Protein 6XN2 (pdb70)

Sequence (661 aa):
AASLQALARTAISAPLVTHLYTADPSAHVFDGALYIYPSHDLDAGHFDMADYHVLRMAHPGAAVEDLGQVLHVRDVPWAQRQMWAPDAAQRNGKTYLYFPAKRADGMFQIGVAVGDRPEGPFVAEPQPIAGTYSIDPAVLADDDGAHYLYFGGIWGGQLQHYRDNAYAQTHQEPVGDAPALGPRVARLHERMIDLAEPSREVVILDEHGTPLRADDHARRFFEGPWVHQHAGRYYLSYSTGDTHRICYATSDSPYGPFTYQGVLLAPVVGWTTHHSICLFQQQWYLFYHDSVLSGGQTHLRSIKMAPLAHAADGTIATIYPYGEDAVSPWLQAASLQALARTAISAPLVTHLYTADPSAHVFDGALYIYPSHDLDSHFDMADYHVLRMAHPGAAVEDLGQVLHVRDVPWAQRQMWAPDAAQRNGKTYLYFPAKRADGMFQIGVAVGDRPEGPFVAEPQPIAGTYSIDPAVLADDDGAHYLYFGGIWGGQLQHYRDNAYAQTHQEPVGDAPALGPRVARLHERMIDLAEPSREVVILDEHGTPLRADDHARRFFEGPWVHQHAGRYYLSYSTGDTHRRICYATSDSPYGPFTYQGVLLAPVVGWTTHHSICLFQQQWYLFYHDSVLSGGQTHLRSIKMAPLAHAADGTIATIYPYGEDAVSPW

Nearest PDB structures (foldseek):
  6xn2-assembly1_A  TM=1.003E+00  e=6.689E-71  Xanthomonas citri pv. citri str. 306
  6xn1-assembly1_A  TM=1.001E+00  e=7.714E-68  Xanthomonas citri pv. citri str. 306
  6xn1-assembly2_B  TM=9.988E-01  e=2.611E-67  Xanthomonas citri pv. citri str. 306
  6xn2-assembly2_B  TM=9.989E-01  e=3.153E-66  Xanthomonas citri pv. citri str. 306
  6xn0-assembly1_A  TM=1.002E+00  e=9.104E-66  Xanthomonas citri pv. citri str. 306

Radius of gyration: 27.82 Å; Cα contacts (8 Å, |Δi|>4): 1943; chains: 2; bounding box: 69×82×48 Å

Secondary structure (DSSP, 8-state):
--HHHHHHHH-S---S--SSEEEEEEEEEETTEEEEEEEEE---------EEEEEEESSTTPPPEEEEEEEEGGG-TT--B-----EEEEETTEEEEEEEEE-TTS-EEEEEEEESSTT---EE-SSPPTT--SS--EEEE-TTS-EEEEE-BSGGG-GGGEETTEE-TT-----TTSBPP--EEEEBPTTSSSBSS--EEPPEE-TTSPBPBTT-TTTS--EEEEEEEETTEEEEEEE-GGG--EEEEEESSTT-PEEEEEEEEPPPSSS----EEEEETTEEEEEEEESTTTTS-TTS-EEEEEEE-B-TTS-BPPB-TT-TTSPP--/--HHHHHHHHHH-SS--S--SSEEEEEEEEEETTEEEEEEEEE--------EEEEEEESSTTPPPEEEEEEEEGGG-TT--B---S-EEEEETTEEEEEEEEE-TTS-EEEEEEEESSTT---EE-SSPPTT--SS--EEEE-TTS-EEEEE-BSGGG-GGGEETTEE-TT-----TTSBPP--EEEEBPTTSSSBSS--EEPPEE-TTSPBPBTT-TTTS--EEEEEEEETTEEEEEEE-GGG--EEEEEESSTT-PEEEEEEEEPPPSSS---EEEEEETTEEEEEEEESTTTTS-TTS-EEEEEEE-B-TTS-BPPB-TT-TTS----

Structure (mmCIF, N/CA/C/O backbone):
data_6XN2
#
_entry.id   6XN2
#
_cell.length_a   63.593
_cell.length_b   165.874
_cell.length_c   158.756
_cell.angle_alpha   90.000
_cell.angle_beta   90.000
_cell.angle_gamma   90.000
#
_symmetry.space_group_name_H-M   'C 2 2 21'
#
loop_
_entity.id
_entity.type
_entity.pdbx_description
1 polymer Xylosidase
2 branched beta-D-xylopyranose-(1-4)-beta-D-xylopyranose-(1-4)-beta-D-xylopyranose
3 non-polymer 'CALCIUM ION'
4 non-polymer beta-D-xylopyranose
5 non-polymer DI(HYDROXYETHYL)ETHER
6 non-polymer GLYCEROL
7 water water
#
loop_
_atom_site.group_PDB
_atom_site.id
_atom_site.type_symbol
_atom_site.label_atom_id
_atom_site.label_alt_id
_atom_site.label_comp_id
_atom_site.label_asym_id
_atom_site.label_entity_id
_atom_site.label_seq_id
_atom_site.pdbx_PDB_ins_code
_atom_site.Cartn_x
_atom_site.Cartn_y
_atom_site.Cartn_z
_atom_site.occupancy
_atom_site.B_iso_or_equiv
_atom_site.auth_seq_id
_atom_site.auth_comp_id
_atom_site.auth_asym_id
_atom_site.auth_atom_id
_atom_site.pdbx_PDB_model_num
ATOM 1 N N . ALA A 1 27 ? -17.505 -41.487 2.062 1.00 66.94 7 ALA A N 1
ATOM 2 C CA . ALA A 1 27 ? -17.564 -40.380 2.986 1.00 74.46 7 ALA A CA 1
ATOM 3 C C . ALA A 1 27 ? -16.334 -39.576 2.672 1.00 79.14 7 ALA A C 1
ATOM 4 O O . ALA A 1 27 ? -16.278 -38.893 1.669 1.00 77.25 7 ALA A O 1
ATOM 6 N N . ALA A 1 28 ? -15.356 -39.642 3.559 1.00 82.11 8 ALA A N 1
ATOM 7 C CA . ALA A 1 28 ? -14.064 -39.018 3.326 1.00 76.03 8 ALA A CA 1
ATOM 8 C C . ALA A 1 28 ? -13.148 -40.056 2.702 1.00 71.79 8 ALA A C 1
ATOM 9 O O . ALA A 1 28 ? -12.161 -39.726 2.104 1.00 66.00 8 ALA A O 1
ATOM 11 N N . SER A 1 29 ? -13.507 -41.330 2.830 1.00 75.17 9 SER A N 1
ATOM 12 C CA . SER A 1 29 ? -12.727 -42.393 2.235 1.00 73.54 9 SER A CA 1
ATOM 13 C C . SER A 1 29 ? -12.944 -42.358 0.736 1.00 63.40 9 SER A C 1
ATOM 14 O O . SER A 1 29 ? -12.040 -42.634 -0.009 1.00 61.18 9 SER A O 1
ATOM 17 N N . LEU A 1 30 ? -14.111 -41.934 0.275 1.00 59.09 10 LEU A N 1
ATOM 18 C CA . LEU A 1 30 ? -14.392 -41.779 -1.126 1.00 56.02 10 LEU A CA 1
ATOM 19 C C . LEU A 1 30 ? -13.820 -40.488 -1.639 1.00 56.67 10 LEU A C 1
ATOM 20 O O . LEU A 1 30 ? -13.550 -40.355 -2.805 1.00 51.35 10 LEU A O 1
ATOM 25 N N . GLN A 1 31 ? -13.605 -39.523 -0.765 1.00 55.49 11 GLN A N 1
ATOM 26 C CA . GLN A 1 31 ? -13.035 -38.326 -1.308 1.00 56.99 11 GLN A CA 1
ATOM 27 C C . GLN A 1 31 ? -11.577 -38.550 -1.540 1.00 48.60 11 GLN A C 1
ATOM 28 O O . GLN A 1 31 ? -11.047 -38.090 -2.490 1.00 47.76 11 GLN A O 1
ATOM 34 N N . ALA A 1 32 ? -10.920 -39.368 -0.751 1.00 44.76 12 ALA A N 1
ATOM 35 C CA . ALA A 1 32 ? -9.558 -39.683 -1.016 1.00 41.35 12 ALA A CA 1
ATOM 36 C C . ALA A 1 32 ? -9.421 -40.345 -2.360 1.00 40.01 12 ALA A C 1
ATOM 37 O O . ALA A 1 32 ? -8.561 -40.020 -3.092 1.00 35.38 12 ALA A 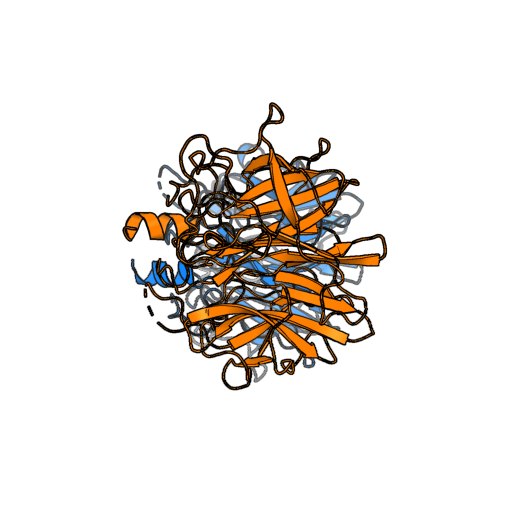O 1
ATOM 39 N N . LEU A 1 33 ? -10.283 -41.289 -2.681 1.00 38.46 13 LEU A N 1
ATOM 40 C CA . LEU A 1 33 ? -10.178 -41.965 -3.947 1.00 34.20 13 LEU A CA 1
ATOM 41 C C . LEU A 1 33 ? -10.409 -41.040 -5.116 1.00 35.41 13 LEU A C 1
ATOM 42 O O . LEU A 1 33 ? -9.739 -41.121 -6.095 1.00 33.43 13 LEU A O 1
ATOM 47 N N . ALA A 1 34 ? -11.330 -40.113 -4.979 1.00 34.19 14 ALA A N 1
ATOM 48 C CA . ALA A 1 34 ? -11.588 -39.161 -6.035 1.00 35.49 14 ALA A CA 1
ATOM 49 C C . ALA A 1 34 ? -10.369 -38.290 -6.314 1.00 36.24 14 ALA A C 1
ATOM 50 O O . ALA A 1 34 ? -10.108 -37.970 -7.427 1.00 35.42 14 ALA A O 1
ATOM 52 N N . ARG A 1 35 ? -9.626 -37.922 -5.290 1.00 32.73 15 ARG A N 1
ATOM 53 C CA . ARG A 1 35 ? -8.450 -37.119 -5.462 1.00 34.77 15 ARG A CA 1
ATOM 54 C C . ARG A 1 35 ? -7.309 -37.860 -6.119 1.00 35.43 15 ARG A C 1
ATOM 55 O O . ARG A 1 35 ? -6.521 -37.282 -6.792 1.00 29.33 15 ARG A O 1
ATOM 63 N N . THR A 1 36 ? -7.221 -39.157 -5.900 1.00 33.28 16 THR A N 1
ATOM 64 C CA . THR A 1 36 ? -6.097 -39.891 -6.474 1.00 32.16 16 THR A CA 1
ATOM 65 C C . THR A 1 36 ? -6.492 -40.779 -7.660 1.00 30.32 16 THR A C 1
ATOM 66 O O . THR A 1 36 ? -5.661 -41.527 -8.173 1.00 31.93 16 THR A O 1
ATOM 70 N N . ALA A 1 37 ? -7.744 -40.693 -8.104 1.00 29.58 17 ALA A N 1
ATOM 71 C CA . ALA A 1 37 ? -8.184 -41.420 -9.295 1.00 31.15 17 ALA A CA 1
ATOM 72 C C . ALA A 1 37 ? -7.248 -41.165 -10.479 1.00 32.30 17 ALA A C 1
ATOM 73 O O . ALA A 1 37 ? -6.854 -40.025 -10.739 1.00 29.69 17 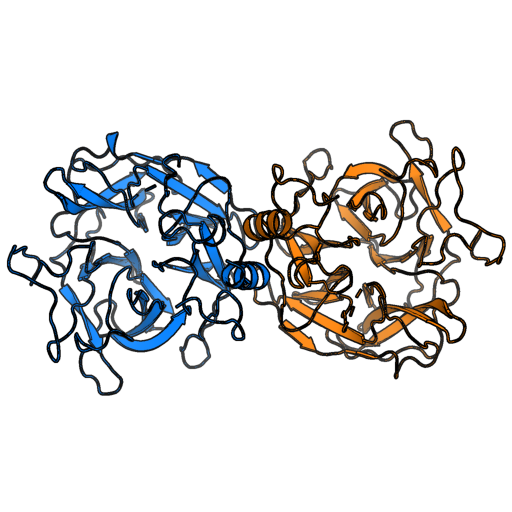ALA A O 1
ATOM 75 N N . ILE A 1 38 ? -6.877 -42.224 -11.169 1.00 30.66 18 ILE A N 1
ATOM 76 C CA . ILE A 1 38 ? -6.003 -42.112 -12.308 1.00 29.55 18 ILE A CA 1
ATOM 77 C C . ILE A 1 38 ? -6.716 -41.743 -13.582 1.00 30.07 18 ILE A C 1
ATOM 78 O O . ILE A 1 38 ? -6.110 -41.469 -14.553 1.00 30.88 18 ILE A O 1
ATOM 83 N N . SER A 1 39 ? -8.023 -41.762 -13.554 1.00 29.95 19 SER A N 1
ATOM 84 C CA . SER A 1 39 ? -8.781 -41.383 -14.696 1.00 30.20 19 SER A CA 1
ATOM 85 C C . SER A 1 39 ? -9.918 -40.524 -14.300 1.00 31.62 19 SER A C 1
ATOM 86 O O . SER A 1 39 ? -10.475 -40.666 -13.275 1.00 34.21 19 SER A O 1
ATOM 89 N N . ALA A 1 40 ? -10.231 -39.587 -15.152 1.00 34.73 20 ALA A N 1
ATOM 90 C CA . ALA A 1 40 ? -11.383 -38.775 -14.977 1.00 31.79 20 ALA A CA 1
ATOM 91 C C . ALA A 1 40 ? -12.469 -39.347 -15.854 1.00 34.67 20 ALA A C 1
ATOM 92 O O . ALA A 1 40 ? -12.207 -39.989 -16.817 1.00 33.76 20 ALA A O 1
ATOM 94 N N . PRO A 1 41 ? -13.706 -39.134 -15.492 1.00 32.53 21 PRO A N 1
ATOM 95 C CA . PRO A 1 41 ? -14.823 -39.578 -16.291 1.00 34.10 21 PRO A CA 1
ATOM 96 C C . PRO A 1 41 ? -14.710 -39.041 -17.712 1.00 37.30 21 PRO A C 1
ATOM 97 O O . PRO A 1 41 ? -14.526 -37.877 -17.901 1.00 35.81 21 PRO A O 1
ATOM 101 N N . LEU A 1 42 ? -14.804 -39.902 -18.697 1.00 33.74 22 LEU A N 1
ATOM 102 C CA . LEU A 1 42 ? -14.678 -39.482 -20.064 1.00 33.80 22 LEU A CA 1
ATOM 103 C C . LEU A 1 42 ? -15.811 -38.606 -20.451 1.00 35.53 22 LEU A C 1
ATOM 104 O O . LEU A 1 42 ? -15.707 -37.801 -21.323 1.00 36.96 22 LEU A O 1
ATOM 109 N N . VAL A 1 43 ? -16.940 -38.762 -19.788 1.00 34.26 23 VAL A N 1
ATOM 110 C CA . VAL A 1 43 ? -18.089 -37.906 -19.992 1.00 33.74 23 VAL A CA 1
ATOM 111 C C . VAL A 1 43 ? -18.797 -37.693 -18.683 1.00 38.03 23 VAL A C 1
ATOM 112 O O . VAL A 1 43 ? -18.765 -38.523 -17.841 1.00 34.31 23 VAL A O 1
ATOM 116 N N . THR A 1 44 ? -19.427 -36.548 -18.523 1.00 37.07 24 THR A N 1
ATOM 117 C CA . THR A 1 44 ? -20.108 -36.263 -17.294 1.00 34.29 24 THR A CA 1
ATOM 118 C C . THR A 1 44 ? -21.490 -35.776 -17.465 1.00 37.04 24 THR A C 1
ATOM 119 O O . THR A 1 44 ? -22.145 -35.591 -16.506 1.00 38.97 24 THR A O 1
ATOM 123 N N . HIS A 1 45 ? -21.954 -35.573 -18.678 1.00 35.90 25 HIS A N 1
ATOM 124 C CA . HIS A 1 45 ? -23.305 -35.081 -18.868 1.00 37.85 25 HIS A CA 1
ATOM 125 C C . HIS A 1 45 ? -24.374 -36.148 -18.813 1.00 41.14 25 HIS A C 1
ATOM 126 O O . HIS A 1 45 ? -25.522 -35.857 -18.811 1.00 36.97 25 HIS A O 1
ATOM 133 N N . LEU A 1 46 ? -23.943 -37.391 -18.813 1.00 35.28 26 LEU A N 1
ATOM 134 C CA . LEU A 1 46 ? -24.803 -38.520 -18.662 1.00 37.17 26 LEU A CA 1
ATOM 135 C C . LEU A 1 46 ? -24.028 -39.614 -17.947 1.00 33.55 26 LEU A C 1
ATOM 136 O O . LEU A 1 46 ? -22.848 -39.642 -17.986 1.00 33.52 26 LEU A O 1
ATOM 141 N N . TYR A 1 47 ? -24.723 -40.464 -17.234 1.00 30.35 27 TYR A N 1
ATOM 142 C CA . TYR A 1 47 ? -24.067 -41.578 -16.575 1.00 31.44 27 TYR A CA 1
ATOM 143 C C . TYR A 1 47 ? -23.847 -42.706 -17.576 1.00 30.58 27 TYR A C 1
ATOM 144 O O . TYR A 1 47 ? -24.736 -43.032 -18.363 1.00 36.62 27 TYR A O 1
ATOM 153 N N . THR A 1 48 ? -22.652 -43.282 -17.558 1.00 28.18 28 THR A N 1
ATOM 154 C CA . THR A 1 48 ? -22.278 -44.318 -18.515 1.00 31.78 28 THR A CA 1
ATOM 155 C C . THR A 1 48 ? -21.581 -45.474 -17.803 1.00 30.66 28 THR A C 1
ATOM 156 O O . THR A 1 48 ? -20.910 -45.273 -16.792 1.00 27.38 28 THR A O 1
ATOM 160 N N . ALA A 1 49 ? -21.735 -46.686 -18.328 1.00 26.47 29 ALA A N 1
ATOM 161 C CA . ALA A 1 49 ? -21.117 -47.862 -17.717 1.00 26.89 29 ALA A CA 1
ATOM 162 C C . ALA A 1 49 ? -20.742 -48.888 -18.775 1.00 27.46 29 ALA A C 1
ATOM 163 O O . ALA A 1 49 ? -21.072 -48.718 -19.942 1.00 28.23 29 ALA A O 1
ATOM 165 N N . ASP A 1 50 ? -20.046 -49.943 -18.356 1.00 24.77 30 ASP A N 1
ATOM 166 C CA . ASP A 1 50 ? -19.759 -51.094 -19.212 1.00 26.92 30 ASP A CA 1
ATOM 167 C C . ASP A 1 50 ? -19.192 -50.721 -20.584 1.00 26.56 30 ASP A C 1
ATOM 168 O O . ASP A 1 50 ? -19.786 -51.055 -21.612 1.00 27.25 30 ASP A O 1
ATOM 173 N N . PRO A 1 51 ? -18.043 -50.034 -20.611 1.00 28.51 31 PRO A N 1
ATOM 174 C CA . PRO A 1 51 ? -17.580 -49.517 -21.905 1.00 26.59 31 PRO A CA 1
ATOM 175 C C . PRO A 1 51 ? -17.029 -50.601 -22.832 1.00 26.34 31 PRO A C 1
ATOM 176 O O . PRO A 1 51 ? -16.141 -51.351 -22.434 1.00 28.03 31 PRO A O 1
ATOM 180 N N . SER A 1 52 ? -17.487 -50.641 -24.060 1.00 26.65 32 SER A N 1
ATOM 181 C CA . SER A 1 52 ? -16.954 -51.553 -25.037 1.00 26.36 32 SER A CA 1
ATOM 182 C C . SER A 1 52 ? -16.308 -50.704 -26.112 1.00 29.82 32 SER A C 1
ATOM 183 O O . SER A 1 52 ? -16.970 -50.109 -26.882 1.00 27.47 32 SER A O 1
ATOM 186 N N . ALA A 1 53 ? -14.987 -50.691 -26.129 1.00 25.76 33 ALA A N 1
ATOM 187 C CA . ALA A 1 53 ? -14.254 -49.820 -27.064 1.00 29.82 33 ALA A CA 1
ATOM 188 C C . ALA A 1 53 ? -13.821 -50.575 -28.309 1.00 30.65 33 ALA A C 1
ATOM 189 O O . ALA A 1 53 ? -13.331 -51.672 -28.195 1.00 23.83 33 ALA A O 1
ATOM 191 N N . HIS A 1 54 ? -14.015 -49.937 -29.455 1.00 28.92 34 HIS A N 1
ATOM 192 C CA . HIS A 1 54 ? -13.598 -50.534 -30.741 1.00 31.30 34 HIS A CA 1
ATOM 193 C C . HIS A 1 54 ? -12.995 -49.454 -31.634 1.00 29.62 34 HIS A C 1
ATOM 194 O O . HIS A 1 54 ? -13.366 -48.330 -31.504 1.00 24.60 34 HIS A O 1
ATOM 201 N N . VAL A 1 55 ? -12.077 -49.850 -32.496 1.00 27.02 35 VAL A N 1
ATOM 202 C CA . VAL A 1 55 ? -11.532 -48.918 -33.508 1.00 30.73 35 VAL A CA 1
ATOM 203 C C . VAL A 1 55 ? -12.232 -49.276 -34.811 1.00 30.83 35 VAL A C 1
ATOM 204 O O . VAL A 1 55 ? -11.935 -50.316 -35.356 1.00 29.11 35 VAL A O 1
ATOM 208 N N . PHE A 1 56 ? -13.176 -48.441 -35.204 1.00 31.74 36 PHE A N 1
ATOM 209 C CA . PHE A 1 56 ? -13.938 -48.627 -36.450 1.00 30.51 36 PHE A CA 1
ATOM 210 C C . PHE A 1 56 ? -13.690 -47.405 -37.318 1.00 35.36 36 PHE A C 1
ATOM 211 O O . PHE A 1 56 ? -13.731 -46.313 -36.831 1.00 31.52 36 PHE A O 1
ATOM 219 N N . ASP A 1 57 ? -13.377 -47.655 -38.574 1.00 38.04 37 ASP A N 1
ATOM 220 C CA . ASP A 1 57 ? -13.190 -46.589 -39.528 1.00 41.72 37 ASP A CA 1
ATOM 221 C C . ASP A 1 57 ? -12.198 -45.506 -39.068 1.00 42.75 37 ASP A C 1
ATOM 222 O O . ASP A 1 57 ? -12.457 -44.344 -39.179 1.00 40.83 37 ASP A O 1
ATOM 227 N N . GLY A 1 58 ? -11.071 -45.937 -38.540 1.00 39.56 38 GLY A N 1
ATOM 228 C CA . GLY A 1 58 ? -10.052 -45.027 -38.100 1.00 40.04 38 GLY A CA 1
ATOM 229 C C . GLY A 1 58 ? -10.240 -44.247 -36.821 1.00 43.30 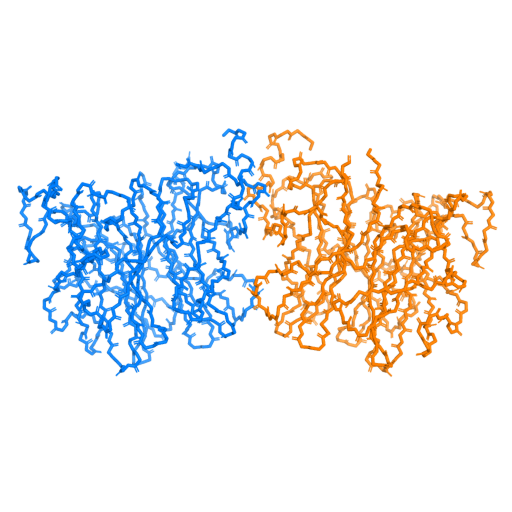38 GLY A C 1
ATOM 230 O O . GLY A 1 58 ? -9.360 -43.529 -36.426 1.00 47.38 38 GLY A O 1
ATOM 231 N N . ALA A 1 59 ? -11.387 -44.360 -36.199 1.00 37.42 39 ALA A N 1
ATOM 232 C CA . ALA A 1 59 ? -11.652 -43.670 -34.936 1.00 29.09 39 ALA A CA 1
ATOM 233 C C . ALA A 1 59 ? -12.069 -44.650 -33.847 1.00 32.30 39 ALA A C 1
ATOM 234 O O . ALA A 1 59 ? -12.488 -45.774 -34.135 1.00 30.53 39 ALA A O 1
ATOM 236 N N . LEU A 1 60 ? -11.936 -44.227 -32.595 1.00 30.79 40 LEU A N 1
ATOM 237 C CA . LEU A 1 60 ? -12.310 -45.067 -31.468 1.00 29.92 40 LEU A CA 1
ATOM 238 C C . LEU A 1 60 ? -13.759 -44.809 -31.096 1.00 31.64 40 LEU A C 1
ATOM 239 O O . LEU A 1 60 ? -14.119 -43.692 -30.719 1.00 30.92 40 LEU A O 1
ATOM 244 N N . TYR A 1 61 ? -14.587 -45.841 -31.239 1.00 31.16 41 TYR A N 1
ATOM 245 C CA . TYR A 1 61 ? -15.992 -45.777 -30.846 1.00 27.08 41 TYR A CA 1
ATOM 246 C C . TYR A 1 61 ? -16.205 -46.534 -29.541 1.00 29.44 41 TYR A C 1
ATOM 247 O O . TYR A 1 61 ? -15.656 -47.614 -29.349 1.00 29.33 41 TYR A O 1
ATOM 256 N N . ILE A 1 62 ? -16.988 -45.958 -28.639 1.00 29.67 42 ILE A N 1
ATOM 257 C CA . ILE A 1 62 ? -17.289 -46.624 -27.378 1.00 27.81 42 ILE A CA 1
ATOM 258 C C . ILE A 1 62 ? -18.784 -46.892 -27.283 1.00 29.58 42 ILE A C 1
ATOM 259 O O . ILE A 1 62 ? -19.606 -46.009 -27.561 1.00 28.29 42 ILE A O 1
ATOM 264 N N . TYR A 1 63 ? -19.129 -48.121 -26.911 1.00 28.16 43 TYR A N 1
ATOM 265 C CA . TYR A 1 63 ? -20.520 -48.524 -26.761 1.00 27.33 43 TYR A CA 1
ATOM 266 C C . TYR A 1 63 ? -20.753 -48.895 -25.302 1.00 26.02 43 TYR A C 1
ATOM 267 O O . TYR A 1 63 ? -20.496 -50.029 -24.890 1.00 26.37 43 TYR A O 1
ATOM 276 N N . PRO A 1 64 ? -21.196 -47.921 -24.503 1.00 28.55 44 PRO A N 1
ATOM 277 C CA . PRO A 1 64 ? -21.453 -48.150 -23.080 1.00 26.85 44 PRO A CA 1
ATOM 278 C C . PRO A 1 64 ? -22.946 -48.304 -22.781 1.00 24.43 44 PRO A C 1
ATOM 279 O O . PRO A 1 64 ? -23.772 -48.066 -23.671 1.00 26.41 44 PRO A O 1
ATOM 283 N N . SER A 1 65 ? -23.279 -48.724 -21.561 1.00 24.40 45 SER A N 1
ATOM 284 C CA . SER A 1 65 ? -24.648 -48.621 -21.061 1.00 27.96 45 SER A CA 1
ATOM 285 C C . SER A 1 65 ? -24.927 -47.181 -20.662 1.00 31.06 45 SER A C 1
ATOM 286 O O . SER A 1 65 ? -23.999 -46.390 -20.503 1.00 29.19 45 SER A O 1
ATOM 289 N N . HIS A 1 66 ? -26.201 -46.854 -20.488 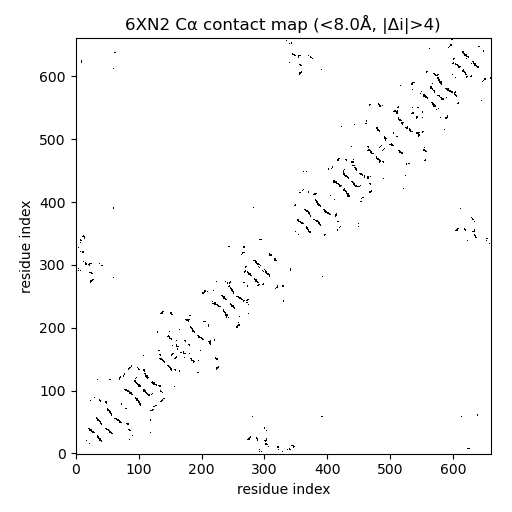1.00 29.71 46 HIS A N 1
ATOM 290 C CA . HIS A 1 66 ? -26.610 -45.484 -20.102 1.00 29.61 46 HIS A CA 1
ATOM 291 C C . HIS A 1 66 ? -27.431 -45.544 -18.824 1.00 30.92 46 HIS A C 1
ATOM 292 O O . HIS A 1 66 ? -28.575 -45.820 -18.913 1.00 32.99 46 HIS A O 1
ATOM 299 N N . ASP A 1 67 ? -26.792 -45.335 -17.689 1.00 29.15 47 ASP A N 1
ATOM 300 C CA . ASP A 1 67 ? -27.439 -45.371 -16.400 1.00 34.94 47 ASP A CA 1
ATOM 301 C C . ASP A 1 67 ? -28.343 -44.196 -16.264 1.00 32.42 47 ASP A C 1
ATOM 302 O O . ASP A 1 67 ? -27.969 -43.118 -16.569 1.00 34.42 47 ASP A O 1
ATOM 307 N N . LEU A 1 68 ? -29.532 -44.417 -15.755 1.00 35.64 48 LEU A N 1
ATOM 308 C CA . LEU A 1 68 ? -30.503 -43.359 -15.604 1.00 40.68 48 LEU A CA 1
ATOM 309 C C . LEU A 1 68 ? -30.758 -42.973 -14.164 1.00 42.33 48 LEU A C 1
ATOM 310 O O . LEU A 1 68 ? -30.953 -43.802 -13.347 1.00 39.91 48 LEU A O 1
ATOM 315 N N . ASP A 1 69 ? -30.793 -41.682 -13.899 1.00 48.41 49 ASP A N 1
ATOM 316 C CA . ASP A 1 69 ? -30.999 -41.177 -12.549 1.00 55.48 49 ASP A CA 1
ATOM 317 C C . ASP A 1 69 ? -32.472 -40.873 -12.296 1.00 63.41 49 ASP A C 1
ATOM 318 O O . ASP A 1 69 ? -32.988 -39.845 -12.738 1.00 64.43 49 ASP A O 1
ATOM 323 N N . ALA A 1 70 ? -33.142 -41.772 -11.580 1.00 69.11 50 ALA A N 1
ATOM 324 C CA . ALA A 1 70 ? -34.548 -41.586 -11.232 1.00 78.19 50 ALA A CA 1
ATOM 325 C C . ALA A 1 70 ? -34.702 -40.686 -10.006 1.00 86.03 50 ALA A C 1
ATOM 326 O O . ALA A 1 70 ? -35.394 -41.038 -9.048 1.00 97.95 50 ALA A O 1
ATOM 328 N N . GLY A 1 71 ? -34.054 -39.525 -10.041 1.00 79.88 51 GLY A N 1
ATOM 329 C CA . GLY A 1 71 ? -34.115 -38.580 -8.941 1.00 82.29 51 GLY A CA 1
ATOM 330 C C . GLY A 1 71 ? -33.395 -39.069 -7.699 1.00 81.08 51 GLY A C 1
ATOM 331 O O . GLY A 1 71 ? -33.791 -38.755 -6.575 1.00 84.18 51 GLY A O 1
ATOM 332 N N . HIS A 1 80 ? -31.484 -51.043 -9.127 1.00 60.60 60 HIS A N 1
ATOM 333 C CA . HIS A 1 80 ? -32.090 -50.003 -9.998 1.00 61.70 60 HIS A CA 1
ATOM 334 C C . HIS A 1 80 ? -31.273 -49.845 -11.287 1.00 54.13 60 HIS A C 1
ATOM 335 O O . HIS A 1 80 ? -30.961 -48.729 -11.664 1.00 52.38 60 HIS A O 1
ATOM 342 N N . PHE A 1 81 ? -30.930 -50.954 -11.911 1.00 49.89 61 PHE A N 1
ATOM 343 C CA . PHE A 1 81 ? -30.258 -50.890 -13.172 1.00 45.12 61 PHE A CA 1
ATOM 344 C C . PHE A 1 81 ? -31.391 -50.989 -14.196 1.00 43.62 61 PHE A C 1
ATOM 345 O O . PHE A 1 81 ? -31.622 -52.014 -14.761 1.00 40.43 61 PHE A O 1
ATOM 353 N N . ASP A 1 82 ? -32.081 -49.883 -14.407 1.00 45.98 62 ASP A N 1
ATOM 354 C CA . ASP A 1 82 ? -33.219 -49.789 -15.301 1.00 46.36 62 ASP A CA 1
ATOM 355 C C . ASP A 1 82 ? -32.937 -49.034 -16.573 1.00 42.48 62 ASP A C 1
ATOM 356 O O . ASP A 1 82 ? -33.726 -48.247 -17.010 1.00 40.56 62 ASP A O 1
ATOM 361 N N . MET A 1 83 ? -31.809 -49.305 -17.184 1.00 40.47 63 MET A N 1
ATOM 362 C CA . MET A 1 83 ? -31.436 -48.631 -18.406 1.00 37.74 63 MET A CA 1
ATOM 363 C C . MET A 1 83 ? -32.391 -48.937 -19.556 1.00 36.50 63 MET A C 1
ATOM 364 O O . MET A 1 83 ? -32.932 -50.001 -19.629 1.00 30.17 63 MET A O 1
ATOM 369 N N . ALA A 1 84 ? -32.578 -47.974 -20.456 1.00 34.83 64 ALA A N 1
ATOM 370 C CA . ALA A 1 84 ? -33.552 -48.152 -21.532 1.00 31.15 64 ALA A CA 1
ATOM 371 C C . ALA A 1 84 ? -32.990 -47.850 -22.913 1.00 31.57 64 ALA A C 1
ATOM 372 O O . ALA A 1 84 ? -33.666 -48.067 -23.915 1.00 31.75 64 ALA A O 1
ATOM 374 N N . ASP A 1 85 ? -31.781 -47.322 -22.960 1.00 31.17 65 ASP A N 1
ATOM 375 C CA . ASP A 1 85 ? -31.264 -46.851 -24.265 1.00 31.60 65 ASP A CA 1
ATOM 376 C C . ASP A 1 85 ? -29.740 -46.890 -24.317 1.00 32.67 65 ASP A C 1
ATOM 377 O O . ASP A 1 85 ? -29.120 -47.072 -23.301 1.00 29.64 65 ASP A O 1
ATOM 382 N N . TYR A 1 86 ? -29.197 -46.693 -25.510 1.00 29.69 66 TYR A N 1
ATOM 383 C CA . TYR A 1 86 ? -27.792 -46.681 -25.702 1.00 28.82 66 TYR A CA 1
ATOM 384 C C . TYR A 1 86 ? -27.333 -45.481 -26.487 1.00 31.35 66 TYR A C 1
ATOM 385 O O . TYR A 1 86 ? -27.963 -45.061 -27.395 1.00 30.03 66 TYR A O 1
ATOM 394 N N . HIS A 1 87 ? -26.206 -44.955 -26.054 1.00 28.55 67 HIS A N 1
ATOM 395 C CA . HIS A 1 87 ? -25.539 -43.894 -26.827 1.00 32.01 67 HIS A CA 1
ATOM 396 C C . HIS A 1 87 ? -24.262 -44.469 -27.424 1.00 30.25 67 HIS A C 1
ATOM 397 O O . HIS A 1 87 ? -23.846 -45.523 -27.028 1.00 31.38 67 HIS A O 1
ATOM 404 N N . VAL A 1 88 ? -23.687 -43.752 -28.364 1.00 29.98 68 VAL A N 1
ATOM 405 C CA . VAL A 1 88 ? -22.396 -44.115 -28.893 1.00 29.01 68 VAL A CA 1
ATOM 406 C C . VAL A 1 88 ? -21.428 -42.960 -28.671 1.00 30.65 68 VAL A C 1
ATOM 407 O O . VAL A 1 88 ? -21.761 -41.872 -28.910 1.00 32.13 68 VAL A O 1
ATOM 411 N N . LEU A 1 89 ? -20.245 -43.227 -28.166 1.00 30.91 69 LEU A N 1
ATOM 412 C CA . LEU A 1 89 ? -19.248 -42.190 -27.942 1.00 30.05 69 LEU A CA 1
ATOM 413 C C . LEU A 1 89 ? -18.076 -42.383 -28.896 1.00 31.01 69 LEU A C 1
ATOM 414 O O . LEU A 1 89 ? -17.825 -43.492 -29.357 1.00 30.12 69 LEU A O 1
ATOM 419 N N . ARG A 1 90 ? -17.360 -41.307 -29.199 1.00 31.61 70 ARG A N 1
ATOM 420 C CA . ARG A 1 90 ? -16.222 -41.414 -30.101 1.00 29.86 70 ARG A CA 1
ATOM 421 C C . ARG A 1 90 ? -15.030 -40.559 -29.670 1.00 28.26 70 ARG A C 1
ATOM 422 O O . ARG A 1 90 ? -15.193 -39.435 -29.194 1.00 31.75 70 ARG A O 1
ATOM 430 N N . MET A 1 91 ? -13.833 -41.111 -29.841 1.00 30.58 71 MET A N 1
ATOM 431 C CA . MET A 1 91 ? -12.610 -40.318 -29.830 1.00 32.47 71 MET A CA 1
ATOM 432 C C . MET A 1 91 ? -12.036 -40.362 -31.235 1.00 31.76 71 MET A C 1
ATOM 433 O O . MET A 1 91 ? -11.640 -41.427 -31.709 1.00 32.56 71 MET A O 1
ATOM 438 N N . ALA A 1 92 ? -12.010 -39.213 -31.903 1.00 32.79 72 ALA A N 1
ATOM 439 C CA . ALA A 1 92 ? -11.576 -39.146 -33.296 1.00 32.67 72 ALA A CA 1
ATOM 440 C C . ALA A 1 92 ? -10.116 -39.563 -33.456 1.00 33.34 72 ALA A C 1
ATOM 441 O O . ALA A 1 92 ? -9.736 -40.129 -34.479 1.00 32.91 72 ALA A O 1
ATOM 443 N N . HIS A 1 93 ? -9.309 -39.283 -32.438 1.00 30.05 73 HIS A N 1
ATOM 444 C CA . HIS A 1 93 ? -7.893 -39.639 -32.445 1.00 33.31 73 HIS A CA 1
ATOM 445 C C . HIS A 1 93 ? -7.423 -39.778 -30.996 1.00 33.42 73 HIS A C 1
ATOM 446 O O . HIS A 1 93 ? -8.163 -39.423 -30.074 1.00 31.79 73 HIS A O 1
ATOM 453 N N . PRO A 1 94 ? -6.235 -40.284 -30.768 1.00 29.39 74 PRO A N 1
ATOM 454 C CA . PRO A 1 94 ? -5.821 -40.418 -29.383 1.00 34.59 74 PRO A CA 1
ATOM 455 C C . PRO A 1 94 ? -5.732 -39.085 -28.659 1.00 36.91 74 PRO A C 1
ATOM 456 O O . PRO A 1 94 ? -5.303 -38.122 -29.226 1.00 34.33 74 PRO A O 1
ATOM 460 N N . GLY A 1 95 ? -6.160 -39.066 -27.411 1.00 36.42 75 GLY A N 1
ATOM 461 C CA . GLY A 1 95 ? -6.150 -37.858 -26.610 1.00 36.30 75 GLY A CA 1
ATOM 462 C C . GLY A 1 95 ? -7.256 -36.872 -26.934 1.00 36.11 75 GLY A C 1
ATOM 463 O O . GLY A 1 95 ? -7.365 -35.834 -26.289 1.00 36.46 75 GLY A O 1
ATOM 464 N N . ALA A 1 96 ? -8.078 -37.183 -27.932 1.00 30.84 76 ALA A N 1
ATOM 465 C CA . ALA A 1 96 ? -9.148 -36.275 -28.331 1.00 33.19 76 ALA A CA 1
ATOM 466 C C . ALA A 1 96 ? -10.232 -36.163 -27.264 1.00 33.67 76 ALA A C 1
ATOM 467 O O . ALA A 1 96 ? -10.392 -37.049 -26.422 1.00 35.43 76 ALA A O 1
ATOM 469 N N . ALA A 1 97 ? -10.977 -35.064 -27.305 1.00 33.78 77 ALA A N 1
ATOM 470 C CA . ALA A 1 97 ? -12.167 -34.937 -26.478 1.00 36.62 77 ALA A CA 1
ATOM 471 C C . ALA A 1 97 ? -13.187 -36.004 -26.893 1.00 38.72 77 ALA A C 1
ATOM 472 O O . ALA A 1 97 ? -13.258 -36.380 -28.064 1.00 34.02 77 ALA A O 1
ATOM 474 N N . VAL A 1 98 ? -13.963 -36.499 -25.932 1.00 35.35 78 VAL A N 1
ATOM 475 C CA . VAL A 1 98 ? -14.962 -37.531 -26.199 1.00 35.49 78 VAL A CA 1
ATOM 476 C C . VAL A 1 98 ? -16.278 -36.934 -26.684 1.00 38.04 78 VAL A C 1
ATOM 477 O O . VAL A 1 98 ? -16.847 -36.061 -26.028 1.00 40.30 78 VAL A O 1
ATOM 481 N N . GLU A 1 99 ? -16.757 -37.405 -27.832 1.00 31.78 79 GLU A N 1
ATOM 482 C CA . GLU A 1 99 ? -18.012 -36.919 -28.399 1.00 33.36 79 GLU A CA 1
ATOM 483 C C . GLU A 1 99 ? -19.164 -37.836 -28.031 1.00 35.66 79 GLU A C 1
ATOM 484 O O . GLU A 1 99 ? -19.042 -39.053 -28.123 1.00 32.40 79 GLU A O 1
ATOM 490 N N . ASP A 1 100 ? -20.307 -37.263 -27.718 1.00 32.78 80 ASP A N 1
ATOM 491 C CA . ASP A 1 100 ? -21.508 -38.011 -27.461 1.00 32.47 80 ASP A CA 1
ATOM 492 C C . ASP A 1 100 ? -22.255 -37.953 -28.778 1.00 37.26 80 ASP A C 1
ATOM 493 O O . ASP A 1 100 ? -22.795 -36.954 -29.129 1.00 35.39 80 ASP A O 1
ATOM 498 N N . LEU A 1 101 ? -22.294 -39.053 -29.488 1.00 35.09 81 LEU A N 1
ATOM 499 C CA . LEU A 1 101 ? -22.922 -39.094 -30.803 1.00 31.96 81 LEU A CA 1
ATOM 500 C C . LEU A 1 101 ? -24.433 -39.287 -30.690 1.00 34.77 81 LEU A C 1
ATOM 501 O O . LEU A 1 101 ? -25.128 -39.418 -31.696 1.00 38.20 81 LEU A O 1
ATOM 506 N N . GLY A 1 102 ? -24.952 -39.277 -29.484 1.00 29.68 82 GLY A N 1
ATOM 507 C CA . GLY A 1 102 ? -26.369 -39.385 -29.278 1.00 34.24 82 GLY A CA 1
ATOM 508 C C . GLY A 1 102 ? -26.965 -40.743 -29.025 1.00 35.38 82 GLY A C 1
ATOM 509 O O . GLY A 1 102 ? -26.290 -41.692 -29.041 1.00 30.06 82 GLY A O 1
ATOM 510 N N . GLN A 1 103 ? -28.267 -40.765 -28.801 1.00 34.30 83 GLN A N 1
ATOM 511 C CA . GLN A 1 103 ? -28.974 -42.033 -28.535 1.00 33.75 83 GLN A CA 1
ATOM 512 C C . GLN A 1 103 ? -29.128 -42.796 -29.840 1.00 35.59 83 GLN A C 1
ATOM 513 O O . GLN A 1 103 ? -29.523 -42.203 -30.817 1.00 33.91 83 GLN A O 1
ATOM 519 N N . VAL A 1 104 ? -28.827 -44.081 -29.811 1.00 29.50 84 VAL A N 1
ATOM 520 C CA . VAL A 1 104 ? -28.899 -44.866 -31.025 1.00 32.98 84 VAL A CA 1
ATOM 521 C C . VAL A 1 104 ? -29.854 -46.032 -31.031 1.00 31.48 84 VAL A C 1
ATOM 522 O O . VAL A 1 104 ? -30.062 -46.607 -32.044 1.00 30.71 84 VAL A O 1
ATOM 526 N N . LEU A 1 105 ? -30.410 -46.346 -29.882 1.00 31.04 85 LEU A N 1
ATOM 527 C CA . LEU A 1 105 ? -31.341 -47.430 -29.735 1.00 32.00 85 LEU A CA 1
ATOM 528 C C . LEU A 1 105 ? -32.060 -47.279 -28.429 1.00 31.87 85 LEU A C 1
ATOM 529 O O . LEU A 1 105 ? -31.459 -46.969 -27.441 1.00 32.90 85 LEU A O 1
ATOM 534 N N . HIS A 1 106 ? -33.365 -47.500 -28.470 1.00 32.92 86 HIS A N 1
ATOM 535 C CA . HIS A 1 106 ? -34.209 -47.425 -27.260 1.00 30.93 86 HIS A CA 1
ATOM 536 C C . HIS A 1 106 ? -34.976 -48.733 -27.165 1.00 31.77 86 HIS A C 1
ATOM 537 O O . HIS A 1 106 ? -35.321 -49.263 -28.186 1.00 30.61 86 HIS A O 1
ATOM 544 N N . VAL A 1 107 ? -35.306 -49.158 -25.949 1.00 27.45 87 VAL A N 1
ATOM 545 C CA . VAL A 1 107 ? -36.032 -50.430 -25.673 1.00 31.98 87 VAL A CA 1
ATOM 546 C C . VAL A 1 107 ? -37.431 -50.434 -26.290 1.00 31.58 87 VAL A C 1
ATOM 547 O O . VAL A 1 107 ? -37.914 -51.487 -26.606 1.00 33.78 87 VAL A O 1
ATOM 551 N N . ARG A 1 108 ? -38.046 -49.275 -26.499 1.00 29.47 88 ARG A N 1
ATOM 552 C CA . ARG A 1 108 ? -39.352 -49.168 -27.175 1.00 32.70 88 ARG A CA 1
ATOM 553 C C . ARG A 1 108 ? -39.287 -49.691 -28.625 1.00 30.18 88 ARG A C 1
ATOM 554 O O . ARG A 1 108 ? -40.316 -50.101 -29.114 1.00 32.84 88 ARG A O 1
ATOM 562 N N . ASP A 1 109 ? -38.133 -49.653 -29.292 1.00 32.28 89 ASP A N 1
ATOM 563 C CA . ASP A 1 109 ? -37.952 -50.154 -30.674 1.00 28.78 89 ASP A CA 1
ATOM 564 C C . ASP A 1 109 ? -37.406 -51.581 -30.668 1.00 33.77 89 ASP A C 1
ATOM 565 O O . ASP A 1 109 ? -37.073 -52.068 -31.718 1.00 28.47 89 ASP A O 1
ATOM 570 N N . VAL A 1 110 ? -37.303 -52.188 -29.493 1.00 28.99 90 VAL A N 1
ATOM 571 C CA . VAL A 1 110 ? -36.896 -53.613 -29.367 1.00 28.95 90 VAL A CA 1
ATOM 572 C C . VAL A 1 110 ? -38.158 -54.378 -28.969 1.00 31.50 90 VAL A C 1
ATOM 573 O O . VAL A 1 110 ? -38.453 -54.445 -27.806 1.00 32.09 90 VAL A O 1
ATOM 577 N N . PRO A 1 111 ? -38.888 -54.964 -29.930 1.00 31.98 91 PRO A N 1
ATOM 578 C CA . PRO A 1 111 ? -40.163 -55.601 -29.664 1.00 30.06 91 PRO A CA 1
ATOM 579 C C . PRO A 1 111 ? -40.137 -56.746 -28.654 1.00 32.48 91 PRO A C 1
ATOM 580 O O . PRO A 1 111 ? -41.064 -56.885 -27.941 1.00 32.38 91 PRO A O 1
ATOM 584 N N . TRP A 1 112 ? -39.059 -57.508 -28.635 1.00 29.07 92 TRP A N 1
ATOM 585 C CA . TRP A 1 112 ? -38.993 -58.665 -27.749 1.00 30.75 92 TRP A CA 1
ATOM 586 C C . TRP A 1 112 ? -38.610 -58.292 -26.316 1.00 31.39 92 TRP A C 1
ATOM 587 O O . TRP A 1 112 ? -38.789 -59.087 -25.399 1.00 33.29 92 TRP A O 1
ATOM 598 N N . ALA A 1 113 ? -38.088 -57.085 -26.123 1.00 33.31 93 ALA A N 1
ATOM 599 C CA . ALA A 1 113 ? -37.572 -56.689 -24.813 1.00 29.68 93 ALA A CA 1
ATOM 600 C C . ALA A 1 113 ? -38.510 -55.752 -24.075 1.00 33.65 93 ALA A C 1
ATOM 601 O O . ALA A 1 113 ? -39.134 -54.882 -24.682 1.00 32.36 93 ALA A O 1
ATOM 603 N N . GLN A 1 114 ? -38.592 -55.915 -22.757 1.00 33.25 94 GLN A N 1
ATOM 604 C CA . GLN A 1 114 ? -39.398 -55.012 -21.939 1.00 36.12 94 GLN A CA 1
ATOM 605 C C . GLN A 1 114 ? -38.542 -53.948 -21.255 1.00 35.53 94 GLN A C 1
ATOM 606 O O . GLN A 1 114 ? -38.904 -52.769 -21.219 1.00 34.45 94 GLN A O 1
ATOM 612 N N . ARG A 1 115 ? -37.404 -54.361 -20.710 1.00 35.67 95 ARG A N 1
ATOM 613 C CA . ARG A 1 115 ? -36.624 -53.463 -19.871 1.00 34.08 95 ARG A CA 1
ATOM 614 C C . ARG A 1 115 ? -35.166 -53.889 -19.728 1.00 34.06 95 ARG A C 1
ATOM 615 O O . ARG A 1 115 ? -34.752 -54.928 -20.245 1.00 31.88 95 ARG A O 1
ATOM 623 N N . GLN A 1 116 ? -34.410 -53.057 -19.014 1.00 35.47 96 GLN A N 1
ATOM 624 C CA . GLN A 1 116 ? -33.028 -53.328 -18.631 1.00 32.82 96 GLN A CA 1
ATOM 625 C C . GLN A 1 116 ? -32.115 -53.591 -19.826 1.00 29.95 96 GLN A C 1
ATOM 626 O O . GLN A 1 116 ? -31.699 -54.723 -20.098 1.00 30.56 96 GLN A O 1
ATOM 632 N N . MET A 1 117 ? -31.811 -52.509 -20.531 1.00 29.00 97 MET A N 1
ATOM 633 C CA . MET A 1 117 ? -30.849 -52.528 -21.618 1.00 30.20 97 MET A CA 1
ATOM 634 C C . MET A 1 117 ? -29.450 -52.436 -21.023 1.00 28.63 97 MET A C 1
ATOM 635 O O . MET A 1 117 ? -28.968 -51.343 -20.714 1.00 30.06 97 MET A O 1
ATOM 640 N N . TRP A 1 118 ? -28.830 -53.587 -20.810 1.00 28.21 98 TRP A N 1
ATOM 641 C CA . TRP A 1 118 ? -27.541 -53.696 -20.150 1.00 29.19 98 TRP A CA 1
ATOM 642 C C . TRP A 1 118 ? -26.312 -53.680 -21.051 1.00 30.21 98 TRP A C 1
ATOM 643 O O . TRP A 1 118 ? -26.425 -53.422 -22.192 1.00 28.52 98 TRP A O 1
ATOM 654 N N . ALA A 1 119 ? -25.149 -53.942 -20.487 1.00 29.60 99 ALA A N 1
ATOM 655 C CA . ALA A 1 119 ? -23.869 -53.914 -21.166 1.00 28.14 99 ALA A CA 1
ATOM 656 C C . ALA A 1 119 ? -23.790 -54.393 -22.611 1.00 23.19 99 ALA A C 1
ATOM 657 O O . ALA A 1 119 ? -23.783 -55.530 -22.842 1.00 23.75 99 ALA A O 1
ATOM 659 N N . PRO A 1 120 ? -23.617 -53.480 -23.556 1.00 23.84 100 PRO A N 1
ATOM 660 C CA . PRO A 1 120 ? -23.590 -53.880 -24.951 1.00 25.23 100 PRO A CA 1
ATOM 661 C C . PRO A 1 120 ? -22.228 -53.954 -25.592 1.00 30.61 100 PRO A C 1
ATOM 662 O O . PRO A 1 120 ? -21.250 -53.668 -24.985 1.00 25.89 100 PRO A O 1
ATOM 666 N N . ASP A 1 121 ? -22.208 -54.346 -26.851 1.00 25.05 101 ASP A N 1
ATOM 667 C CA . ASP A 1 121 ? -20.962 -54.368 -27.606 1.00 26.43 101 ASP A CA 1
ATOM 668 C C . ASP A 1 121 ? -21.287 -54.168 -29.076 1.00 25.02 101 ASP A C 1
ATOM 669 O O . ASP A 1 121 ? -22.456 -54.144 -29.465 1.00 26.96 101 ASP A O 1
ATOM 674 N N . ALA A 1 122 ? -20.261 -54.018 -29.899 1.00 27.18 102 ALA A N 1
ATOM 675 C CA . ALA A 1 122 ? -20.486 -53.788 -31.313 1.00 26.21 102 ALA A CA 1
ATOM 676 C C . ALA A 1 122 ? -19.506 -54.580 -32.155 1.00 28.77 102 ALA A C 1
ATOM 677 O O . ALA A 1 122 ? -18.459 -55.010 -31.667 1.00 26.65 102 ALA A O 1
ATOM 679 N N . ALA A 1 123 ? -19.870 -54.779 -33.417 1.00 28.97 103 ALA A N 1
ATOM 680 C CA . ALA A 1 123 ? -19.015 -55.440 -34.388 1.00 25.35 103 ALA A CA 1
ATOM 681 C C . ALA A 1 123 ? -19.290 -54.883 -35.775 1.00 26.49 103 ALA A C 1
ATOM 682 O O . ALA A 1 123 ? -20.350 -54.304 -36.022 1.00 25.67 103 ALA A O 1
ATOM 684 N N . GLN A 1 124 ? -18.333 -55.055 -36.681 1.00 25.65 104 GLN A N 1
ATOM 685 C CA . GLN A 1 124 ? -18.530 -54.656 -38.066 1.00 27.30 104 GLN A CA 1
ATOM 686 C C . GLN A 1 124 ? -18.248 -55.808 -39.014 1.00 29.24 104 GLN A C 1
ATOM 687 O O . GLN A 1 124 ? -17.352 -56.622 -38.784 1.00 27.46 104 GLN A O 1
ATOM 693 N N . ARG A 1 125 ? -19.008 -55.832 -40.091 1.00 30.00 105 ARG A N 1
ATOM 694 C CA . ARG A 1 125 ? -18.863 -56.778 -41.162 1.00 29.06 105 ARG A CA 1
ATOM 695 C C . ARG A 1 125 ? -19.680 -56.300 -42.334 1.00 31.57 105 ARG A C 1
ATOM 696 O O . ARG A 1 125 ? -20.715 -55.767 -42.171 1.00 30.06 105 ARG A O 1
ATOM 704 N N . ASN A 1 126 ? -19.137 -56.487 -43.512 1.00 33.67 106 ASN A N 1
ATOM 705 C CA . ASN A 1 126 ? -19.782 -56.138 -44.761 1.00 32.16 106 ASN A CA 1
ATOM 706 C C . ASN A 1 126 ? -20.290 -54.722 -44.820 1.00 30.82 106 ASN A C 1
ATOM 707 O O . ASN A 1 126 ? -21.291 -54.479 -45.384 1.00 31.81 106 ASN A O 1
ATOM 712 N N . GLY A 1 127 ? -19.571 -53.787 -44.227 1.00 30.36 107 GLY A N 1
ATOM 713 C CA . GLY A 1 127 ? -19.969 -52.387 -44.229 1.00 26.76 107 GLY A CA 1
ATOM 714 C C . GLY A 1 127 ? -21.067 -52.047 -43.237 1.00 30.49 107 GLY A C 1
ATOM 715 O O . GLY A 1 127 ? -21.473 -50.890 -43.116 1.00 28.83 107 GLY A O 1
ATOM 716 N N . LYS A 1 128 ? -21.544 -53.061 -42.524 1.00 26.87 108 LYS A N 1
ATOM 717 C CA . LYS A 1 128 ? -22.584 -52.880 -41.523 1.00 26.23 108 LYS A CA 1
ATOM 718 C C . LYS A 1 128 ? -21.953 -52.824 -40.146 1.00 28.08 108 LYS A C 1
ATOM 719 O O . LYS A 1 128 ? -20.874 -53.363 -39.937 1.00 26.85 108 LYS A O 1
ATOM 725 N N . THR A 1 129 ? -22.635 -52.223 -39.201 1.00 27.19 109 THR A N 1
ATOM 726 C CA . THR A 1 129 ? -22.230 -52.212 -37.817 1.00 25.98 109 THR A CA 1
ATOM 727 C C . THR A 1 129 ? -23.362 -52.863 -37.053 1.00 27.76 109 THR A C 1
ATOM 728 O O . THR A 1 129 ? -24.492 -52.570 -37.270 1.00 27.66 109 THR A O 1
ATOM 732 N N . TYR A 1 130 ? -23.024 -53.772 -36.171 1.00 23.15 110 TYR A N 1
ATOM 733 C CA . TYR A 1 130 ? -24.002 -54.468 -35.392 1.00 28.48 110 TYR A CA 1
ATOM 734 C C . TYR A 1 130 ? -23.879 -54.124 -33.932 1.00 28.24 110 TYR A C 1
ATOM 735 O O . TYR A 1 130 ? -22.836 -54.141 -33.435 1.00 26.92 110 TYR A O 1
ATOM 744 N N . LEU A 1 131 ? -24.983 -53.807 -33.279 1.00 26.42 111 LEU A N 1
ATOM 745 C CA . LEU A 1 131 ? -24.995 -53.501 -31.868 1.00 27.05 111 LEU A CA 1
ATOM 746 C C . LEU A 1 131 ? -25.591 -54.662 -31.112 1.00 27.41 111 LEU A C 1
ATOM 747 O O . LEU A 1 131 ? -26.709 -54.948 -31.270 1.00 28.65 111 LEU A O 1
ATOM 752 N N . TYR A 1 132 ? -24.784 -55.353 -30.335 1.00 26.18 112 TYR A N 1
ATOM 753 C CA . TYR A 1 132 ? -25.239 -56.488 -29.538 1.00 22.75 112 TYR A CA 1
ATOM 754 C C . TYR A 1 132 ? -25.577 -56.024 -28.132 1.00 26.62 112 TYR A C 1
ATOM 755 O O . TYR A 1 132 ? -24.794 -55.309 -27.519 1.00 25.90 112 TYR A O 1
ATOM 764 N N . PHE A 1 133 ? -26.735 -56.426 -27.619 1.00 28.81 113 PHE A N 1
ATOM 765 C CA . PHE A 1 133 ? -27.168 -55.948 -26.308 1.00 24.90 113 PHE A CA 1
ATOM 766 C C . PHE A 1 133 ? -27.998 -56.975 -25.549 1.00 28.26 113 PHE A C 1
ATOM 767 O O . PHE A 1 133 ? -28.794 -57.705 -26.145 1.00 26.05 113 PHE A O 1
ATOM 775 N N . PRO A 1 134 ? -27.815 -57.034 -24.222 1.00 26.49 114 PRO A N 1
ATOM 776 C CA . PRO A 1 134 ? -28.670 -57.860 -23.376 1.00 25.20 114 PRO A CA 1
ATOM 777 C C . PRO A 1 134 ? -29.880 -57.061 -22.893 1.00 25.13 114 PRO A C 1
ATOM 778 O O . PRO A 1 134 ? -29.759 -55.893 -22.496 1.00 27.70 114 PRO A O 1
ATOM 782 N N . ALA A 1 135 ? -31.050 -57.678 -22.947 1.00 27.68 115 ALA A N 1
ATOM 783 C CA . ALA A 1 135 ? -32.238 -57.054 -22.388 1.00 27.63 115 ALA A CA 1
ATOM 784 C C . ALA A 1 135 ? -33.139 -58.132 -21.825 1.00 28.40 115 ALA A C 1
ATOM 785 O O . ALA A 1 135 ? -32.963 -59.315 -22.114 1.00 31.49 115 ALA A O 1
ATOM 787 N N . LYS A 1 136 ? -34.104 -57.714 -21.021 1.00 30.16 116 LYS A N 1
ATOM 788 C CA . LYS A 1 136 ? -34.977 -58.639 -20.324 1.00 29.48 116 LYS A CA 1
ATOM 789 C C . LYS A 1 136 ? -36.344 -58.702 -21.001 1.00 33.44 116 LYS A C 1
ATOM 790 O O . LYS A 1 136 ? -36.956 -57.665 -21.272 1.00 30.91 116 LYS A O 1
ATOM 796 N N . ARG A 1 137 ? -36.830 -59.906 -21.227 1.00 29.78 117 ARG A N 1
ATOM 797 C CA . ARG A 1 137 ? -38.141 -60.102 -21.792 1.00 32.55 117 ARG A CA 1
ATOM 798 C C . ARG A 1 137 ? -39.198 -59.803 -20.758 1.00 35.63 117 ARG A C 1
ATOM 799 O O . ARG A 1 137 ? -38.926 -59.751 -19.584 1.00 33.69 117 ARG A O 1
ATOM 807 N N . ALA A 1 138 ? -40.430 -59.652 -21.205 1.00 36.59 118 ALA A N 1
ATOM 808 C CA . ALA A 1 138 ? -41.509 -59.372 -20.266 1.00 37.85 118 ALA A CA 1
ATOM 809 C C . ALA A 1 138 ? -41.590 -60.432 -19.168 1.00 37.62 118 ALA A C 1
ATOM 810 O O . ALA A 1 138 ? -41.970 -60.123 -18.040 1.00 39.02 118 ALA A O 1
ATOM 812 N N . ASP A 1 139 ? -41.219 -61.671 -19.489 1.00 36.61 119 ASP A N 1
ATOM 813 C CA . ASP A 1 139 ? -41.294 -62.755 -18.507 1.00 39.70 119 ASP A CA 1
ATOM 814 C C . ASP A 1 139 ? -40.071 -62.825 -17.593 1.00 37.48 119 ASP A C 1
ATOM 815 O O . ASP A 1 139 ? -39.882 -63.806 -16.871 1.00 39.06 119 ASP A O 1
ATOM 820 N N . GLY A 1 140 ? -39.235 -61.795 -17.639 1.00 34.65 120 GLY A N 1
ATOM 821 C CA . GLY A 1 140 ? -38.134 -61.673 -16.700 1.00 35.42 120 GLY A CA 1
ATOM 822 C C . GLY A 1 140 ? -36.817 -62.309 -17.113 1.00 33.13 120 GLY A C 1
ATOM 823 O O . GLY A 1 140 ? -35.818 -62.159 -16.413 1.00 31.24 120 GLY A O 1
ATOM 824 N N . MET A 1 141 ? -36.779 -62.991 -18.231 1.00 33.55 121 MET A N 1
ATOM 825 C CA . MET A 1 141 ? -35.576 -63.622 -18.679 1.00 29.37 121 MET A CA 1
ATOM 826 C C . MET A 1 141 ? -34.727 -62.754 -19.592 1.00 34.50 121 MET A C 1
ATOM 827 O O . MET A 1 141 ? -35.216 -62.195 -20.523 1.00 27.94 121 MET A O 1
ATOM 832 N N . PHE A 1 142 ? -33.444 -62.669 -19.283 1.00 29.73 122 PHE A N 1
ATOM 833 C CA . PHE A 1 142 ? -32.475 -61.979 -20.140 1.00 29.08 122 PHE A CA 1
ATOM 834 C C . PHE A 1 142 ? -32.179 -62.784 -21.396 1.00 30.09 122 PHE A C 1
ATOM 835 O O . PHE A 1 142 ? -32.059 -64.011 -21.352 1.00 25.28 122 PHE A O 1
ATOM 843 N N . GLN A 1 143 ? -31.931 -62.095 -22.480 1.00 28.20 123 GLN A N 1
ATOM 844 C CA . GLN A 1 143 ? -31.489 -62.658 -23.735 1.00 26.91 123 GLN A CA 1
ATOM 845 C C . GLN A 1 143 ? -30.670 -61.574 -24.443 1.00 27.34 123 GLN A C 1
ATOM 846 O O . GLN A 1 143 ? -30.634 -60.463 -24.058 1.00 25.83 123 GLN A O 1
ATOM 852 N N . ILE A 1 144 ? -30.000 -61.953 -25.487 1.00 24.38 124 ILE A N 1
ATOM 853 C CA . ILE A 1 144 ? -29.152 -61.030 -26.200 1.00 28.17 124 ILE A CA 1
ATOM 854 C C . ILE A 1 144 ? -29.741 -60.783 -27.575 1.00 26.38 124 ILE A C 1
ATOM 855 O O . ILE A 1 144 ? -29.995 -61.724 -28.322 1.00 28.50 124 ILE A O 1
ATOM 860 N N . GLY A 1 145 ? -30.005 -59.515 -27.876 1.00 25.70 125 GLY A N 1
ATOM 861 C CA . GLY A 1 145 ? -30.504 -59.133 -29.182 1.00 29.17 125 GLY A CA 1
ATOM 862 C C . GLY A 1 145 ? -29.433 -58.413 -29.976 1.00 27.87 125 GLY A C 1
ATOM 863 O O . GLY A 1 145 ? -28.362 -58.103 -29.454 1.00 27.45 125 GLY A O 1
ATOM 864 N N . VAL A 1 146 ? -29.708 -58.153 -31.244 1.00 27.70 126 VAL A N 1
ATOM 865 C CA . VAL A 1 146 ? -28.774 -57.385 -32.052 1.00 26.75 126 VAL A CA 1
ATOM 866 C C . VAL A 1 146 ? -29.547 -56.328 -32.853 1.00 27.18 126 VAL A C 1
ATOM 867 O O . VAL A 1 146 ? -30.736 -56.494 -33.152 1.00 26.00 126 VAL A O 1
ATOM 871 N N . ALA A 1 147 ? -28.869 -55.228 -33.161 1.00 25.75 127 ALA A N 1
ATOM 872 C CA . ALA A 1 147 ? -29.431 -54.153 -33.967 1.00 26.77 127 ALA A CA 1
ATOM 873 C C . ALA A 1 147 ? -28.442 -53.775 -35.067 1.00 26.10 127 ALA A C 1
ATOM 874 O O . ALA A 1 147 ? -27.229 -53.808 -34.857 1.00 28.01 127 ALA A O 1
ATOM 876 N N . VAL A 1 148 ? -28.955 -53.435 -36.243 1.00 26.64 128 VAL A N 1
ATOM 877 C CA . VAL A 1 148 ? -28.095 -53.224 -37.403 1.00 29.03 128 VAL A CA 1
ATOM 878 C C . VAL A 1 148 ? -28.123 -51.769 -37.888 1.00 27.23 128 VAL A C 1
ATOM 879 O O . VAL A 1 148 ? -29.174 -51.125 -37.900 1.00 28.78 128 VAL A O 1
ATOM 883 N N . GLY A 1 149 ? -26.976 -51.291 -38.307 1.00 25.93 129 GLY A N 1
ATOM 884 C CA . GLY A 1 149 ? -26.808 -49.967 -38.837 1.00 27.45 129 GLY A CA 1
ATOM 885 C C . GLY A 1 149 ? -25.816 -49.935 -39.968 1.00 31.93 129 GLY A C 1
ATOM 886 O O . GLY A 1 149 ? -25.112 -50.863 -40.194 1.00 25.52 129 GLY A O 1
ATOM 887 N N . ASP A 1 150 ? -25.790 -48.824 -40.679 1.00 30.59 130 ASP A N 1
ATOM 888 C CA . ASP A 1 150 ? -24.895 -48.659 -41.789 1.00 31.96 130 ASP A CA 1
ATOM 889 C C . ASP A 1 150 ? -23.675 -47.823 -41.439 1.00 33.36 130 ASP A C 1
ATOM 890 O O . ASP A 1 150 ? -22.823 -47.608 -42.250 1.00 34.03 130 ASP A O 1
ATOM 895 N N . ARG A 1 151 ? -23.639 -47.353 -40.207 1.00 31.55 131 ARG A N 1
ATOM 896 C CA . ARG A 1 151 ? -22.568 -46.562 -39.680 1.00 33.83 131 ARG A CA 1
ATOM 897 C C . ARG A 1 151 ? -22.370 -46.967 -38.243 1.00 31.21 131 ARG A C 1
ATOM 898 O O . ARG A 1 151 ? -23.283 -47.347 -37.595 1.00 29.54 131 ARG A O 1
ATOM 906 N N . PRO A 1 152 ? -21.155 -46.802 -37.734 1.00 31.33 132 PRO A N 1
ATOM 907 C CA . PRO A 1 152 ? -20.783 -47.089 -36.342 1.00 30.82 132 PRO A CA 1
ATOM 908 C C . PRO A 1 152 ? -21.534 -46.257 -35.315 1.00 33.68 132 PRO A C 1
ATOM 909 O O . PRO A 1 152 ? -21.751 -46.714 -34.242 1.00 35.09 132 PRO A O 1
ATOM 913 N N . GLU A 1 153 ? -21.981 -45.068 -35.672 1.00 31.46 133 GLU A N 1
ATOM 914 C CA . GLU A 1 153 ? -22.769 -44.250 -34.786 1.00 35.85 133 GLU A CA 1
ATOM 915 C C . GLU A 1 153 ? -24.241 -44.509 -34.961 1.00 34.54 133 GLU A C 1
ATOM 916 O O . GLU A 1 153 ? -25.048 -43.894 -34.357 1.00 35.71 133 GLU A O 1
ATOM 922 N N . GLY A 1 154 ? -24.586 -45.412 -35.835 1.00 34.92 134 GLY A N 1
ATOM 923 C CA . GLY A 1 154 ? -25.933 -45.729 -36.040 1.00 33.14 134 GLY A CA 1
ATOM 924 C C . GLY A 1 154 ? -26.717 -44.754 -36.863 1.00 39.69 134 GLY A C 1
ATOM 925 O O . GLY A 1 154 ? -26.171 -44.062 -37.673 1.00 38.65 134 GLY A O 1
ATOM 926 N N . PRO A 1 155 ? -28.023 -44.735 -36.677 1.00 40.45 135 PRO A N 1
ATOM 927 C CA . PRO A 1 155 ? -28.887 -45.434 -35.729 1.00 37.42 135 PRO A CA 1
ATOM 928 C C . PRO A 1 155 ? -29.068 -46.903 -36.084 1.00 35.60 135 PRO A C 1
ATOM 929 O O . PRO A 1 155 ? -28.823 -47.270 -37.181 1.00 32.44 135 PRO A O 1
ATOM 933 N N . PHE A 1 156 ? -29.381 -47.708 -35.106 1.00 33.10 136 PHE A N 1
ATOM 934 C CA . PHE A 1 156 ? -29.489 -49.116 -35.305 1.00 31.03 136 PHE A CA 1
ATOM 935 C C . PHE A 1 156 ? -30.917 -49.550 -35.256 1.00 35.89 136 PHE A C 1
ATOM 936 O O . PHE A 1 156 ? -31.657 -49.097 -34.440 1.00 31.64 136 PHE A O 1
ATOM 944 N N . VAL A 1 157 ? -31.291 -50.427 -36.168 1.00 31.05 137 VAL A N 1
ATOM 945 C CA . VAL A 1 157 ? -32.606 -50.965 -36.202 1.00 27.13 137 VAL A CA 1
ATOM 946 C C . VAL A 1 157 ? -32.515 -52.331 -35.574 1.00 27.87 137 VAL A C 1
ATOM 947 O O . VAL A 1 157 ? -31.885 -53.185 -36.095 1.00 25.78 137 VAL A O 1
ATOM 951 N N . ALA A 1 158 ? -33.175 -52.491 -34.439 1.00 29.55 138 ALA A N 1
ATOM 952 C CA . ALA A 1 158 ? -33.113 -53.758 -33.694 1.00 27.83 138 ALA A CA 1
ATOM 953 C C . ALA A 1 158 ? -33.934 -54.833 -34.390 1.00 28.13 138 ALA A C 1
ATOM 954 O O . ALA A 1 158 ? -34.939 -54.521 -34.944 1.00 26.75 138 ALA A O 1
ATOM 956 N N . GLU A 1 159 ? -33.472 -56.070 -34.296 1.00 29.10 139 GLU A N 1
ATOM 957 C CA . GLU A 1 159 ? -34.207 -57.195 -34.801 1.00 29.78 139 GLU A CA 1
ATOM 958 C C . GLU A 1 159 ? -35.406 -57.423 -33.891 1.00 33.05 139 GLU A C 1
ATOM 959 O O . GLU A 1 159 ? -35.355 -57.169 -32.728 1.00 29.81 139 GLU A O 1
ATOM 965 N N . PRO A 1 160 ? -36.503 -57.912 -34.454 1.00 32.15 140 PRO A N 1
ATOM 966 C CA . PRO A 1 160 ? -37.728 -58.179 -33.728 1.00 29.29 140 PRO A CA 1
ATOM 967 C C . PRO A 1 160 ? -37.599 -59.227 -32.641 1.00 30.90 140 PRO A C 1
ATOM 968 O O . PRO A 1 160 ? -38.307 -59.157 -31.699 1.00 29.44 140 PRO A O 1
ATOM 972 N N . GLN A 1 161 ? -36.720 -60.191 -32.821 1.00 30.76 141 GLN A N 1
ATOM 973 C CA . GLN A 1 161 ? -36.503 -61.259 -31.842 1.00 33.08 141 GLN A CA 1
ATOM 974 C C . GLN A 1 161 ? -35.046 -61.272 -31.389 1.00 29.42 141 GLN A C 1
ATOM 975 O O . GLN A 1 161 ? -34.178 -60.761 -32.105 1.00 27.58 141 GLN A O 1
ATOM 981 N N . PRO A 1 162 ? -34.763 -61.878 -30.251 1.00 27.51 142 PRO A N 1
ATOM 982 C CA . PRO A 1 162 ? -33.389 -61.966 -29.801 1.00 28.99 142 PRO A CA 1
ATOM 983 C C . PRO A 1 162 ? -32.598 -63.039 -30.529 1.00 29.32 142 PRO A C 1
ATOM 984 O O . PRO A 1 162 ? -33.142 -63.829 -31.238 1.00 32.72 142 PRO A O 1
ATOM 988 N N . ILE A 1 163 ? -31.308 -63.066 -30.342 1.00 26.02 143 ILE A N 1
ATOM 989 C CA . ILE A 1 163 ? -30.513 -64.057 -31.003 1.00 26.21 143 ILE A CA 1
ATOM 990 C C . ILE A 1 163 ? -30.802 -65.441 -30.454 1.00 27.77 143 ILE A C 1
ATOM 991 O O . ILE A 1 163 ? -30.728 -65.656 -29.289 1.00 28.22 143 ILE A O 1
ATOM 996 N N . ALA A 1 164 ? -31.144 -66.374 -31.315 1.00 28.55 144 ALA A N 1
ATOM 997 C CA . ALA A 1 164 ? -31.432 -67.699 -30.845 1.00 27.51 144 ALA A CA 1
ATOM 998 C C . ALA A 1 164 ? -30.197 -68.337 -30.295 1.00 26.73 144 ALA A C 1
ATOM 999 O O . ALA A 1 164 ? -29.184 -68.248 -30.879 1.00 29.37 144 ALA A O 1
ATOM 1001 N N . GLY A 1 165 ? -30.329 -68.992 -29.172 1.00 25.98 145 GLY A N 1
ATOM 1002 C CA . GLY A 1 165 ? -29.219 -69.642 -28.551 1.00 27.37 145 GLY A CA 1
ATOM 1003 C C . GLY A 1 165 ? -28.569 -68.772 -27.508 1.00 28.48 145 GLY A C 1
ATOM 1004 O O . GLY A 1 165 ? -27.639 -69.177 -26.891 1.00 27.30 145 GLY A O 1
ATOM 1005 N N . THR A 1 166 ? -29.077 -67.561 -27.358 1.00 26.81 146 THR A N 1
ATOM 1006 C CA . THR A 1 166 ? -28.556 -66.675 -26.376 1.00 25.39 146 THR A CA 1
ATOM 1007 C C . THR A 1 166 ? -29.474 -66.610 -25.203 1.00 28.52 146 THR A C 1
ATOM 1008 O O . THR A 1 166 ? -30.603 -66.912 -25.251 1.00 23.95 146 THR A O 1
ATOM 1012 N N . TYR A 1 167 ? -28.843 -66.281 -24.118 1.00 24.70 147 TYR A N 1
ATOM 1013 C CA . TYR A 1 167 ? -29.398 -66.154 -22.800 1.00 26.87 147 TYR A CA 1
ATOM 1014 C C . TYR A 1 167 ? -28.415 -65.386 -21.918 1.00 28.48 147 TYR A C 1
ATOM 1015 O O . TYR A 1 167 ? -27.384 -64.972 -22.447 1.00 25.87 147 TYR A O 1
ATOM 1024 N N . SER A 1 168 ? -28.817 -64.987 -20.675 1.00 24.76 148 SER A N 1
ATOM 1025 C CA . SER A 1 168 ? -27.952 -64.257 -19.762 1.00 24.02 148 SER A CA 1
ATOM 1026 C C . SER A 1 168 ? -27.566 -62.905 -20.396 1.00 27.83 148 SER A C 1
ATOM 1027 O O . SER A 1 168 ? -28.302 -62.368 -21.239 1.00 24.61 148 SER A O 1
ATOM 1030 N N . ILE A 1 169 ? -26.453 -62.337 -19.979 1.00 26.31 149 ILE A N 1
ATOM 1031 C CA . ILE A 1 169 ? -26.086 -60.992 -20.382 1.00 26.16 149 ILE A CA 1
ATOM 1032 C C . ILE A 1 169 ? -24.673 -60.755 -20.867 1.00 26.33 149 ILE A C 1
ATOM 1033 O O . ILE A 1 169 ? -23.992 -61.669 -21.201 1.00 25.68 149 ILE A O 1
ATOM 1038 N N . ASP A 1 170 ? -24.317 -59.474 -21.001 1.00 26.01 150 ASP A N 1
ATOM 1039 C CA . ASP A 1 170 ? -22.936 -59.046 -21.228 1.00 27.58 150 ASP A CA 1
ATOM 1040 C C . ASP A 1 170 ? -22.256 -59.609 -22.479 1.00 24.32 150 ASP A C 1
ATOM 1041 O O . ASP A 1 170 ? -21.193 -60.235 -22.384 1.00 24.22 150 ASP A O 1
ATOM 1046 N N . PRO A 1 171 ? -22.811 -59.354 -23.639 1.00 24.20 151 PRO A N 1
ATOM 1047 C CA . PRO A 1 171 ? -22.141 -59.877 -24.818 1.00 28.36 151 PRO A CA 1
ATOM 1048 C C . PRO A 1 171 ? -20.850 -59.184 -25.147 1.00 24.75 151 PRO A C 1
ATOM 1049 O O . PRO A 1 171 ? -20.692 -58.038 -24.875 1.00 23.92 151 PRO A O 1
ATOM 1053 N N . ALA A 1 172 ? -19.920 -59.941 -25.679 1.00 24.28 152 ALA A N 1
ATOM 1054 C CA . ALA A 1 172 ? -18.692 -59.371 -26.228 1.00 25.71 152 ALA A CA 1
ATOM 1055 C C . ALA A 1 172 ? -18.401 -60.063 -27.548 1.00 26.21 152 ALA A C 1
ATOM 1056 O O . ALA A 1 172 ? -18.333 -61.292 -27.603 1.00 24.48 152 ALA A O 1
ATOM 1058 N N . VAL A 1 173 ? -18.240 -59.285 -28.612 1.00 24.32 153 VAL A N 1
ATOM 1059 C CA . VAL A 1 173 ? -17.998 -59.881 -29.922 1.00 25.27 153 VAL A CA 1
ATOM 1060 C C . VAL A 1 173 ? -16.567 -59.632 -30.382 1.00 27.99 153 VAL A C 1
ATOM 1061 O O . VAL A 1 173 ? -16.161 -58.488 -30.611 1.00 28.86 153 VAL A O 1
ATOM 1065 N N . LEU A 1 174 ? -15.803 -60.713 -30.498 1.00 27.42 154 LEU A N 1
ATOM 1066 C CA . LEU A 1 174 ? -14.414 -60.625 -30.921 1.00 27.14 154 LEU A CA 1
ATOM 1067 C C . LEU A 1 174 ? -14.284 -60.733 -32.435 1.00 26.82 154 LEU A C 1
ATOM 1068 O O . LEU A 1 174 ? -14.697 -61.728 -33.036 1.00 28.36 154 LEU A O 1
ATOM 1073 N N . ALA A 1 175 ? -13.671 -59.717 -33.016 1.00 28.84 155 ALA A N 1
ATOM 1074 C CA . ALA A 1 175 ? -13.331 -59.741 -34.444 1.00 28.69 155 ALA A CA 1
ATOM 1075 C C . ALA A 1 175 ? -11.958 -60.394 -34.510 1.00 31.87 155 ALA A C 1
ATOM 1076 O O . ALA A 1 175 ? -10.986 -59.704 -34.340 1.00 31.37 155 ALA A O 1
ATOM 1078 N N . ASP A 1 176 ? -11.910 -61.691 -34.806 1.00 29.64 156 ASP A N 1
ATOM 1079 C CA . ASP A 1 176 ? -10.654 -62.437 -34.845 1.00 30.61 156 ASP A CA 1
ATOM 1080 C C . ASP A 1 176 ? -9.832 -61.977 -36.042 1.00 33.25 156 ASP A C 1
ATOM 1081 O O . ASP A 1 176 ? -10.390 -61.525 -37.037 1.00 31.83 156 ASP A O 1
ATOM 1086 N N . ASP A 1 177 ? -8.529 -62.083 -35.953 1.00 36.09 157 ASP A N 1
ATOM 1087 C CA . ASP A 1 177 ? -7.637 -61.700 -37.023 1.00 38.17 157 ASP A CA 1
ATOM 1088 C C . ASP A 1 177 ? -7.854 -62.528 -38.265 1.00 36.21 157 ASP A C 1
ATOM 1089 O O . ASP A 1 177 ? -7.553 -62.079 -39.326 1.00 37.43 157 ASP A O 1
ATOM 1094 N N . ASP A 1 178 ? -8.390 -63.712 -38.083 1.00 36.95 158 ASP A N 1
ATOM 1095 C CA . ASP A 1 178 ? -8.634 -64.591 -39.181 1.00 34.81 158 ASP A CA 1
ATOM 1096 C C . ASP A 1 178 ? -9.918 -64.334 -39.909 1.00 36.65 158 ASP A C 1
ATOM 1097 O O . ASP A 1 178 ? -10.238 -65.033 -40.794 1.00 37.86 158 ASP A O 1
ATOM 1102 N N . GLY A 1 179 ? -10.673 -63.346 -39.503 1.00 33.58 159 GLY A N 1
ATOM 1103 C CA . GLY A 1 179 ? -11.903 -63.046 -40.178 1.00 33.74 159 GLY A CA 1
ATOM 1104 C C . GLY A 1 179 ? -13.185 -63.472 -39.533 1.00 32.68 159 GLY A C 1
ATOM 1105 O O . GLY A 1 179 ? -14.217 -62.993 -39.871 1.00 35.14 159 GLY A O 1
ATOM 1106 N N . ALA A 1 180 ? -13.113 -64.380 -38.590 1.00 33.48 160 ALA A N 1
ATOM 1107 C CA . ALA A 1 180 ? -14.303 -64.821 -37.922 1.00 29.27 160 ALA A CA 1
ATOM 1108 C C . ALA A 1 180 ? -14.686 -63.905 -36.783 1.00 29.72 160 ALA A C 1
ATOM 1109 O O . ALA A 1 180 ? -13.894 -63.141 -36.337 1.00 29.96 160 ALA A O 1
ATOM 1111 N N . HIS A 1 181 ? -15.925 -64.000 -36.360 1.00 26.24 161 HIS A N 1
ATOM 1112 C CA . HIS A 1 181 ? -16.425 -63.259 -35.237 1.00 27.05 161 HIS A CA 1
ATOM 1113 C C . HIS A 1 181 ? -16.956 -64.234 -34.211 1.00 27.03 161 HIS A C 1
ATOM 1114 O O . HIS A 1 181 ? -17.622 -65.154 -34.546 1.00 26.11 161 HIS A O 1
ATOM 1121 N N . TYR A 1 182 ? -16.640 -64.009 -32.951 1.00 25.01 162 TYR A N 1
ATOM 1122 C CA . TYR A 1 182 ? -17.088 -64.869 -31.883 1.00 24.62 162 TYR A CA 1
ATOM 1123 C C . TYR A 1 182 ? -17.849 -64.091 -30.843 1.00 27.51 162 TYR A C 1
ATOM 1124 O O . TYR A 1 182 ? -17.445 -63.056 -30.445 1.00 26.79 162 TYR A O 1
ATOM 1133 N N . LEU A 1 183 ? -18.972 -64.620 -30.419 1.00 25.19 163 LEU A N 1
ATOM 1134 C CA . LEU A 1 183 ? -19.759 -63.980 -29.380 1.00 28.36 163 LEU A CA 1
ATOM 1135 C C . LEU A 1 183 ? -19.493 -64.644 -28.035 1.00 26.05 163 LEU A C 1
ATOM 1136 O O . LEU A 1 183 ? -19.565 -65.868 -27.912 1.00 26.09 163 LEU A O 1
ATOM 1141 N N . TYR A 1 184 ? -19.152 -63.828 -27.043 1.00 25.09 164 TYR A N 1
ATOM 1142 C CA . TYR A 1 184 ? -18.991 -64.286 -25.669 1.00 25.47 164 TYR A CA 1
ATOM 1143 C C . TYR A 1 184 ? -20.096 -63.689 -24.834 1.00 24.68 164 TYR A C 1
ATOM 1144 O O . TYR A 1 184 ? -20.446 -62.530 -25.030 1.00 27.18 164 TYR A O 1
ATOM 1153 N N . PHE A 1 185 ? -20.644 -64.459 -23.903 1.00 22.60 165 PHE A N 1
ATOM 1154 C CA . PHE A 1 185 ? -21.643 -63.895 -23.009 1.00 25.31 165 PHE A CA 1
ATOM 1155 C C . PHE A 1 185 ? -21.756 -64.627 -21.677 1.00 25.20 165 PHE A C 1
ATOM 1156 O O . PHE A 1 185 ? -21.215 -65.721 -21.496 1.00 26.95 165 PHE A O 1
ATOM 1164 N N . GLY A 1 186 ? -22.455 -63.994 -20.740 1.00 26.23 166 GLY A N 1
ATOM 1165 C CA . GLY A 1 186 ? -22.693 -64.592 -19.445 1.00 23.95 166 GLY A CA 1
ATOM 1166 C C . GLY A 1 186 ? -22.497 -63.666 -18.266 1.00 27.52 166 GLY A C 1
ATOM 1167 O O . GLY A 1 186 ? -21.646 -62.782 -18.262 1.00 26.67 166 GLY A O 1
ATOM 1168 N N . GLY A 1 187 ? -23.311 -63.881 -17.249 1.00 25.10 167 GLY A N 1
ATOM 1169 C CA . GLY A 1 187 ? -23.152 -63.201 -15.981 1.00 28.62 167 GLY A CA 1
ATOM 1170 C C . GLY A 1 187 ? -23.971 -63.978 -14.978 1.00 30.36 167 GLY A C 1
ATOM 1171 O O . GLY A 1 187 ? -25.114 -64.323 -15.268 1.00 27.44 167 GLY A O 1
ATOM 1172 N N . ILE A 1 188 ? -23.406 -64.260 -13.821 1.00 24.67 168 ILE A N 1
ATOM 1173 C CA . ILE A 1 188 ? -24.130 -64.956 -12.791 1.00 28.30 168 ILE A CA 1
ATOM 1174 C C . ILE A 1 188 ? -24.943 -64.002 -11.921 1.00 26.71 168 ILE A C 1
ATOM 1175 O O . ILE A 1 188 ? -25.073 -62.853 -12.266 1.00 26.39 168 ILE A O 1
ATOM 1180 N N . TRP A 1 189 ? -25.466 -64.508 -10.802 1.00 25.72 169 TRP A N 1
ATOM 1181 C CA . TRP A 1 189 ? -26.367 -63.717 -9.950 1.00 24.88 169 TRP A CA 1
ATOM 1182 C C . TRP A 1 189 ? -27.485 -63.125 -10.799 1.00 26.44 169 TRP A C 1
ATOM 1183 O O . TRP A 1 189 ? -28.213 -63.862 -11.467 1.00 27.38 169 TRP A O 1
ATOM 1194 N N . GLY A 1 190 ? -27.626 -61.814 -10.809 1.00 27.05 170 GLY A N 1
ATOM 1195 C CA . GLY A 1 190 ? -28.649 -61.155 -11.579 1.00 26.97 170 GLY A CA 1
ATOM 1196 C C . GLY A 1 190 ? -28.623 -61.376 -13.072 1.00 28.31 170 GLY A C 1
ATOM 1197 O O . GLY A 1 190 ? -29.568 -61.178 -13.753 1.00 23.81 170 GLY A O 1
ATOM 1198 N N . GLY A 1 191 ? -27.509 -61.835 -13.552 1.00 26.23 171 GLY A N 1
ATOM 1199 C CA . GLY A 1 191 ? -27.372 -62.074 -14.953 1.00 28.35 171 GLY A CA 1
ATOM 1200 C C . GLY A 1 191 ? -28.005 -63.337 -15.439 1.00 29.38 171 GLY A C 1
ATOM 1201 O O . GLY A 1 191 ? -27.872 -63.512 -16.632 1.00 28.24 171 GLY A O 1
ATOM 1202 N N . GLN A 1 192 ? -28.244 -64.313 -14.506 1.00 27.42 172 GLN A N 1
ATOM 1203 C CA . GLN A 1 192 ? -29.019 -65.543 -14.740 1.00 25.90 172 GLN A CA 1
ATOM 1204 C C . GLN A 1 192 ? -28.287 -66.724 -15.383 1.00 27.81 172 GLN A C 1
ATOM 1205 O O . GLN A 1 192 ? -28.903 -67.769 -15.608 1.00 28.76 172 GLN A O 1
ATOM 1211 N N . LEU A 1 193 ? -26.991 -66.597 -15.653 1.00 25.97 173 LEU A N 1
ATOM 1212 C CA . LEU A 1 193 ? -26.249 -67.690 -16.296 1.00 24.69 173 LEU A CA 1
ATOM 1213 C C . LEU A 1 193 ? -26.300 -68.995 -15.487 1.00 27.19 173 LEU A C 1
ATOM 1214 O O . LEU A 1 193 ? -26.190 -70.091 -16.042 1.00 30.08 173 LEU A O 1
ATOM 1219 N N . GLN A 1 194 ? -26.483 -68.866 -14.176 1.00 27.90 174 GLN A N 1
ATOM 1220 C CA . GLN A 1 194 ? -26.508 -70.020 -13.280 1.00 28.01 174 GLN A CA 1
ATOM 1221 C C . GLN A 1 194 ? -27.720 -70.917 -13.519 1.00 29.79 174 GLN A C 1
ATOM 1222 O O . GLN A 1 194 ? -27.728 -72.070 -13.094 1.00 27.31 174 GLN A O 1
ATOM 1228 N N . HIS A 1 195 ? -28.737 -70.385 -14.196 1.00 28.06 175 HIS A N 1
ATOM 1229 C CA . HIS A 1 195 ? -29.935 -71.162 -14.513 1.00 29.72 175 HIS A CA 1
ATOM 1230 C C . HIS A 1 195 ? -29.825 -71.972 -15.802 1.00 28.80 175 HIS A C 1
ATOM 1231 O O . HIS A 1 195 ? -30.813 -72.562 -16.249 1.00 25.97 175 HIS A O 1
ATOM 1238 N N . TYR A 1 196 ? -28.663 -72.007 -16.400 1.00 27.55 176 TYR A N 1
ATOM 1239 C CA . TYR A 1 196 ? -28.478 -72.719 -17.637 1.00 27.61 176 TYR A CA 1
ATOM 1240 C C . TYR A 1 196 ? -27.369 -73.751 -17.617 1.00 28.50 176 TYR A C 1
ATOM 1241 O O . TYR A 1 196 ? -26.403 -73.549 -17.002 1.00 25.73 176 TYR A O 1
ATOM 1250 N N . ARG A 1 197 ? -27.580 -74.865 -18.295 1.00 26.96 177 ARG A N 1
ATOM 1251 C CA . ARG A 1 197 ? -26.586 -75.890 -18.505 1.00 26.56 177 ARG A CA 1
ATOM 1252 C C . ARG A 1 197 ? -26.784 -76.332 -19.937 1.00 29.53 177 ARG A C 1
ATOM 1253 O O . ARG A 1 197 ? -27.864 -76.541 -20.318 1.00 29.01 177 ARG A O 1
ATOM 1261 N N . ASP A 1 198 ? -25.718 -76.430 -20.679 1.00 29.24 178 ASP A N 1
ATOM 1262 C CA . ASP A 1 198 ? -25.744 -76.833 -22.049 1.00 32.59 178 ASP A CA 1
ATOM 1263 C C . ASP A 1 198 ? -26.766 -76.061 -22.857 1.00 32.88 178 ASP A C 1
ATOM 1264 O O . ASP A 1 198 ? -27.525 -76.706 -23.523 1.00 30.83 178 ASP A O 1
ATOM 1269 N N . ASN A 1 199 ? -26.846 -74.758 -22.659 1.00 30.55 179 ASN A N 1
ATOM 1270 C CA . ASN A 1 199 ? -27.745 -73.836 -23.332 1.00 29.82 179 ASN A CA 1
ATOM 1271 C C . ASN A 1 199 ? -29.194 -73.986 -23.053 1.00 31.02 179 ASN A C 1
ATOM 1272 O O . ASN A 1 199 ? -29.986 -73.453 -23.739 1.00 33.54 179 ASN A O 1
ATOM 1277 N N . ALA A 1 200 ? -29.531 -74.709 -22.026 1.00 29.66 180 ALA A N 1
ATOM 1278 C CA . ALA A 1 200 ? -30.935 -74.901 -21.684 1.00 28.94 180 ALA A CA 1
ATOM 1279 C C . ALA A 1 200 ? -31.253 -74.418 -20.278 1.00 28.51 180 ALA A C 1
ATOM 1280 O O . ALA A 1 200 ? -30.521 -74.706 -19.322 1.00 28.96 180 ALA A O 1
ATOM 1282 N N . TYR A 1 201 ? -32.359 -73.708 -20.151 1.00 29.76 181 TYR A N 1
ATOM 1283 C CA . TYR A 1 201 ? -32.838 -73.145 -18.895 1.00 30.91 181 TYR A CA 1
ATOM 1284 C C . TYR A 1 201 ? -33.573 -74.119 -17.975 1.00 32.02 181 TYR A C 1
ATOM 1285 O O . TYR A 1 201 ? -34.318 -74.920 -18.421 1.00 30.03 181 TYR A O 1
ATOM 1294 N N . ALA A 1 202 ? -33.275 -74.054 -16.696 1.00 30.83 182 ALA A N 1
ATOM 1295 C CA . ALA A 1 202 ? -34.080 -74.769 -15.719 1.00 33.11 182 ALA A CA 1
ATOM 1296 C C . ALA A 1 202 ? -34.214 -73.921 -14.471 1.00 30.49 182 ALA A C 1
ATOM 1297 O O . ALA A 1 202 ? -33.233 -73.341 -14.001 1.00 29.86 182 ALA A O 1
ATOM 1299 N N . GLN A 1 203 ? -35.430 -73.838 -13.941 1.00 30.68 183 GLN A N 1
ATOM 1300 C CA . GLN A 1 203 ? -35.670 -73.091 -12.713 1.00 33.30 183 GLN A CA 1
ATOM 1301 C C . GLN A 1 203 ? -34.822 -73.612 -11.547 1.00 36.07 183 GLN A C 1
ATOM 1302 O O . GLN A 1 203 ? -34.392 -72.836 -10.692 1.00 35.65 183 GLN A O 1
ATOM 1308 N N . THR A 1 204 ? -34.566 -74.919 -11.524 1.00 30.38 184 THR A N 1
ATOM 1309 C CA . THR A 1 204 ? -33.824 -75.527 -10.420 1.00 31.17 184 THR A CA 1
ATOM 1310 C C . THR A 1 204 ? -32.315 -75.537 -10.664 1.00 32.88 184 THR A C 1
ATOM 1311 O O . THR A 1 204 ? -31.552 -75.963 -9.798 1.00 30.24 184 THR A O 1
ATOM 1315 N N . HIS A 1 205 ? -31.886 -75.087 -11.840 1.00 29.45 185 HIS A N 1
ATOM 1316 C CA . HIS A 1 205 ? -30.463 -74.869 -12.087 1.00 30.32 185 HIS A CA 1
ATOM 1317 C C . HIS A 1 205 ? -29.957 -73.741 -11.189 1.00 29.30 185 HIS A C 1
ATOM 1318 O O . HIS A 1 205 ? -30.422 -72.610 -11.288 1.00 27.29 185 HIS A O 1
ATOM 1325 N N . GLN A 1 206 ? -29.014 -74.008 -10.329 1.00 31.60 186 GLN A N 1
ATOM 1326 C CA . GLN A 1 206 ? -28.460 -72.955 -9.503 1.00 32.66 186 GLN A CA 1
ATOM 1327 C C . GLN A 1 206 ? -26.975 -72.864 -9.678 1.00 31.62 186 GLN A C 1
ATOM 1328 O O . GLN A 1 206 ? -26.399 -73.681 -10.312 1.00 31.45 186 GLN A O 1
ATOM 1334 N N . GLU A 1 207 ? -26.374 -71.833 -9.113 1.00 29.09 187 GLU A N 1
ATOM 1335 C CA . GLU A 1 207 ? -24.952 -71.621 -9.179 1.00 27.22 187 GLU A CA 1
ATOM 1336 C C . GLU A 1 207 ? -24.277 -72.738 -8.454 1.00 31.48 187 GLU A C 1
ATOM 1337 O O . GLU A 1 207 ? -24.693 -73.106 -7.418 1.00 28.55 187 GLU A O 1
ATOM 1343 N N . PRO A 1 208 ? -23.192 -73.253 -8.997 1.00 28.53 188 PRO A N 1
ATOM 1344 C CA . PRO A 1 208 ? -22.479 -74.328 -8.338 1.00 29.34 188 PRO A CA 1
ATOM 1345 C C . PRO A 1 208 ? -21.755 -73.863 -7.077 1.00 31.68 188 PRO A C 1
ATOM 1346 O O . PRO A 1 208 ? -21.445 -72.717 -6.959 1.00 30.59 188 PRO A O 1
ATOM 1350 N N . VAL A 1 209 ? -21.480 -74.774 -6.167 1.00 27.91 189 VAL A N 1
ATOM 1351 C CA . VAL A 1 209 ? -20.808 -74.436 -4.929 1.00 32.49 189 VAL A CA 1
ATOM 1352 C C . VAL A 1 209 ? -19.661 -75.341 -4.599 1.00 29.70 189 VAL A C 1
ATOM 1353 O O . VAL A 1 209 ? -19.533 -76.389 -5.151 1.00 27.36 189 VAL A O 1
ATOM 1357 N N . GLY A 1 210 ? -18.802 -74.872 -3.708 1.00 31.47 190 GLY A N 1
ATOM 1358 C CA . GLY A 1 210 ? -17.713 -75.688 -3.207 1.00 27.66 190 GLY A CA 1
ATOM 1359 C C . GLY A 1 210 ? -16.729 -76.110 -4.272 1.00 27.84 190 GLY A C 1
ATOM 1360 O O . GLY A 1 210 ? -16.218 -75.266 -5.009 1.00 29.16 190 GLY A O 1
ATOM 1361 N N . ASP A 1 211 ? -16.473 -77.408 -4.351 1.00 27.56 191 ASP A N 1
ATOM 1362 C CA . ASP A 1 211 ? -15.536 -78.005 -5.277 1.00 28.89 191 ASP A CA 1
ATOM 1363 C C . ASP A 1 211 ? -16.016 -78.196 -6.685 1.00 26.69 191 ASP A C 1
ATOM 1364 O O . ASP A 1 211 ? -15.288 -78.598 -7.510 1.00 28.48 191 ASP A O 1
ATOM 1369 N N . ALA A 1 212 ? -17.272 -77.943 -6.917 1.00 28.89 192 ALA A N 1
ATOM 1370 C CA . ALA A 1 212 ? -17.819 -78.018 -8.268 1.00 28.47 192 ALA A CA 1
ATOM 1371 C C . ALA A 1 212 ? -17.207 -76.909 -9.107 1.00 30.23 192 ALA A C 1
ATOM 1372 O O . ALA A 1 212 ? -16.991 -75.807 -8.607 1.00 30.87 192 ALA A O 1
ATOM 1374 N N . PRO A 1 213 ? -16.928 -77.189 -10.358 1.00 30.17 193 PRO A N 1
ATOM 1375 C CA . PRO A 1 213 ? -16.332 -76.152 -11.166 1.00 27.86 193 PRO A CA 1
ATOM 1376 C C . PRO A 1 213 ? -17.201 -74.946 -11.276 1.00 29.57 193 PRO A C 1
ATOM 1377 O O . PRO A 1 213 ? -18.349 -75.071 -11.482 1.00 27.32 193 PRO A O 1
ATOM 1381 N N . ALA A 1 214 ? -16.623 -73.776 -11.238 1.00 25.82 194 ALA A N 1
ATOM 1382 C CA . ALA A 1 214 ? -17.412 -72.596 -11.423 1.00 26.96 194 ALA A CA 1
ATOM 1383 C C . ALA A 1 214 ? -17.888 -72.506 -12.857 1.00 27.70 194 ALA A C 1
ATOM 1384 O O . ALA A 1 214 ? -17.257 -72.959 -13.762 1.00 27.21 194 ALA A O 1
ATOM 1386 N N . LEU A 1 215 ? -18.988 -71.837 -13.046 1.00 24.93 195 LEU A N 1
ATOM 1387 C CA . LEU A 1 215 ? -19.485 -71.619 -14.394 1.00 29.17 195 LEU A CA 1
ATOM 1388 C C . LEU A 1 215 ? -18.556 -70.658 -15.119 1.00 31.17 195 LEU A C 1
ATOM 1389 O O . LEU A 1 215 ? -17.963 -69.770 -14.498 1.00 26.94 195 LEU A O 1
ATOM 1394 N N . GLY A 1 216 ? -18.424 -70.856 -16.429 1.00 29.32 196 GLY A N 1
ATOM 1395 C CA . GLY A 1 216 ? -17.651 -69.968 -17.272 1.00 30.25 196 GLY A CA 1
ATOM 1396 C C . GLY A 1 216 ? -18.558 -69.238 -18.240 1.00 27.79 196 GLY A C 1
ATOM 1397 O O . GLY A 1 216 ? -19.743 -69.557 -18.354 1.00 25.54 196 GLY A O 1
ATOM 1398 N N . PRO A 1 217 ? -18.008 -68.248 -18.952 1.00 28.48 197 PRO A N 1
ATOM 1399 C CA . PRO A 1 217 ? -18.812 -67.571 -19.974 1.00 27.10 197 PRO A CA 1
ATOM 1400 C C . PRO A 1 217 ? -19.133 -68.523 -21.124 1.00 26.26 197 PRO A C 1
ATOM 1401 O O . PRO A 1 217 ? -18.551 -69.603 -21.206 1.00 26.84 197 PRO A O 1
ATOM 1405 N N . ARG A 1 218 ? -19.993 -68.116 -22.020 1.00 24.16 198 ARG A N 1
ATOM 1406 C CA . ARG A 1 218 ? -20.310 -68.907 -23.169 1.00 24.19 198 ARG A CA 1
ATOM 1407 C C . ARG A 1 218 ? -19.628 -68.330 -24.405 1.00 26.85 198 ARG A C 1
ATOM 1408 O O . ARG A 1 218 ? -19.358 -67.165 -24.442 1.00 26.60 198 ARG A O 1
ATOM 1416 N N . VAL A 1 219 ? -19.340 -69.155 -25.387 1.00 21.93 199 VAL A N 1
ATOM 1417 C CA . VAL A 1 219 ? -18.736 -68.680 -26.600 1.00 23.92 199 VAL A CA 1
ATOM 1418 C C . VAL A 1 219 ? -19.374 -69.358 -27.797 1.00 25.67 199 VAL A C 1
ATOM 1419 O O . VAL A 1 219 ? -19.662 -70.495 -27.753 1.00 28.55 199 VAL A O 1
ATOM 1423 N N . ALA A 1 220 ? -19.638 -68.606 -28.840 1.00 26.77 200 ALA A N 1
ATOM 1424 C CA . ALA A 1 220 ? -20.189 -69.157 -30.045 1.00 29.23 200 ALA A CA 1
ATOM 1425 C C . ALA A 1 220 ? -19.752 -68.357 -31.240 1.00 26.76 200 ALA A C 1
ATOM 1426 O O . ALA A 1 220 ? -19.862 -67.182 -31.259 1.00 23.99 200 ALA A O 1
ATOM 1428 N N . ARG A 1 221 ? -19.273 -69.040 -32.256 1.00 25.99 201 ARG A N 1
ATOM 1429 C CA . ARG A 1 221 ? -18.901 -68.356 -33.471 1.00 29.86 201 ARG A CA 1
ATOM 1430 C C . ARG A 1 221 ? -20.161 -67.792 -34.099 1.00 27.12 201 ARG A C 1
ATOM 1431 O O . ARG A 1 221 ? -21.193 -68.387 -34.094 1.00 27.28 201 ARG A O 1
ATOM 1439 N N . LEU A 1 222 ? -20.044 -66.606 -34.636 1.00 27.01 202 LEU A N 1
ATOM 1440 C CA . LEU A 1 222 ? -21.141 -65.987 -35.266 1.00 26.26 202 LEU A CA 1
ATOM 1441 C C . LEU A 1 222 ? -21.228 -66.364 -36.731 1.00 29.65 202 LEU A C 1
ATOM 1442 O O . LEU A 1 222 ? -20.264 -66.554 -37.380 1.00 29.38 202 LEU A O 1
ATOM 1447 N N . HIS A 1 223 ? -22.449 -66.389 -37.209 1.00 26.61 203 HIS A N 1
ATOM 1448 C CA . HIS A 1 223 ? -22.691 -66.633 -38.639 1.00 31.50 203 HIS A CA 1
ATOM 1449 C C . HIS A 1 223 ? -22.193 -65.402 -39.393 1.00 29.12 203 HIS A C 1
ATOM 1450 O O . HIS A 1 223 ? -22.242 -64.297 -38.893 1.00 25.71 203 HIS A O 1
ATOM 1457 N N . GLU A 1 224 ? -21.893 -65.574 -40.669 1.00 30.15 204 GLU A N 1
ATOM 1458 C CA . GLU A 1 224 ? -21.486 -64.486 -41.528 1.00 34.44 204 GLU A CA 1
ATOM 1459 C C . GLU A 1 224 ? -22.503 -63.359 -41.608 1.00 32.72 204 GLU A C 1
ATOM 1460 O O . GLU A 1 224 ? -22.172 -62.248 -41.823 1.00 31.37 204 GLU A O 1
ATOM 1466 N N . ARG A 1 225 ? -23.798 -63.632 -41.454 1.00 29.65 205 ARG A N 1
ATOM 1467 C CA . ARG A 1 225 ? -24.866 -62.608 -41.428 1.00 33.02 205 ARG A CA 1
ATOM 1468 C C . ARG A 1 225 ? -24.887 -61.818 -40.107 1.00 29.15 205 ARG A C 1
ATOM 1469 O O . ARG A 1 225 ? -25.658 -60.913 -40.046 1.00 30.40 205 ARG A O 1
ATOM 1477 N N . MET A 1 226 ? -24.138 -62.251 -39.089 1.00 29.50 206 MET A N 1
ATOM 1478 C CA . MET A 1 226 ? -23.905 -61.586 -37.829 1.00 27.50 206 MET A CA 1
ATOM 1479 C C . MET A 1 226 ? -25.015 -61.491 -36.855 1.00 31.86 206 MET A C 1
ATOM 1480 O O . MET A 1 226 ? -24.794 -61.176 -35.733 1.00 29.74 206 MET A O 1
ATOM 1485 N N . ILE A 1 227 ? -26.212 -61.781 -37.285 1.00 29.65 207 ILE A N 1
ATOM 1486 C CA . ILE A 1 227 ? -27.342 -61.646 -36.368 1.00 27.04 207 ILE A CA 1
ATOM 1487 C C . ILE A 1 227 ? -27.796 -63.012 -35.833 1.00 28.66 207 ILE A C 1
ATOM 1488 O O . ILE A 1 227 ? -28.744 -63.099 -35.050 1.00 28.98 207 ILE A O 1
ATOM 1493 N N . ASP A 1 228 ? -27.053 -64.039 -36.197 1.00 28.79 208 ASP A N 1
ATOM 1494 C CA . ASP A 1 228 ? -27.340 -65.401 -35.707 1.00 28.83 208 ASP A CA 1
ATOM 1495 C C . ASP A 1 228 ? -26.035 -66.080 -35.323 1.00 28.18 208 ASP A C 1
ATOM 1496 O O . ASP A 1 228 ? -25.036 -65.752 -35.876 1.00 27.37 208 ASP A O 1
ATOM 1501 N N . LEU A 1 229 ? -26.094 -67.016 -34.395 1.00 26.86 209 LEU A N 1
ATOM 1502 C CA . LEU A 1 229 ? -24.935 -67.784 -34.068 1.00 23.97 209 LEU A CA 1
ATOM 1503 C C . LEU A 1 229 ? -24.732 -68.804 -35.158 1.00 30.34 209 LEU A C 1
ATOM 1504 O O . LEU A 1 229 ? -25.650 -69.226 -35.767 1.00 28.02 209 LEU A O 1
ATOM 1509 N N . ALA A 1 230 ? -23.511 -69.214 -35.376 1.00 29.76 210 ALA A N 1
ATOM 1510 C CA . ALA A 1 230 ? -23.255 -70.238 -36.374 1.00 30.60 210 ALA A CA 1
ATOM 1511 C C . ALA A 1 230 ? -23.254 -71.616 -35.763 1.00 33.51 210 ALA A C 1
ATOM 1512 O O . ALA A 1 230 ? -23.157 -72.582 -36.458 1.00 27.57 210 ALA A O 1
ATOM 1514 N N . GLU A 1 231 ? -23.380 -71.674 -34.450 1.00 29.85 211 GLU A N 1
ATOM 1515 C CA . GLU A 1 231 ? -23.380 -72.909 -33.718 1.00 28.95 211 GLU A CA 1
ATOM 1516 C C . GLU A 1 231 ? -23.902 -72.672 -32.319 1.00 29.55 211 GLU A C 1
ATOM 1517 O O . GLU A 1 231 ? -23.870 -71.586 -31.856 1.00 30.97 211 GLU A O 1
ATOM 1523 N N . PRO A 1 232 ? -24.319 -73.726 -31.606 1.00 31.93 212 PRO A N 1
ATOM 1524 C CA . PRO A 1 232 ? -24.698 -73.576 -30.194 1.00 29.52 212 PRO A CA 1
ATOM 1525 C C . PRO A 1 232 ? -23.492 -73.125 -29.368 1.00 30.23 212 PRO A C 1
ATOM 1526 O O . PRO A 1 232 ? -22.361 -73.508 -29.686 1.00 27.83 212 PRO A O 1
ATOM 1530 N N . SER A 1 233 ? -23.698 -72.325 -28.351 1.00 27.50 213 SER A N 1
ATOM 1531 C CA . SER A 1 233 ? -22.592 -71.849 -27.573 1.00 27.17 213 SER A CA 1
ATOM 1532 C C . SER A 1 233 ? -21.978 -72.947 -26.742 1.00 29.06 213 SER A C 1
ATOM 1533 O O . SER A 1 233 ? -22.622 -73.874 -26.381 1.00 26.21 213 SER A O 1
ATOM 1536 N N . ARG A 1 234 ? -20.721 -72.793 -26.422 1.00 26.87 214 ARG A N 1
ATOM 1537 C CA . ARG A 1 234 ? -20.025 -73.748 -25.604 1.00 28.63 214 ARG A CA 1
ATOM 1538 C C . ARG A 1 234 ? -19.556 -73.071 -24.355 1.00 26.25 214 ARG A C 1
ATOM 1539 O O . ARG A 1 234 ? -19.434 -71.890 -24.314 1.00 26.72 214 ARG A O 1
ATOM 1547 N N . GLU A 1 235 ? -19.268 -73.837 -23.332 1.00 25.96 215 GLU A N 1
ATOM 1548 C CA . GLU A 1 235 ? -18.769 -73.214 -22.134 1.00 28.09 215 GLU A CA 1
ATOM 1549 C C . GLU A 1 235 ? -17.315 -72.928 -22.305 1.00 29.93 215 GLU A C 1
ATOM 1550 O O . GLU A 1 235 ? -16.622 -73.696 -22.888 1.00 30.11 215 GLU A O 1
ATOM 1556 N N . VAL A 1 236 ? -16.888 -71.768 -21.842 1.00 27.82 216 VAL A N 1
ATOM 1557 C CA . VAL A 1 236 ? -15.479 -71.399 -21.826 1.00 26.50 216 VAL A CA 1
ATOM 1558 C C . VAL A 1 236 ? -14.894 -71.786 -20.477 1.00 26.52 216 VAL A C 1
ATOM 1559 O O . VAL A 1 236 ? -15.388 -71.345 -19.439 1.00 29.10 216 VAL A O 1
ATOM 1563 N N . VAL A 1 237 ? -13.847 -72.605 -20.488 1.00 26.04 217 VAL A N 1
ATOM 1564 C CA . VAL A 1 237 ? -13.251 -73.101 -19.253 1.00 30.68 217 VAL A CA 1
ATOM 1565 C C . VAL A 1 237 ? -12.047 -72.265 -18.841 1.00 29.51 217 VAL A C 1
ATOM 1566 O O . VAL A 1 237 ? -11.174 -71.979 -19.661 1.00 29.35 217 VAL A O 1
ATOM 1570 N N . ILE A 1 238 ? -12.004 -71.877 -17.570 1.00 29.47 218 ILE A N 1
ATOM 1571 C CA . ILE A 1 238 ? -10.847 -71.166 -17.029 1.00 27.52 218 ILE A CA 1
ATOM 1572 C C . ILE A 1 238 ? -10.096 -72.054 -16.034 1.00 28.41 218 ILE A C 1
ATOM 1573 O O . ILE A 1 238 ? -10.679 -72.548 -15.067 1.00 27.76 218 ILE A O 1
ATOM 1578 N N . LEU A 1 239 ? -8.806 -72.260 -16.283 1.00 29.20 219 LEU A N 1
ATOM 1579 C CA . LEU A 1 239 ? -8.003 -73.179 -15.478 1.00 30.78 219 LEU A CA 1
ATOM 1580 C C . LEU A 1 239 ? -7.069 -72.434 -14.529 1.00 33.55 219 LEU A C 1
ATOM 1581 O O . LEU A 1 239 ? -6.709 -71.283 -14.783 1.00 31.15 219 LEU A O 1
ATOM 1586 N N . ASP A 1 240 ? -6.668 -73.098 -13.445 1.00 33.22 220 ASP A N 1
ATOM 1587 C CA . ASP A 1 240 ? -5.680 -72.521 -12.541 1.00 37.59 220 ASP A CA 1
ATOM 1588 C C . ASP A 1 240 ? -4.268 -72.905 -12.970 1.00 41.93 220 ASP A C 1
ATOM 1589 O O . ASP A 1 240 ? -4.065 -73.481 -14.038 1.00 41.80 220 ASP A O 1
ATOM 1594 N N . GLU A 1 241 ? -3.302 -72.584 -12.118 1.00 45.24 221 GLU A N 1
ATOM 1595 C CA . GLU A 1 241 ? -1.895 -72.876 -12.366 1.00 47.18 221 GLU A CA 1
ATOM 1596 C C . GLU A 1 241 ? -1.637 -74.359 -12.640 1.00 49.72 221 GLU A C 1
ATOM 1597 O O . GLU A 1 241 ? -0.714 -74.710 -13.374 1.00 57.48 221 GLU A O 1
ATOM 1603 N N . HIS A 1 242 ? -2.460 -75.224 -12.054 1.00 47.95 222 HIS A N 1
ATOM 1604 C CA . HIS A 1 242 ? -2.273 -76.668 -12.169 1.00 50.04 222 HIS A CA 1
ATOM 1605 C C . HIS A 1 242 ? -3.105 -77.291 -13.284 1.00 45.33 222 HIS A C 1
ATOM 1606 O O . HIS A 1 242 ? -3.198 -78.513 -13.377 1.00 47.34 222 HIS A O 1
ATOM 1613 N N . GLY A 1 243 ? -3.717 -76.458 -14.120 1.00 39.44 223 GLY A N 1
ATOM 1614 C CA . GLY A 1 243 ? -4.555 -76.956 -15.196 1.00 38.07 223 GLY A CA 1
ATOM 1615 C C . GLY A 1 243 ? -5.890 -77.499 -14.718 1.00 38.40 223 GLY A C 1
ATOM 1616 O O . GLY A 1 243 ? -6.564 -78.242 -15.433 1.00 36.06 223 GLY A O 1
ATOM 1617 N N . THR A 1 244 ? -6.310 -77.118 -13.534 1.00 36.49 224 THR A N 1
ATOM 1618 C CA . THR A 1 244 ? -7.578 -77.539 -13.021 1.00 36.19 224 THR A CA 1
ATOM 1619 C C . THR A 1 244 ? -8.573 -76.399 -13.120 1.00 36.19 224 THR A C 1
ATOM 1620 O O . THR A 1 244 ? -8.253 -75.307 -12.790 1.00 34.23 224 THR A O 1
ATOM 1624 N N . PRO A 1 245 ? -9.802 -76.670 -13.548 1.00 34.25 225 PRO A N 1
ATOM 1625 C CA . PRO A 1 245 ? -10.830 -75.644 -13.663 1.00 31.30 225 PRO A CA 1
ATOM 1626 C C . PRO A 1 245 ? -11.076 -74.901 -12.373 1.00 33.54 225 PRO A C 1
ATOM 1627 O O . PRO A 1 245 ? -11.065 -75.483 -11.324 1.00 31.54 225 PRO A O 1
ATOM 1631 N N . LEU A 1 246 ? -11.362 -73.623 -12.461 1.00 28.58 226 LEU A N 1
ATOM 1632 C CA . LEU A 1 246 ? -11.596 -72.862 -11.269 1.00 28.78 226 LEU A CA 1
ATOM 1633 C C . LEU A 1 246 ? -12.793 -73.372 -10.506 1.00 31.87 226 LEU A C 1
ATOM 1634 O O . LEU A 1 246 ? -13.764 -73.738 -11.064 1.00 32.73 226 LEU A O 1
ATOM 1639 N N . ARG A 1 247 ? -12.692 -73.373 -9.196 1.00 30.80 227 ARG A N 1
ATOM 1640 C CA . ARG A 1 247 ? -13.735 -73.858 -8.339 1.00 29.03 227 ARG A CA 1
ATOM 1641 C C . ARG A 1 247 ? -14.773 -72.823 -8.043 1.00 30.98 227 ARG A C 1
ATOM 1642 O O . ARG A 1 247 ? -14.501 -71.678 -8.014 1.00 27.49 227 ARG A O 1
ATOM 1650 N N . ALA A 1 248 ? -15.971 -73.282 -7.782 1.00 26.84 228 ALA A N 1
ATOM 1651 C CA . ALA A 1 248 ? -17.061 -72.418 -7.477 1.00 26.99 228 ALA A CA 1
ATOM 1652 C C . ALA A 1 248 ? -16.833 -71.614 -6.249 1.00 30.72 228 ALA A C 1
ATOM 1653 O O . ALA A 1 248 ? -17.314 -70.554 -6.147 1.00 26.15 228 ALA A O 1
ATOM 1655 N N . ASP A 1 249 ? -16.072 -72.155 -5.328 1.00 25.01 229 ASP A N 1
ATOM 1656 C CA . ASP A 1 249 ? -15.765 -71.458 -4.107 1.00 30.51 229 ASP A CA 1
ATOM 1657 C C . ASP A 1 249 ? -14.542 -70.546 -4.177 1.00 30.95 229 ASP A C 1
ATOM 1658 O O . ASP A 1 249 ? -14.132 -70.028 -3.194 1.00 30.22 229 ASP A O 1
ATOM 1663 N N . ASP A 1 250 ? -13.993 -70.367 -5.364 1.00 29.33 230 ASP A N 1
ATOM 1664 C CA . ASP A 1 250 ? -12.862 -69.517 -5.600 1.00 32.41 230 ASP A CA 1
ATOM 1665 C C . ASP A 1 250 ? -13.337 -68.201 -6.159 1.00 31.90 230 ASP A C 1
ATOM 1666 O O . ASP A 1 250 ? -13.097 -67.903 -7.264 1.00 30.01 230 ASP A O 1
ATOM 1671 N N . HIS A 1 251 ? -13.947 -67.369 -5.332 1.00 29.80 231 HIS A N 1
ATOM 1672 C CA . HIS A 1 251 ? -14.463 -66.081 -5.768 1.00 29.68 231 HIS A CA 1
ATOM 1673 C C . HIS A 1 251 ? -13.419 -65.015 -6.126 1.00 31.54 231 HIS A C 1
ATOM 1674 O O . HIS A 1 251 ? -13.742 -64.050 -6.716 1.00 31.37 231 HIS A O 1
ATOM 1681 N N . ALA A 1 252 ? -12.178 -65.230 -5.750 1.00 29.74 232 ALA A N 1
ATOM 1682 C CA . ALA A 1 252 ? -11.090 -64.371 -6.082 1.00 32.38 232 ALA A CA 1
ATOM 1683 C C . ALA A 1 252 ? -10.771 -64.460 -7.556 1.00 34.95 232 ALA A C 1
ATOM 1684 O O . ALA A 1 252 ? -10.374 -63.511 -8.122 1.00 32.40 232 ALA A O 1
ATOM 1686 N N . ARG A 1 253 ? -10.984 -65.612 -8.168 1.00 28.87 233 ARG A N 1
ATOM 1687 C CA . ARG A 1 253 ? -10.673 -65.801 -9.568 1.00 29.95 233 ARG A CA 1
ATOM 1688 C C . ARG A 1 253 ? -11.779 -66.254 -10.529 1.00 30.41 233 ARG A C 1
ATOM 1689 O O . ARG A 1 253 ? -11.693 -66.000 -11.680 1.00 27.36 233 ARG A O 1
ATOM 1697 N N . ARG A 1 254 ? -12.792 -66.944 -10.027 1.00 26.91 234 ARG A N 1
ATOM 1698 C CA . ARG A 1 254 ? -13.831 -67.499 -10.924 1.00 29.78 234 ARG A CA 1
ATOM 1699 C C . ARG A 1 254 ? -14.639 -66.399 -11.613 1.00 29.40 234 ARG A C 1
ATOM 1700 O O . ARG A 1 254 ? -14.849 -65.366 -11.038 1.00 28.27 234 ARG A O 1
ATOM 1708 N N . PHE A 1 255 ? -15.090 -66.694 -12.821 1.00 25.82 235 PHE A N 1
ATOM 1709 C CA . PHE A 1 255 ? -15.884 -65.798 -13.631 1.00 28.63 235 PHE A CA 1
ATOM 1710 C C . PHE A 1 255 ? -17.204 -65.373 -13.017 1.00 28.00 235 PHE A C 1
ATOM 1711 O O . PHE A 1 255 ? -17.894 -66.164 -12.499 1.00 29.44 235 PHE A O 1
ATOM 1719 N N . PHE A 1 256 ? -17.530 -64.093 -13.085 1.00 26.07 236 PHE A N 1
ATOM 1720 C CA . PHE A 1 256 ? -18.781 -63.574 -12.584 1.00 28.03 236 PHE A CA 1
ATOM 1721 C C . PHE A 1 256 ? -19.610 -62.988 -13.703 1.00 28.32 236 PHE A C 1
ATOM 1722 O O . PHE A 1 256 ? -20.696 -63.407 -13.884 1.00 26.07 236 PHE A O 1
ATOM 1730 N N . GLU A 1 257 ? -19.075 -62.022 -14.430 1.00 28.51 237 GLU A N 1
ATOM 1731 C CA . GLU A 1 257 ? -19.759 -61.379 -15.537 1.00 26.92 237 GLU A CA 1
ATOM 1732 C C . GLU A 1 257 ? -18.816 -60.617 -16.474 1.00 31.74 237 GLU A C 1
ATOM 1733 O O . GLU A 1 257 ? -17.648 -60.622 -16.291 1.00 26.10 237 GLU A O 1
ATOM 1739 N N . GLY A 1 258 ? -19.383 -60.059 -17.527 1.00 28.79 238 GLY A N 1
ATOM 1740 C CA . GLY A 1 258 ? -18.674 -59.184 -18.452 1.00 30.46 238 GLY A CA 1
ATOM 1741 C C . GLY A 1 258 ? -17.400 -59.681 -19.118 1.00 29.86 238 GLY A C 1
ATOM 1742 O O . GLY A 1 258 ? -16.355 -59.026 -19.001 1.00 26.05 238 GLY A O 1
ATOM 1743 N N . PRO A 1 259 ? -17.463 -60.770 -19.863 1.00 27.91 239 PRO A N 1
ATOM 1744 C CA . PRO A 1 259 ? -16.272 -61.253 -20.528 1.00 26.77 239 PRO A CA 1
ATOM 1745 C C . PRO A 1 259 ? -15.805 -60.345 -21.642 1.00 25.85 239 PRO A C 1
ATOM 1746 O O . PRO A 1 259 ? -16.549 -59.651 -22.206 1.00 24.78 239 PRO A O 1
ATOM 1750 N N . TRP A 1 260 ? -14.526 -60.360 -21.903 1.00 24.08 240 TRP A N 1
ATOM 1751 C CA . TRP A 1 260 ? -13.958 -59.610 -23.017 1.00 25.39 240 TRP A CA 1
ATOM 1752 C C . TRP A 1 260 ? -12.770 -60.397 -23.505 1.00 23.49 240 TRP A C 1
ATOM 1753 O O . TRP A 1 260 ? -12.039 -60.970 -22.700 1.00 26.75 240 TRP A O 1
ATOM 1764 N N . VAL A 1 261 ? -12.582 -60.448 -24.821 1.00 26.45 241 VAL A N 1
ATOM 1765 C CA . VAL A 1 261 ? -11.432 -61.153 -25.370 1.00 28.45 241 VAL A CA 1
ATOM 1766 C C . VAL A 1 261 ? -10.689 -60.252 -26.342 1.00 28.82 241 VAL A C 1
ATOM 1767 O O . VAL A 1 261 ? -11.297 -59.602 -27.189 1.00 27.23 241 VAL A O 1
ATOM 1771 N N . HIS A 1 262 ? -9.371 -60.191 -26.203 1.00 29.87 242 HIS A N 1
ATOM 1772 C CA . HIS A 1 262 ? -8.565 -59.504 -27.198 1.00 31.02 242 HIS A CA 1
ATOM 1773 C C . HIS A 1 262 ? -7.373 -60.375 -27.601 1.00 30.58 242 HIS A C 1
ATOM 1774 O O . HIS A 1 262 ? -6.959 -61.283 -26.865 1.00 28.41 242 HIS A O 1
ATOM 1781 N N . GLN A 1 263 ? -6.831 -60.097 -28.769 1.00 29.07 243 GLN A N 1
ATOM 1782 C CA . GLN A 1 263 ? -5.704 -60.815 -29.275 1.00 31.17 243 GLN A CA 1
ATOM 1783 C C . GLN A 1 263 ? -4.434 -60.001 -29.166 1.00 33.06 243 GLN A C 1
ATOM 1784 O O . GLN A 1 263 ? -4.412 -58.863 -29.477 1.00 31.24 243 GLN A O 1
ATOM 1790 N N . HIS A 1 264 ? -3.374 -60.652 -28.748 1.00 35.91 244 HIS A N 1
ATOM 1791 C CA . HIS A 1 264 ? -2.102 -60.029 -28.632 1.00 35.05 244 HIS A CA 1
ATOM 1792 C C . HIS A 1 264 ? -1.043 -61.080 -28.606 1.00 38.18 244 HIS A C 1
ATOM 1793 O O . HIS A 1 264 ? -1.192 -62.070 -27.943 1.00 38.80 244 HIS A O 1
ATOM 1800 N N . ALA A 1 265 ? 0.013 -60.868 -29.372 1.00 39.15 245 ALA A N 1
ATOM 1801 C CA . ALA A 1 265 ? 1.136 -61.760 -29.415 1.00 37.81 245 ALA A CA 1
ATOM 1802 C C . ALA A 1 265 ? 0.813 -63.216 -29.629 1.00 42.67 245 ALA A C 1
ATOM 1803 O O . ALA A 1 265 ? 1.401 -64.062 -29.019 1.00 44.69 245 ALA A O 1
ATOM 1805 N N . GLY A 1 266 ? -0.113 -63.501 -30.513 1.00 40.59 246 GLY A N 1
ATOM 1806 C CA . GLY A 1 266 ? -0.459 -64.857 -30.825 1.00 39.98 246 GLY A CA 1
ATOM 1807 C C . GLY A 1 266 ? -1.233 -65.613 -29.792 1.00 42.99 246 GLY A C 1
ATOM 1808 O O . GLY A 1 266 ? -1.309 -66.791 -29.862 1.00 44.86 246 GLY A O 1
ATOM 1809 N N . ARG A 1 267 ? -1.767 -64.896 -28.825 1.00 39.18 247 ARG A N 1
ATOM 1810 C CA . ARG A 1 267 ? -2.561 -65.556 -27.781 1.00 38.42 247 ARG A CA 1
ATOM 1811 C C . ARG A 1 267 ? -3.872 -64.806 -27.617 1.00 35.24 247 ARG A C 1
ATOM 1812 O O . ARG A 1 267 ? -3.967 -63.670 -28.039 1.00 34.27 247 ARG A O 1
ATOM 1820 N N . TYR A 1 268 ? -4.859 -65.508 -27.094 1.00 33.45 248 TYR A N 1
ATOM 1821 C CA . TYR A 1 268 ? -6.143 -64.906 -26.766 1.00 29.01 248 TYR A CA 1
ATOM 1822 C C . TYR A 1 268 ? -6.169 -64.570 -25.288 1.00 30.11 248 TYR A C 1
ATOM 1823 O O . TYR A 1 268 ? -5.790 -65.393 -24.459 1.00 29.42 248 TYR A O 1
ATOM 1832 N N . TYR A 1 269 ? -6.602 -63.358 -24.967 1.00 27.86 249 TYR A N 1
ATOM 1833 C CA . TYR A 1 269 ? -6.709 -62.913 -23.586 1.00 27.21 249 TYR A CA 1
ATOM 1834 C C . TYR A 1 269 ? -8.174 -62.791 -23.209 1.00 28.95 249 TYR A C 1
ATOM 1835 O O . TYR A 1 269 ? -8.876 -61.941 -23.747 1.00 25.45 249 TYR A O 1
ATOM 1844 N N . LEU A 1 270 ? -8.639 -63.656 -22.316 1.00 27.56 250 LEU A N 1
ATOM 1845 C CA . LEU A 1 270 ? -9.983 -63.539 -21.768 1.00 26.84 250 LEU A CA 1
ATOM 1846 C C . LEU A 1 270 ? -9.919 -62.763 -20.466 1.00 28.67 250 LEU A C 1
ATOM 1847 O O . LEU A 1 270 ? -9.221 -63.172 -19.548 1.00 27.36 250 LEU A O 1
ATOM 1852 N N . SER A 1 271 ? -10.637 -61.647 -20.381 1.00 28.22 251 SER A N 1
ATOM 1853 C CA . SER A 1 271 ? -10.700 -60.893 -19.133 1.00 26.76 251 SER A CA 1
ATOM 1854 C C . SER A 1 271 ? -12.158 -60.723 -18.714 1.00 28.13 251 SER A C 1
ATOM 1855 O O . SER A 1 271 ? -13.063 -60.787 -19.548 1.00 25.84 251 SER A O 1
ATOM 1858 N N . TYR A 1 272 ? -12.373 -60.574 -17.421 1.00 26.61 252 TYR A N 1
ATOM 1859 C CA . TYR A 1 272 ? -13.685 -60.554 -16.858 1.00 29.73 252 TYR A CA 1
ATOM 1860 C C . TYR A 1 272 ? -13.765 -60.041 -15.436 1.00 28.63 252 TYR A C 1
ATOM 1861 O O . TYR A 1 272 ? -12.801 -59.953 -14.771 1.00 29.60 252 TYR A O 1
ATOM 1870 N N . SER A 1 273 ? -14.962 -59.771 -14.981 1.00 26.47 253 SER A N 1
ATOM 1871 C CA . SER A 1 273 ? -15.191 -59.306 -13.646 1.00 25.42 253 SER A CA 1
ATOM 1872 C C . SER A 1 273 ? -15.396 -60.483 -12.712 1.00 29.12 253 SER A C 1
ATOM 1873 O O . SER A 1 273 ? -15.941 -61.452 -13.106 1.00 28.83 253 SER A O 1
ATOM 1876 N N . THR A 1 274 ? -14.925 -60.371 -11.491 1.00 25.01 254 THR A N 1
ATOM 1877 C CA . THR A 1 274 ? -15.089 -61.405 -10.492 1.00 26.20 254 THR A CA 1
ATOM 1878 C C . THR A 1 274 ? -16.228 -61.118 -9.548 1.00 27.79 254 THR A C 1
ATOM 1879 O O . THR A 1 274 ? -16.461 -61.807 -8.610 1.00 30.22 254 THR A O 1
ATOM 1883 N N . GLY A 1 275 ? -16.937 -60.073 -9.830 1.00 26.37 255 GLY A N 1
ATOM 1884 C CA . GLY A 1 275 ? -18.124 -59.732 -9.066 1.00 23.97 255 GLY A CA 1
ATOM 1885 C C . GLY A 1 275 ? -17.908 -59.358 -7.610 1.00 29.39 255 GLY A C 1
ATOM 1886 O O . GLY A 1 275 ? -17.569 -58.207 -7.300 1.00 28.43 255 GLY A O 1
ATOM 1887 N N . ASP A 1 276 ? -18.112 -60.323 -6.729 1.00 26.29 256 ASP A N 1
ATOM 1888 C CA . ASP A 1 276 ? -18.019 -60.067 -5.305 1.00 27.49 256 ASP A CA 1
ATOM 1889 C C . ASP A 1 276 ? -16.657 -59.812 -4.735 1.00 31.67 256 ASP A C 1
ATOM 1890 O O . ASP A 1 276 ? -16.548 -59.470 -3.589 1.00 29.52 256 ASP A O 1
ATOM 1895 N N . THR A 1 277 ? -15.628 -60.005 -5.540 1.00 28.39 257 THR A N 1
ATOM 1896 C CA . THR A 1 277 ? -14.289 -59.703 -5.145 1.00 29.37 257 THR A CA 1
ATOM 1897 C C . THR A 1 277 ? -13.767 -58.502 -5.924 1.00 31.29 257 THR A C 1
ATOM 1898 O O . THR A 1 277 ? -12.652 -58.143 -5.829 1.00 27.81 257 THR A O 1
ATOM 1902 N N . HIS A 1 278 ? -14.629 -57.945 -6.726 1.00 27.91 258 HIS A N 1
ATOM 1903 C CA . HIS A 1 278 ? -14.378 -56.710 -7.413 1.00 27.11 258 HIS A CA 1
ATOM 1904 C C . HIS A 1 278 ? -13.204 -56.472 -8.302 1.00 30.10 258 HIS A C 1
ATOM 1905 O O . HIS A 1 278 ? -12.788 -55.367 -8.420 1.00 28.96 258 HIS A O 1
ATOM 1912 N N . ARG A 1 279 ? -12.704 -57.495 -8.958 1.00 24.81 259 ARG A N 1
ATOM 1913 C CA . ARG A 1 279 ? -11.635 -57.296 -9.873 1.00 29.36 259 ARG A CA 1
ATOM 1914 C C . ARG A 1 279 ? -11.910 -57.679 -11.279 1.00 28.73 259 ARG A C 1
ATOM 1915 O O . ARG A 1 279 ? -12.803 -58.386 -11.549 1.00 25.47 259 ARG A O 1
ATOM 1923 N N . ILE A 1 280 ? -11.086 -57.155 -12.156 1.00 25.58 260 ILE A N 1
ATOM 1924 C CA . ILE A 1 280 ? -11.096 -57.585 -13.501 1.00 26.99 260 ILE A CA 1
ATOM 1925 C C . ILE A 1 280 ? -9.892 -58.497 -13.535 1.00 30.48 260 ILE A C 1
ATOM 1926 O O . ILE A 1 280 ? -8.820 -58.091 -13.252 1.00 29.50 260 ILE A O 1
ATOM 1931 N N . CYS A 1 281 ? -10.111 -59.759 -13.815 1.00 27.73 261 CYS A N 1
ATOM 1932 C CA . CYS A 1 281 ? -9.043 -60.731 -13.925 1.00 25.59 261 CYS A CA 1
ATOM 1933 C C . CYS A 1 281 ? -8.838 -61.137 -15.370 1.00 27.63 261 CYS A C 1
ATOM 1934 O O . CYS A 1 281 ? -9.627 -60.854 -16.151 1.00 27.50 261 CYS A O 1
ATOM 1937 N N . TYR A 1 282 ? -7.745 -61.764 -15.716 1.00 29.92 262 TYR A N 1
ATOM 1938 C CA . TYR A 1 282 ? -7.582 -62.234 -17.077 1.00 28.22 262 TYR A CA 1
ATOM 1939 C C . TYR A 1 282 ? -6.921 -63.601 -17.115 1.00 32.78 262 TYR A C 1
ATOM 1940 O O . TYR A 1 282 ? -6.266 -64.033 -16.160 1.00 27.26 262 TYR A O 1
ATOM 1949 N N . ALA A 1 283 ? -7.148 -64.281 -18.231 1.00 27.69 263 ALA A N 1
ATOM 1950 C CA . ALA A 1 283 ? -6.614 -65.608 -18.496 1.00 30.67 263 ALA A CA 1
ATOM 1951 C C . ALA A 1 283 ? -6.244 -65.689 -19.971 1.00 27.84 263 ALA A C 1
ATOM 1952 O O . ALA A 1 283 ? -6.755 -64.918 -20.782 1.00 28.43 263 ALA A O 1
ATOM 1954 N N . THR A 1 284 ? -5.359 -66.617 -20.302 1.00 27.50 264 THR A N 1
ATOM 1955 C CA . THR A 1 284 ? -4.911 -66.713 -21.706 1.00 31.21 264 THR A CA 1
ATOM 1956 C C . THR A 1 284 ? -5.101 -68.102 -22.316 1.00 30.46 264 THR A C 1
ATOM 1957 O O . THR A 1 284 ? -5.135 -69.039 -21.592 1.00 28.90 264 THR A O 1
ATOM 1961 N N . SER A 1 285 ? -5.213 -68.144 -23.639 1.00 30.00 265 SER A N 1
ATOM 1962 C CA . SER A 1 285 ? -5.364 -69.389 -24.418 1.00 32.17 265 SER A CA 1
ATOM 1963 C C . SER A 1 285 ? -4.777 -69.227 -25.821 1.00 36.85 265 SER A C 1
ATOM 1964 O O . SER A 1 285 ? -4.498 -68.129 -26.221 1.00 32.79 265 SER A O 1
ATOM 1967 N N . ASP A 1 286 ? -4.579 -70.336 -26.512 1.00 36.42 266 ASP A N 1
ATOM 1968 C CA . ASP A 1 286 ? -4.085 -70.260 -27.902 1.00 37.96 266 ASP A CA 1
ATOM 1969 C C . ASP A 1 286 ? -5.311 -70.401 -28.799 1.00 35.42 266 ASP A C 1
ATOM 1970 O O . ASP A 1 286 ? -5.150 -70.382 -29.995 1.00 34.30 266 ASP A O 1
ATOM 1975 N N . SER A 1 287 ? -6.485 -70.517 -28.186 1.00 34.35 267 SER A N 1
ATOM 1976 C CA . SER A 1 287 ? -7.738 -70.658 -28.923 1.00 33.03 267 SER A CA 1
ATOM 1977 C C . SER A 1 287 ? -8.821 -69.715 -28.401 1.00 31.84 267 SER A C 1
ATOM 1978 O O . SER A 1 287 ? -8.911 -69.490 -27.193 1.00 30.51 267 SER A O 1
ATOM 1981 N N . PRO A 1 288 ? -9.665 -69.181 -29.308 1.00 27.99 268 PRO A N 1
ATOM 1982 C CA . PRO A 1 288 ? -10.797 -68.352 -28.875 1.00 29.81 268 PRO A CA 1
ATOM 1983 C C . PRO A 1 288 ? -11.773 -69.131 -27.998 1.00 28.93 268 PRO A C 1
ATOM 1984 O O . PRO A 1 288 ? -12.502 -68.528 -27.207 1.00 28.95 268 PRO A O 1
ATOM 1988 N N . TYR A 1 289 ? -11.777 -70.438 -28.132 1.00 27.37 269 TYR A N 1
ATOM 1989 C CA . TYR A 1 289 ? -12.633 -71.283 -27.346 1.00 31.13 269 TYR A CA 1
ATOM 1990 C C . TYR A 1 289 ? -12.049 -71.689 -26.006 1.00 30.62 269 TYR A C 1
ATOM 1991 O O . TYR A 1 289 ? -12.710 -72.281 -25.213 1.00 30.90 269 TYR A O 1
ATOM 2000 N N . GLY A 1 290 ? -10.811 -71.350 -25.756 1.00 29.90 270 GLY A N 1
ATOM 2001 C CA . GLY A 1 290 ? -10.137 -71.787 -24.547 1.00 29.43 270 GLY A CA 1
ATOM 2002 C C . GLY A 1 290 ? -9.682 -73.229 -24.681 1.00 32.13 270 GLY A C 1
ATOM 2003 O O . GLY A 1 290 ? -9.591 -73.737 -25.805 1.00 33.70 270 GLY A O 1
ATOM 2004 N N . PRO A 1 291 ? -9.401 -73.901 -23.549 1.00 31.27 271 PRO A N 1
ATOM 2005 C CA . PRO A 1 291 ? -9.483 -73.357 -22.184 1.00 31.73 271 PRO A CA 1
ATOM 2006 C C . PRO A 1 291 ? -8.455 -72.265 -21.903 1.00 33.34 271 PRO A C 1
ATOM 2007 O O . PRO A 1 291 ? -7.346 -72.300 -22.447 1.00 32.16 271 PRO A O 1
ATOM 2011 N N . PHE A 1 292 ? -8.848 -71.303 -21.072 1.00 28.53 272 PHE A N 1
ATOM 2012 C CA . PHE A 1 292 ? -8.004 -70.176 -20.698 1.00 27.75 272 PHE A CA 1
ATOM 2013 C C . PHE A 1 292 ? -7.353 -70.401 -19.344 1.00 32.14 272 PHE A C 1
ATOM 2014 O O . PHE A 1 292 ? -8.039 -70.691 -18.366 1.00 32.54 272 PHE A O 1
ATOM 2022 N N . THR A 1 293 ? -6.042 -70.219 -19.285 1.00 29.85 273 THR A N 1
ATOM 2023 C CA . THR A 1 293 ? -5.333 -70.368 -17.992 1.00 31.59 273 THR A CA 1
ATOM 2024 C C . THR A 1 293 ? -5.247 -69.025 -17.267 1.00 32.70 273 THR A C 1
ATOM 2025 O O . THR A 1 293 ? -4.704 -68.107 -17.807 1.00 29.33 273 THR A O 1
ATOM 2029 N N . TYR A 1 294 ? -5.753 -68.980 -16.050 1.00 29.72 274 TYR A N 1
ATOM 2030 C CA . TYR A 1 294 ? -5.730 -67.790 -15.225 1.00 33.09 274 TYR A CA 1
ATOM 2031 C C . TYR A 1 294 ? -4.357 -67.199 -15.104 1.00 31.82 274 TYR A C 1
ATOM 2032 O O . TYR A 1 294 ? -3.422 -67.894 -14.878 1.00 31.56 274 TYR A O 1
ATOM 2041 N N . GLN A 1 295 ? -4.256 -65.894 -15.255 1.00 29.98 275 GLN A N 1
ATOM 2042 C CA . GLN A 1 295 ? -2.974 -65.214 -15.143 1.00 29.38 275 GLN A CA 1
ATOM 2043 C C . GLN A 1 295 ? -2.915 -64.336 -13.897 1.00 31.66 275 GLN A C 1
ATOM 2044 O O . GLN A 1 295 ? -2.017 -64.487 -13.079 1.00 30.63 275 GLN A O 1
ATOM 2050 N N . GLY A 1 296 ? -3.875 -63.429 -13.738 1.00 32.48 276 GLY A N 1
ATOM 2051 C CA . GLY A 1 296 ? -3.877 -62.552 -12.580 1.00 33.81 276 GLY A CA 1
ATOM 2052 C C . GLY A 1 296 ? -4.925 -61.459 -12.630 1.00 34.37 276 GLY A C 1
ATOM 2053 O O . GLY A 1 296 ? -5.856 -61.519 -13.439 1.00 27.47 276 GLY A O 1
ATOM 2054 N N . VAL A 1 297 ? -4.782 -60.449 -11.793 1.00 30.05 277 VAL A N 1
ATOM 2055 C CA . VAL A 1 297 ? -5.681 -59.332 -11.702 1.00 29.74 277 VAL A CA 1
ATOM 2056 C C . VAL A 1 297 ? -5.243 -58.232 -12.634 1.00 35.50 277 VAL A C 1
ATOM 2057 O O . VAL A 1 297 ? -4.130 -57.829 -12.632 1.00 30.99 277 VAL A O 1
ATOM 2061 N N . LEU A 1 298 ? -6.181 -57.730 -13.393 1.00 31.96 278 LEU A N 1
ATOM 2062 C CA . LEU A 1 298 ? -5.918 -56.720 -14.395 1.00 30.85 278 LEU A CA 1
ATOM 2063 C C . LEU A 1 298 ? -6.340 -55.335 -13.889 1.00 31.27 278 LEU A C 1
ATOM 2064 O O . LEU A 1 298 ? -5.662 -54.335 -14.130 1.00 32.28 278 LEU A O 1
ATOM 2069 N N . LEU A 1 299 ? -7.413 -55.303 -13.143 1.00 29.65 279 LEU A N 1
ATOM 2070 C CA . LEU A 1 299 ? -7.875 -54.089 -12.555 1.00 31.24 279 LEU A CA 1
ATOM 2071 C C . LEU A 1 299 ? -8.211 -54.330 -11.111 1.00 30.06 279 LEU A C 1
ATOM 2072 O O . LEU A 1 299 ? -8.988 -55.157 -10.811 1.00 28.20 279 LEU A O 1
ATOM 2077 N N . ALA A 1 300 ? -7.758 -53.454 -10.240 1.00 30.54 280 ALA A N 1
ATOM 2078 C CA . ALA A 1 300 ? -8.114 -53.519 -8.843 1.00 31.96 280 ALA A CA 1
ATOM 2079 C C . ALA A 1 300 ? -9.507 -52.949 -8.622 1.00 31.71 280 ALA A C 1
ATOM 2080 O O . ALA A 1 300 ? -10.088 -52.339 -9.468 1.00 25.31 280 ALA A O 1
ATOM 2082 N N . PRO A 1 301 ? -10.039 -53.140 -7.428 1.00 30.80 281 PRO A N 1
ATOM 2083 C CA . PRO A 1 301 ? -11.392 -52.691 -7.172 1.00 28.72 281 PRO A CA 1
ATOM 2084 C C . PRO A 1 301 ? -11.693 -51.241 -7.409 1.00 28.19 281 PRO A C 1
ATOM 2085 O O . PRO A 1 301 ? -10.925 -50.415 -7.071 1.00 28.96 281 PRO A O 1
ATOM 2089 N N . VAL A 1 302 ? -12.835 -50.982 -7.996 1.00 27.71 282 VAL A N 1
ATOM 2090 C CA . VAL A 1 302 ? -13.293 -49.625 -8.260 1.00 25.55 282 VAL A CA 1
ATOM 2091 C C . VAL A 1 302 ? -14.377 -49.222 -7.265 1.00 29.03 282 VAL A C 1
ATOM 2092 O O . VAL A 1 302 ? -14.943 -50.080 -6.583 1.00 26.81 282 VAL A O 1
ATOM 2096 N N . VAL A 1 303 ? -14.698 -47.939 -7.213 1.00 24.99 283 VAL A N 1
ATOM 2097 C CA . VAL A 1 303 ? -15.762 -47.432 -6.376 1.00 26.85 283 VAL A CA 1
ATOM 2098 C C . VAL A 1 303 ? -17.072 -47.861 -7.006 1.00 31.42 283 VAL A C 1
ATOM 2099 O O . VAL A 1 303 ? -17.240 -47.752 -8.181 1.00 27.79 283 VAL A O 1
ATOM 2103 N N . GLY A 1 304 ? -17.991 -48.368 -6.203 1.00 30.03 284 GLY A N 1
ATOM 2104 C CA . GLY A 1 304 ? -19.233 -48.878 -6.716 1.00 30.77 284 GLY A CA 1
ATOM 2105 C C . GLY A 1 304 ? -19.131 -50.386 -6.748 1.00 27.46 284 GLY A C 1
ATOM 2106 O O . GLY A 1 304 ? -18.111 -50.899 -7.003 1.00 30.83 284 GLY A O 1
ATOM 2107 N N . TRP A 1 305 ? -20.217 -51.084 -6.547 1.00 30.34 285 TRP A N 1
ATOM 2108 C CA . TRP A 1 305 ? -20.116 -52.538 -6.441 1.00 29.07 285 TRP A CA 1
ATOM 2109 C C . TRP A 1 305 ? -19.629 -53.171 -7.740 1.00 27.53 285 TRP A C 1
ATOM 2110 O O . TRP A 1 305 ? -18.740 -54.020 -7.723 1.00 29.12 285 TRP A O 1
ATOM 2121 N N . THR A 1 306 ? -20.199 -52.749 -8.862 1.00 26.59 286 THR A N 1
ATOM 2122 C CA . THR A 1 306 ? -19.878 -53.375 -10.141 1.00 27.61 286 THR A CA 1
ATOM 2123 C C . THR A 1 306 ? -18.546 -52.906 -10.718 1.00 29.67 286 THR A C 1
ATOM 2124 O O . THR A 1 306 ? -18.040 -51.830 -10.388 1.00 25.86 286 THR A O 1
ATOM 2128 N N . THR A 1 307 ? -18.006 -53.712 -11.619 1.00 27.20 287 THR A N 1
ATOM 2129 C CA . THR A 1 307 ? -16.807 -53.410 -12.354 1.00 25.38 287 THR A CA 1
ATOM 2130 C C . THR A 1 307 ? -16.963 -54.050 -13.730 1.00 28.01 287 THR A C 1
ATOM 2131 O O . THR A 1 307 ? -17.349 -55.155 -13.820 1.00 23.63 287 THR A O 1
ATOM 2135 N N . HIS A 1 308 ? -16.711 -53.298 -14.784 1.00 27.23 288 HIS A N 1
ATOM 2136 C CA . HIS A 1 308 ? -16.878 -53.789 -16.128 1.00 25.99 288 HIS A CA 1
ATOM 2137 C C . HIS A 1 308 ? -15.879 -53.109 -17.030 1.00 29.13 288 HIS A C 1
ATOM 2138 O O . HIS A 1 308 ? -15.524 -52.013 -16.779 1.00 25.85 288 HIS A O 1
ATOM 2145 N N . HIS A 1 309 ? -15.480 -53.746 -18.112 1.00 25.41 289 HIS A N 1
ATOM 2146 C CA . HIS A 1 309 ? -14.441 -53.165 -18.914 1.00 29.10 289 HIS A CA 1
ATOM 2147 C C . HIS A 1 309 ? -14.277 -53.667 -20.319 1.00 25.33 289 HIS A C 1
ATOM 2148 O O . HIS A 1 309 ? -14.940 -54.552 -20.728 1.00 26.15 289 HIS A O 1
ATOM 2155 N N . SER A 1 310 ? -13.436 -52.992 -21.074 1.00 25.47 290 SER A N 1
ATOM 2156 C CA . SER A 1 310 ? -12.976 -53.542 -22.333 1.00 28.91 290 SER A CA 1
ATOM 2157 C C . SER A 1 310 ? -11.502 -53.200 -22.500 1.00 28.17 290 SER A C 1
ATOM 2158 O O . SER A 1 310 ? -10.969 -52.343 -21.793 1.00 29.62 290 SER A O 1
ATOM 2161 N N . ILE A 1 311 ? -10.849 -53.893 -23.422 1.00 28.81 291 ILE A N 1
ATOM 2162 C CA . ILE A 1 311 ? -9.445 -53.657 -23.723 1.00 27.10 291 ILE A CA 1
ATOM 2163 C C . ILE A 1 311 ? -9.285 -53.471 -25.225 1.00 29.99 291 ILE A C 1
ATOM 2164 O O . ILE A 1 311 ? -9.688 -54.328 -26.018 1.00 29.72 291 ILE A O 1
ATOM 2169 N N . CYS A 1 312 ? -8.721 -52.338 -25.613 1.00 26.36 292 CYS A N 1
ATOM 2170 C CA . CYS A 1 312 ? -8.712 -52.004 -27.052 1.00 30.21 292 CYS A CA 1
ATOM 2171 C C . CYS A 1 312 ? -7.426 -51.296 -27.463 1.00 33.78 292 CYS A C 1
ATOM 2172 O O . CYS A 1 312 ? -6.959 -50.460 -26.731 1.00 29.72 292 CYS A O 1
ATOM 2175 N N . LEU A 1 313 ? -6.903 -51.658 -28.620 1.00 30.88 293 LEU A N 1
ATOM 2176 C CA . LEU A 1 313 ? -5.682 -51.027 -29.156 1.00 35.70 293 LEU A CA 1
ATOM 2177 C C . LEU A 1 313 ? -6.088 -49.849 -30.034 1.00 34.60 293 LEU A C 1
ATOM 2178 O O . LEU A 1 313 ? -6.897 -50.038 -30.913 1.00 36.15 293 LEU A O 1
ATOM 2183 N N . PHE A 1 314 ? -5.552 -48.673 -29.740 1.00 34.83 294 PHE A N 1
ATOM 2184 C CA . PHE A 1 314 ? -5.803 -47.461 -30.514 1.00 36.26 294 PHE A CA 1
ATOM 2185 C C . PHE A 1 314 ? -4.456 -46.847 -30.886 1.00 38.32 294 PHE A C 1
ATOM 2186 O O . PHE A 1 314 ? -3.761 -46.310 -30.026 1.00 35.66 294 PHE A O 1
ATOM 2194 N N . GLN A 1 315 ? -4.068 -46.954 -32.138 1.00 38.95 295 GLN A N 1
ATOM 2195 C CA . GLN A 1 315 ? -2.792 -46.463 -32.595 1.00 38.05 295 GLN A CA 1
ATOM 2196 C C . GLN A 1 315 ? -1.600 -47.013 -31.787 1.00 40.25 295 GLN A C 1
ATOM 2197 O O . GLN A 1 315 ? -1.339 -48.190 -31.778 1.00 36.04 295 GLN A O 1
ATOM 2203 N N . GLN A 1 316 ? -0.873 -46.147 -31.113 1.00 42.46 296 GLN A N 1
ATOM 2204 C CA . GLN A 1 316 ? 0.311 -46.560 -30.367 1.00 48.46 296 GLN A CA 1
ATOM 2205 C C . GLN A 1 316 ? 0.073 -47.077 -28.959 1.00 56.60 296 GLN A C 1
ATOM 2206 O O . GLN A 1 316 ? 1.009 -47.295 -28.221 1.00 66.64 296 GLN A O 1
ATOM 2212 N N . GLN A 1 317 ? -1.157 -47.363 -28.610 1.00 47.97 297 GLN A N 1
ATOM 2213 C CA . GLN A 1 317 ? -1.445 -47.667 -27.208 1.00 40.13 297 GLN A CA 1
ATOM 2214 C C . GLN A 1 317 ? -2.617 -48.624 -27.001 1.00 39.29 297 GLN A C 1
ATOM 2215 O O . GLN A 1 317 ? -3.679 -48.445 -27.598 1.00 38.47 297 GLN A O 1
ATOM 2221 N N . TRP A 1 318 ? -2.421 -49.640 -26.159 1.00 39.07 298 TRP A N 1
ATOM 2222 C CA . TRP A 1 318 ? -3.547 -50.417 -25.635 1.00 34.87 298 TRP A CA 1
ATOM 2223 C C . TRP A 1 318 ? -4.184 -49.646 -24.495 1.00 34.72 298 TRP A C 1
ATOM 2224 O O . TRP A 1 318 ? -3.487 -49.039 -23.681 1.00 34.47 298 TRP A O 1
ATOM 2235 N N . TYR A 1 319 ? -5.481 -49.734 -24.378 1.00 32.10 299 TYR A N 1
ATOM 2236 C CA . TYR A 1 319 ? -6.139 -49.096 -23.286 1.00 32.56 299 TYR A CA 1
ATOM 2237 C C . TYR A 1 319 ? -7.092 -50.009 -22.579 1.00 31.99 299 TYR A C 1
ATOM 2238 O O . TYR A 1 319 ? -7.631 -50.881 -23.166 1.00 29.82 299 TYR A O 1
ATOM 2247 N N . LEU A 1 320 ? -7.208 -49.799 -21.282 1.00 31.61 300 LEU A N 1
ATOM 2248 C CA . LEU A 1 320 ? -8.260 -50.394 -20.479 1.00 27.89 300 LEU A CA 1
ATOM 2249 C C . LEU A 1 320 ? -9.383 -49.372 -20.352 1.00 28.39 300 LEU A C 1
ATOM 2250 O O . LEU A 1 320 ? -9.158 -48.242 -19.909 1.00 29.44 300 LEU A O 1
ATOM 2255 N N . PHE A 1 321 ? -10.582 -49.753 -20.771 1.00 26.27 301 PHE A N 1
ATOM 2256 C CA . PHE A 1 321 ? -11.761 -48.934 -20.526 1.00 25.77 301 PHE A CA 1
ATOM 2257 C C . PHE A 1 321 ? -12.534 -49.565 -19.389 1.00 28.04 301 PHE A C 1
ATOM 2258 O O . PHE A 1 321 ? -12.741 -50.772 -19.378 1.00 26.52 301 PHE A O 1
ATOM 2266 N N . TYR A 1 322 ? -12.945 -48.763 -18.420 1.00 24.26 302 TYR A N 1
ATOM 2267 C CA . TYR A 1 322 ? -13.621 -49.312 -17.258 1.00 24.59 302 TYR A CA 1
ATOM 2268 C C . TYR A 1 322 ? -14.596 -48.280 -16.743 1.00 30.03 302 TYR A C 1
ATOM 2269 O O . TYR A 1 322 ? -14.817 -47.260 -17.403 1.00 24.80 302 TYR A O 1
ATOM 2278 N N . HIS A 1 323 ? -15.197 -48.535 -15.586 1.00 26.56 303 HIS A N 1
ATOM 2279 C CA . HIS A 1 323 ? -16.064 -47.531 -14.979 1.00 27.58 303 HIS A CA 1
ATOM 2280 C C . HIS A 1 323 ? -15.973 -47.537 -13.456 1.00 27.80 303 HIS A C 1
ATOM 2281 O O . HIS A 1 323 ? -15.466 -48.484 -12.849 1.00 27.58 303 HIS A O 1
ATOM 2288 N N . ASP A 1 324 ? -16.447 -46.465 -12.835 1.00 26.51 304 ASP A N 1
ATOM 2289 C CA . ASP A 1 324 ? -16.685 -46.494 -11.397 1.00 26.54 304 ASP A CA 1
ATOM 2290 C C . ASP A 1 324 ? -17.812 -45.540 -11.030 1.00 31.56 304 ASP A C 1
ATOM 2291 O O . ASP A 1 324 ? -18.442 -44.934 -11.905 1.00 27.93 304 ASP A O 1
ATOM 2296 N N . SER A 1 325 ? -18.057 -45.403 -9.736 1.00 25.74 305 SER A N 1
ATOM 2297 C CA . SER A 1 325 ? -19.195 -44.631 -9.264 1.00 29.96 305 SER A CA 1
ATOM 2298 C C . SER A 1 325 ? -18.782 -43.350 -8.547 1.00 32.72 305 SER A C 1
ATOM 2299 O O . SER A 1 325 ? -19.534 -42.831 -7.727 1.00 32.53 305 SER A O 1
ATOM 2302 N N . VAL A 1 326 ? -17.594 -42.838 -8.855 1.00 31.96 306 VAL A N 1
ATOM 2303 C CA . VAL A 1 326 ? -17.076 -41.679 -8.134 1.00 33.83 306 VAL A CA 1
ATOM 2304 C C . VAL A 1 326 ? -17.881 -40.427 -8.471 1.00 33.74 306 VAL A C 1
ATOM 2305 O O . VAL A 1 326 ? -18.265 -39.681 -7.577 1.00 34.44 306 VAL A O 1
ATOM 2309 N N . LEU A 1 327 ? -18.160 -40.226 -9.755 1.00 30.88 307 LEU A N 1
ATOM 2310 C CA . LEU A 1 327 ? -18.915 -39.063 -10.222 1.00 34.29 307 LEU A CA 1
ATOM 2311 C C . LEU A 1 327 ? -20.251 -38.909 -9.496 1.00 34.81 307 LEU A C 1
ATOM 2312 O O . LEU A 1 327 ? -20.660 -37.799 -9.152 1.00 37.50 307 LEU A O 1
ATOM 2317 N N . SER A 1 328 ? -20.912 -40.035 -9.246 1.00 31.87 308 SER A N 1
ATOM 2318 C CA . SER A 1 328 ? -22.217 -40.050 -8.593 1.00 31.52 308 SER A CA 1
ATOM 2319 C C . SER A 1 328 ? -22.119 -40.011 -7.072 1.00 34.20 308 SER A C 1
ATOM 2320 O O . SER A 1 328 ? -23.140 -40.068 -6.380 1.00 34.70 308 SER A O 1
ATOM 2323 N N . GLY A 1 329 ? -20.896 -39.937 -6.552 1.00 32.73 309 GLY A N 1
ATOM 2324 C CA . GLY A 1 329 ? -20.681 -39.968 -5.114 1.00 35.19 309 GLY A CA 1
ATOM 2325 C C . GLY A 1 329 ? -20.763 -41.359 -4.503 1.00 38.87 309 GLY A C 1
ATOM 2326 O O . GLY A 1 329 ? -21.174 -41.517 -3.351 1.00 35.97 309 GLY A O 1
ATOM 2327 N N . GLY A 1 330 ? -20.391 -42.369 -5.266 1.00 35.33 310 GLY A N 1
ATOM 2328 C CA . GLY A 1 330 ? -20.407 -43.713 -4.766 1.00 30.91 310 GLY A CA 1
ATOM 2329 C C . GLY A 1 330 ? -21.645 -44.523 -4.998 1.00 33.15 310 GLY A C 1
ATOM 2330 O O . GLY A 1 330 ? -21.776 -45.544 -4.430 1.00 34.85 310 GLY A O 1
ATOM 2331 N N . GLN A 1 331 ? -22.527 -44.052 -5.849 1.00 29.85 311 GLN A N 1
ATOM 2332 C CA . GLN A 1 331 ? -23.744 -44.729 -6.157 1.00 29.58 311 GLN A CA 1
ATOM 2333 C C . GLN A 1 331 ? -23.520 -45.837 -7.170 1.00 30.96 311 GLN A C 1
ATOM 2334 O O . GLN A 1 331 ? -23.256 -45.570 -8.285 1.00 29.49 311 GLN A O 1
ATOM 2340 N N . THR A 1 332 ? -23.697 -47.082 -6.753 1.00 32.52 312 THR A N 1
ATOM 2341 C CA . THR A 1 332 ? -23.411 -48.248 -7.597 1.00 32.53 312 THR A CA 1
ATOM 2342 C C . THR A 1 332 ? -24.156 -48.243 -8.935 1.00 31.28 312 THR A C 1
ATOM 2343 O O . THR A 1 332 ? -23.606 -48.671 -9.950 1.00 30.99 312 THR A O 1
ATOM 2347 N N . HIS A 1 333 ? -25.365 -47.737 -8.944 1.00 31.63 313 HIS A N 1
ATOM 2348 C CA . HIS A 1 333 ? -26.171 -47.736 -10.139 1.00 33.64 313 HIS A CA 1
ATOM 2349 C C . HIS A 1 333 ? -26.019 -46.553 -11.050 1.00 37.20 313 HIS A C 1
ATOM 2350 O O . HIS A 1 333 ? -26.585 -46.510 -12.081 1.00 34.31 313 HIS A O 1
ATOM 2357 N N . LEU A 1 334 ? -25.253 -45.582 -10.627 1.00 33.87 314 LEU A N 1
ATOM 2358 C CA . LEU A 1 334 ? -24.977 -44.396 -11.439 1.00 32.41 314 LEU A CA 1
ATOM 2359 C C . LEU A 1 334 ? -23.480 -44.276 -11.688 1.00 33.43 314 LEU A C 1
ATOM 2360 O O . LEU A 1 334 ? -22.727 -43.793 -10.839 1.00 31.04 314 LEU A O 1
ATOM 2365 N N . ARG A 1 335 ? -23.022 -44.725 -12.816 1.00 32.27 315 ARG A N 1
ATOM 2366 C CA . ARG A 1 335 ? -21.624 -44.782 -13.035 1.00 31.17 315 ARG A CA 1
ATOM 2367 C C . ARG A 1 335 ? -21.097 -43.813 -14.072 1.00 33.08 315 ARG A C 1
ATOM 2368 O O . ARG A 1 335 ? -21.846 -43.203 -14.750 1.00 31.68 315 ARG A O 1
ATOM 2376 N N . SER A 1 336 ? -19.809 -43.869 -14.353 1.00 25.90 316 SER A N 1
ATOM 2377 C CA . SER A 1 336 ? -19.190 -43.115 -15.437 1.00 29.86 316 SER A CA 1
ATOM 2378 C C . SER A 1 336 ? -18.017 -43.923 -15.972 1.00 27.79 316 SER A C 1
ATOM 2379 O O . SER A 1 336 ? -17.245 -44.489 -15.196 1.00 25.89 316 SER A O 1
ATOM 2382 N N . ILE A 1 337 ? -17.865 -43.971 -17.290 1.00 26.87 317 ILE A N 1
ATOM 2383 C CA . ILE A 1 337 ? -16.769 -44.743 -17.855 1.00 29.64 317 ILE A CA 1
ATOM 2384 C C . ILE A 1 337 ? -15.461 -43.956 -17.861 1.00 30.08 317 ILE A C 1
ATOM 2385 O O . ILE A 1 337 ? -15.449 -42.723 -17.838 1.00 30.73 317 ILE A O 1
ATOM 2390 N N . LYS A 1 338 ? -14.361 -44.698 -17.865 1.00 27.47 318 LYS A N 1
ATOM 2391 C CA . LYS A 1 338 ? -13.025 -44.142 -17.766 1.00 30.51 318 LYS A CA 1
ATOM 2392 C C . LYS A 1 338 ? -12.085 -44.923 -18.672 1.00 28.71 318 LYS A C 1
ATOM 2393 O O . LYS A 1 338 ? -12.417 -46.024 -19.117 1.00 30.88 318 LYS A O 1
ATOM 2399 N N . MET A 1 339 ? -10.904 -44.412 -18.916 1.00 28.71 319 MET A N 1
ATOM 2400 C CA . MET A 1 339 ? -9.892 -45.139 -19.665 1.00 30.12 319 MET A CA 1
ATOM 2401 C C . MET A 1 339 ? -8.525 -44.935 -19.058 1.00 31.63 319 MET A C 1
ATOM 2402 O O . MET A 1 339 ? -8.304 -43.966 -18.430 1.00 29.17 319 MET A O 1
ATOM 2407 N N . ALA A 1 340 ? -7.638 -45.884 -19.280 1.00 27.18 320 ALA A N 1
ATOM 2408 C CA . ALA A 1 340 ? -6.275 -45.859 -18.803 1.00 30.89 320 ALA A CA 1
ATOM 2409 C C . ALA A 1 340 ? -5.341 -46.662 -19.696 1.00 34.06 320 ALA A C 1
ATOM 2410 O O . ALA A 1 340 ? -5.713 -47.640 -20.235 1.00 34.32 320 ALA A O 1
ATOM 2412 N N . PRO A 1 341 ? -4.076 -46.194 -19.827 1.00 36.13 321 PRO A N 1
ATOM 2413 C CA . PRO A 1 341 ? -3.146 -46.941 -20.670 1.00 34.60 321 PRO A CA 1
ATOM 2414 C C . PRO A 1 341 ? -2.803 -48.310 -20.105 1.00 34.91 321 PRO A C 1
ATOM 2415 O O . PRO A 1 341 ? -2.520 -48.419 -18.956 1.00 34.07 321 PRO A O 1
ATOM 2419 N N . LEU A 1 342 ? -2.822 -49.326 -20.936 1.00 32.23 322 LEU A N 1
ATOM 2420 C CA . LEU A 1 342 ? -2.537 -50.668 -20.524 1.00 35.25 322 LEU A CA 1
ATOM 2421 C C . LEU A 1 342 ? -1.330 -51.202 -21.234 1.00 36.18 322 LEU A C 1
ATOM 2422 O O . LEU A 1 342 ? -1.111 -50.937 -22.372 1.00 35.45 322 LEU A O 1
ATOM 2427 N N . ALA A 1 343 ? -0.552 -51.971 -20.507 1.00 37.65 323 ALA A N 1
ATOM 2428 C CA . ALA A 1 343 ? 0.648 -52.541 -21.013 1.00 35.40 323 ALA A CA 1
ATOM 2429 C C . ALA A 1 343 ? 0.803 -54.031 -20.918 1.00 37.39 323 ALA A C 1
ATOM 2430 O O . ALA A 1 343 ? 0.584 -54.593 -19.882 1.00 37.40 323 ALA A O 1
ATOM 2432 N N . HIS A 1 344 ? 1.249 -54.640 -21.995 1.00 35.55 324 HIS A N 1
ATOM 2433 C CA . HIS A 1 344 ? 1.578 -56.035 -21.990 1.00 36.99 324 HIS A CA 1
ATOM 2434 C C . HIS A 1 344 ? 3.058 -56.067 -21.808 1.00 36.10 324 HIS A C 1
ATOM 2435 O O . HIS A 1 344 ? 3.771 -55.359 -22.463 1.00 40.78 324 HIS A O 1
ATOM 2442 N N . ALA A 1 345 ? 3.539 -56.932 -20.955 1.00 39.89 325 ALA A N 1
ATOM 2443 C CA . ALA A 1 345 ? 4.951 -57.032 -20.773 1.00 41.31 325 ALA A CA 1
ATOM 2444 C C . ALA A 1 345 ? 5.531 -57.986 -21.793 1.00 46.36 325 ALA A C 1
ATOM 2445 O O . ALA A 1 345 ? 4.826 -58.656 -22.486 1.00 45.94 325 ALA A O 1
ATOM 2447 N N . ALA A 1 346 ? 6.843 -58.051 -21.858 1.00 50.17 326 ALA A N 1
ATOM 2448 C CA . ALA A 1 346 ? 7.522 -58.933 -22.793 1.00 48.18 326 ALA A CA 1
ATOM 2449 C C . ALA A 1 346 ? 7.097 -60.384 -22.681 1.00 46.14 326 ALA A C 1
ATOM 2450 O O . ALA A 1 346 ? 7.088 -61.089 -23.645 1.00 45.15 326 ALA A O 1
ATOM 2452 N N . ASP A 1 347 ? 6.681 -60.799 -21.500 1.00 42.41 327 ASP A N 1
ATOM 2453 C CA . ASP A 1 347 ? 6.281 -62.184 -21.278 1.00 45.36 327 ASP A CA 1
ATOM 2454 C C . ASP A 1 347 ? 4.775 -62.379 -21.468 1.00 44.84 327 ASP A C 1
ATOM 2455 O O . ASP A 1 347 ? 4.216 -63.414 -21.097 1.00 47.75 327 ASP A O 1
ATOM 2460 N N . GLY A 1 348 ? 4.105 -61.403 -22.047 1.00 45.40 328 GLY A N 1
ATOM 2461 C CA . GLY A 1 348 ? 2.700 -61.485 -22.322 1.00 44.53 328 GLY A CA 1
ATOM 2462 C C . GLY A 1 348 ? 1.790 -61.095 -21.202 1.00 40.33 328 GLY A C 1
ATOM 2463 O O . GLY A 1 348 ? 0.659 -60.884 -21.409 1.00 44.31 328 GLY A O 1
ATOM 2464 N N . THR A 1 349 ? 2.296 -60.999 -20.011 1.00 41.42 329 THR A N 1
ATOM 2465 C CA . THR A 1 349 ? 1.483 -60.645 -18.867 1.00 34.75 329 THR A CA 1
ATOM 2466 C C . THR A 1 349 ? 1.043 -59.192 -18.845 1.00 36.43 329 THR A C 1
ATOM 2467 O O . THR A 1 349 ? 1.628 -58.368 -19.460 1.00 35.71 329 THR A O 1
ATOM 2471 N N . ILE A 1 350 ? 0.002 -58.902 -18.091 1.00 37.15 330 ILE A N 1
ATOM 2472 C CA . ILE A 1 350 ? -0.517 -57.560 -17.994 1.00 36.43 330 ILE A CA 1
ATOM 2473 C C . ILE A 1 350 ? -0.518 -57.108 -16.563 1.00 36.34 330 ILE A C 1
ATOM 2474 O O . ILE A 1 350 ? -1.123 -57.707 -15.739 1.00 38.18 330 ILE A O 1
ATOM 2479 N N . ALA A 1 351 ? 0.160 -56.019 -16.302 1.00 36.85 331 ALA A N 1
ATOM 2480 C CA . ALA A 1 351 ? 0.272 -55.487 -14.977 1.00 39.49 331 ALA A CA 1
ATOM 2481 C C . ALA A 1 351 ? -1.017 -54.946 -14.430 1.00 38.05 331 ALA A C 1
ATOM 2482 O O . ALA A 1 351 ? -1.791 -54.384 -15.124 1.00 35.75 331 ALA A O 1
ATOM 2484 N N . THR A 1 352 ? -1.223 -55.121 -13.150 1.00 35.33 332 THR A N 1
ATOM 2485 C CA . THR A 1 352 ? -2.409 -54.644 -12.534 1.00 34.67 332 THR A CA 1
ATOM 2486 C C . THR A 1 352 ? -2.541 -53.132 -12.601 1.00 38.27 332 THR A C 1
ATOM 2487 O O . THR A 1 352 ? -1.628 -52.406 -12.346 1.00 38.26 332 THR A O 1
ATOM 2491 N N . ILE A 1 353 ? -3.715 -52.676 -12.950 1.00 32.49 333 ILE A N 1
ATOM 2492 C CA . ILE A 1 353 ? -3.995 -51.265 -12.977 1.00 32.09 333 ILE A CA 1
ATOM 2493 C C . ILE A 1 353 ? -4.721 -50.918 -11.688 1.00 32.28 333 ILE A C 1
ATOM 2494 O O . ILE A 1 353 ? -5.637 -51.560 -11.343 1.00 29.55 333 ILE A O 1
ATOM 2499 N N . TYR A 1 354 ? -4.254 -49.905 -10.977 1.00 33.62 334 TYR A N 1
ATOM 2500 C CA . TYR A 1 354 ? -4.843 -49.475 -9.730 1.00 30.41 334 TYR A CA 1
ATOM 2501 C C . TYR A 1 354 ? -5.510 -48.163 -10.037 1.00 30.34 334 TYR A C 1
ATOM 2502 O O . TYR A 1 354 ? -4.857 -47.202 -10.225 1.00 32.83 334 TYR A O 1
ATOM 2511 N N . PRO A 1 355 ? -6.830 -48.144 -10.038 1.00 26.41 335 PRO A N 1
ATOM 2512 C CA . PRO A 1 355 ? -7.617 -47.000 -10.515 1.00 30.58 335 PRO A CA 1
ATOM 2513 C C . PRO A 1 355 ? -7.543 -45.759 -9.621 1.00 30.17 335 PRO A C 1
ATOM 2514 O O . PRO A 1 355 ? -7.949 -44.692 -10.067 1.00 29.31 335 PRO A O 1
ATOM 2518 N N . TYR A 1 356 ? -7.053 -45.893 -8.391 1.00 31.52 336 TYR A N 1
ATOM 2519 C CA . TYR A 1 356 ? -6.906 -44.740 -7.504 1.00 29.83 336 TYR A CA 1
ATOM 2520 C C . TYR A 1 356 ? -5.481 -44.679 -6.979 1.00 31.42 336 TYR A C 1
ATOM 2521 O O . TYR A 1 356 ? -5.210 -44.010 -5.991 1.00 28.99 336 TYR A O 1
ATOM 2530 N N . GLY A 1 357 ? -4.569 -45.348 -7.680 1.00 33.04 337 GLY A N 1
ATOM 2531 C CA . GLY A 1 357 ? -3.188 -45.461 -7.242 1.00 33.66 337 GLY A CA 1
ATOM 2532 C C . GLY A 1 357 ? -2.962 -46.744 -6.458 1.00 37.95 337 GLY A C 1
ATOM 2533 O O . GLY A 1 357 ? -3.873 -47.259 -5.796 1.00 32.23 337 GLY A O 1
ATOM 2534 N N . GLU A 1 358 ? -1.747 -47.278 -6.526 1.00 37.64 338 GLU A N 1
ATOM 2535 C CA . GLU A 1 358 ? -1.467 -48.531 -5.836 1.00 44.57 338 GLU A CA 1
ATOM 2536 C C . GLU A 1 358 ? -1.454 -48.321 -4.322 1.00 44.91 338 GLU A C 1
ATOM 2537 O O . GLU A 1 358 ? -1.725 -49.246 -3.562 1.00 49.72 338 GLU A O 1
ATOM 2543 N N . ASP A 1 359 ? -1.165 -47.098 -3.890 1.00 46.68 339 ASP A N 1
ATOM 2544 C CA . ASP A 1 359 ? -1.085 -46.791 -2.462 1.00 50.67 339 ASP A CA 1
ATOM 2545 C C . ASP A 1 359 ? -2.454 -46.534 -1.841 1.00 47.59 339 ASP A C 1
ATOM 2546 O O . ASP A 1 359 ? -2.567 -46.354 -0.631 1.00 44.79 339 ASP A O 1
ATOM 2551 N N . ALA A 1 360 ? -3.492 -46.516 -2.667 1.00 43.59 340 ALA A N 1
ATOM 2552 C CA . ALA A 1 360 ? -4.823 -46.178 -2.184 1.00 41.99 340 ALA A CA 1
ATOM 2553 C C . ALA A 1 360 ? -5.420 -47.286 -1.322 1.00 38.28 340 ALA A C 1
ATOM 2554 O O . ALA A 1 360 ? -5.113 -48.465 -1.492 1.00 34.20 340 ALA A O 1
ATOM 2556 N N . VAL A 1 361 ? -6.273 -46.886 -0.387 1.00 37.35 341 VAL A N 1
ATOM 2557 C CA . VAL A 1 361 ? -7.092 -47.831 0.361 1.00 39.38 341 VAL A CA 1
ATOM 2558 C C . VAL A 1 361 ? -8.179 -48.353 -0.572 1.00 37.86 341 VAL A C 1
ATOM 2559 O O . VAL A 1 361 ? -9.020 -47.583 -1.053 1.00 37.16 341 VAL A O 1
ATOM 2563 N N . SER A 1 362 ? -8.145 -49.653 -0.847 1.00 34.92 342 SER A N 1
ATOM 2564 C CA . SER A 1 362 ? -9.087 -50.253 -1.787 1.00 31.83 342 SER A CA 1
ATOM 2565 C C . SER A 1 362 ? -10.517 -50.062 -1.293 1.00 35.78 342 SER A C 1
ATOM 2566 O O . SER A 1 362 ? -10.799 -50.260 -0.110 1.00 34.85 342 SER A O 1
ATOM 2569 N N . PRO A 1 363 ? -11.420 -49.700 -2.185 1.00 32.68 343 PRO A N 1
ATOM 2570 C CA . PRO A 1 363 ? -12.802 -49.517 -1.797 1.00 29.31 343 PRO A CA 1
ATOM 2571 C C . PRO A 1 363 ? -13.491 -50.827 -1.424 1.00 33.15 343 PRO A C 1
ATOM 2572 O O . PRO A 1 363 ? -14.545 -50.779 -0.872 1.00 35.21 343 PRO A O 1
ATOM 2576 N N . TRP A 1 364 ? -12.908 -51.960 -1.770 1.00 35.07 344 TRP A N 1
ATOM 2577 C CA . TRP A 1 364 ? -13.475 -53.273 -1.470 1.00 32.17 344 TRP A CA 1
ATOM 2578 C C . TRP A 1 364 ? -12.437 -54.193 -0.918 1.00 33.30 344 TRP A C 1
ATOM 2579 O O . TRP A 1 364 ? -11.325 -54.136 -1.338 1.00 34.57 344 TRP A O 1
ATOM 2590 N N . LEU B 1 25 ? -13.063 -24.212 -0.750 1.00 68.86 5 LEU B N 1
ATOM 2591 C CA . LEU B 1 25 ? -12.719 -24.081 0.663 1.00 74.82 5 LEU B CA 1
ATOM 2592 C C . LEU B 1 25 ? -13.318 -25.210 1.501 1.00 76.53 5 LEU B C 1
ATOM 2593 O O . LEU B 1 25 ? -12.585 -26.013 2.082 1.00 80.96 5 LEU B O 1
ATOM 2598 N N . GLN B 1 26 ? -14.644 -25.161 1.609 1.00 71.08 6 GLN B N 1
ATOM 2599 C CA . GLN B 1 26 ? -15.139 -26.226 2.482 1.00 69.24 6 GLN B CA 1
ATOM 2600 C C . GLN B 1 26 ? -15.283 -27.545 1.722 1.00 64.62 6 GLN B C 1
ATOM 2601 O O . GLN B 1 26 ? -15.745 -27.564 0.578 1.00 56.99 6 GLN B O 1
ATOM 2607 N N . ALA B 1 27 ? -15.119 -28.566 2.561 1.00 65.51 7 ALA B N 1
ATOM 2608 C CA . ALA B 1 27 ? -14.926 -29.940 2.099 1.00 62.03 7 ALA B CA 1
ATOM 2609 C C . ALA B 1 27 ? -16.034 -30.393 1.147 1.00 56.39 7 ALA B C 1
ATOM 2610 O O . ALA B 1 27 ? -15.765 -31.052 0.141 1.00 48.49 7 ALA B O 1
ATOM 2612 N N . ALA B 1 28 ? -17.272 -30.022 1.462 1.00 56.38 8 ALA B N 1
ATOM 2613 C CA . ALA B 1 28 ? -18.421 -30.382 0.636 1.00 53.54 8 ALA B CA 1
ATOM 2614 C C . ALA B 1 28 ? -18.272 -29.859 -0.790 1.00 50.78 8 ALA B C 1
ATOM 2615 O O . ALA B 1 28 ? -18.484 -30.598 -1.754 1.00 45.76 8 ALA B O 1
ATOM 2617 N N . SER B 1 29 ? -17.898 -28.588 -0.925 1.00 48.50 9 SER B N 1
ATOM 2618 C CA . SER B 1 29 ? -17.715 -28.004 -2.252 1.00 46.92 9 SER B CA 1
ATOM 2619 C C . SER B 1 29 ? -16.500 -28.606 -2.960 1.00 43.75 9 SER B C 1
ATOM 2620 O O . SER B 1 29 ? -16.528 -28.812 -4.173 1.00 43.36 9 SER B O 1
ATOM 2623 N N . LEU B 1 30 ? -15.463 -28.914 -2.211 1.00 41.32 10 LEU B N 1
ATOM 2624 C CA . LEU B 1 30 ? -14.284 -29.523 -2.783 1.00 42.33 10 LEU B CA 1
ATOM 2625 C C . LEU B 1 30 ? -14.566 -30.919 -3.305 1.00 45.79 10 LEU B C 1
ATOM 2626 O O . LEU B 1 30 ? -14.122 -31.282 -4.366 1.00 41.17 10 LEU B O 1
ATOM 2631 N N . GLN B 1 31 ? -15.302 -31.699 -2.530 1.00 42.96 11 GLN B N 1
ATOM 2632 C CA . GLN B 1 31 ? -15.611 -33.037 -2.969 1.00 46.02 11 GLN B CA 1
ATOM 2633 C C . GLN B 1 31 ? -16.427 -32.980 -4.232 1.00 42.79 11 GLN B C 1
ATOM 2634 O O . GLN B 1 31 ? -16.227 -33.730 -5.124 1.00 40.11 11 GLN B O 1
ATOM 2640 N N . ALA B 1 32 ? -17.318 -32.026 -4.339 1.00 38.73 12 ALA B N 1
ATOM 2641 C CA . ALA B 1 32 ? -18.130 -31.824 -5.535 1.00 38.55 12 ALA B CA 1
ATOM 2642 C C . ALA B 1 32 ? -17.258 -31.623 -6.770 1.00 35.80 12 ALA B C 1
ATOM 2643 O O . ALA B 1 32 ? -17.487 -32.234 -7.816 1.00 37.59 12 ALA B O 1
ATOM 2645 N N . LEU B 1 33 ? -16.253 -30.766 -6.640 1.00 37.12 13 LEU B N 1
ATOM 2646 C CA . LEU B 1 33 ? -15.357 -30.463 -7.748 1.00 36.39 13 LEU B CA 1
ATOM 2647 C C . LEU B 1 33 ? -14.473 -31.655 -8.090 1.00 33.57 13 LEU B C 1
ATOM 2648 O O . LEU B 1 33 ? -14.193 -31.906 -9.256 1.00 33.60 13 LEU B O 1
ATOM 2653 N N . ALA B 1 34 ? -14.038 -32.396 -7.098 1.00 35.67 14 ALA B N 1
ATOM 2654 C CA . ALA B 1 34 ? -13.218 -33.553 -7.365 1.00 35.98 14 ALA B CA 1
ATOM 2655 C C . ALA B 1 34 ? -13.932 -34.586 -8.205 1.00 33.78 14 ALA B C 1
ATOM 2656 O O . ALA B 1 34 ? -13.336 -35.221 -9.036 1.00 36.76 14 ALA B O 1
ATOM 2658 N N . ARG B 1 35 ? -15.214 -34.754 -7.953 1.00 35.14 15 ARG B N 1
ATOM 2659 C CA . ARG B 1 35 ? -16.011 -35.733 -8.681 1.00 34.26 15 ARG B CA 1
ATOM 2660 C C . ARG B 1 35 ? -16.211 -35.346 -10.140 1.00 34.86 15 ARG B C 1
ATOM 2661 O O . ARG B 1 35 ? -16.269 -36.210 -11.015 1.00 35.11 15 ARG B O 1
ATOM 2669 N N . THR B 1 36 ? -16.320 -34.049 -10.404 1.00 37.08 16 THR B N 1
ATOM 2670 C CA . THR B 1 36 ? -16.606 -33.584 -11.759 1.00 32.85 16 THR B CA 1
ATOM 2671 C C . THR B 1 36 ? -15.372 -33.044 -12.472 1.00 33.55 16 THR B C 1
ATOM 2672 O O . THR B 1 36 ? -15.489 -32.453 -13.543 1.00 33.04 16 THR B O 1
ATOM 2676 N N . ALA B 1 37 ? -14.197 -33.253 -11.884 1.00 31.27 17 ALA B N 1
ATOM 2677 C CA . ALA B 1 37 ? -12.950 -32.804 -12.494 1.00 31.53 17 ALA B CA 1
ATOM 2678 C C . ALA B 1 37 ? -12.778 -33.458 -13.860 1.00 29.48 17 ALA B C 1
ATOM 2679 O O . ALA B 1 37 ? -12.973 -34.662 -14.001 1.00 32.83 17 ALA B O 1
ATOM 2681 N N . ILE B 1 38 ? -12.419 -32.678 -14.860 1.00 30.03 18 ILE B N 1
ATOM 2682 C CA . ILE B 1 38 ? -12.292 -33.191 -16.200 1.00 28.87 18 ILE B CA 1
ATOM 2683 C C . ILE B 1 38 ? -11.005 -33.877 -16.474 1.00 31.60 18 ILE B C 1
ATOM 2684 O O . ILE B 1 38 ? -10.875 -34.523 -17.471 1.00 32.00 18 ILE B O 1
ATOM 2689 N N . SER B 1 39 ? -10.045 -33.712 -15.590 1.00 29.20 19 SER B N 1
ATOM 2690 C CA . SER B 1 39 ? -8.770 -34.320 -15.757 1.00 28.17 19 SER B CA 1
ATOM 2691 C C . SER B 1 39 ? -8.259 -34.923 -14.464 1.00 32.36 19 SER B C 1
ATOM 2692 O O . SER B 1 39 ? -8.413 -34.359 -13.429 1.00 31.96 19 SER B O 1
ATOM 2695 N N . ALA B 1 40 ? -7.644 -36.080 -14.558 1.00 28.53 20 ALA B N 1
ATOM 2696 C CA . ALA B 1 40 ? -7.020 -36.717 -13.409 1.00 33.12 20 ALA B CA 1
ATOM 2697 C C . ALA B 1 40 ? -5.612 -36.145 -13.239 1.00 31.07 20 ALA B C 1
ATOM 2698 O O . ALA B 1 40 ? -5.047 -35.617 -14.197 1.00 28.04 20 ALA B O 1
ATOM 2700 N N . PRO B 1 41 ? -5.031 -36.267 -12.057 1.00 30.82 21 PRO B N 1
ATOM 2701 C CA . PRO B 1 41 ? -3.654 -35.834 -11.954 1.00 30.12 21 PRO B CA 1
ATOM 2702 C C . PRO B 1 41 ? -2.772 -36.738 -12.801 1.00 35.84 21 PRO B C 1
ATOM 2703 O O . PRO B 1 41 ? -2.978 -37.926 -12.805 1.00 31.76 21 PRO B O 1
ATOM 2707 N N . LEU B 1 42 ? -1.791 -36.175 -13.481 1.00 31.08 22 LEU B N 1
ATOM 2708 C CA . LEU B 1 42 ? -0.902 -36.944 -14.351 1.00 32.02 22 LEU B CA 1
ATOM 2709 C C . LEU B 1 42 ? 0.051 -37.840 -13.560 1.00 36.13 22 LEU B C 1
ATOM 2710 O O . LEU B 1 42 ? 0.414 -38.927 -14.017 1.00 37.42 22 LEU B O 1
ATOM 2715 N N . VAL B 1 43 ? 0.473 -37.368 -12.389 1.00 33.33 23 VAL B N 1
ATOM 2716 C CA . VAL B 1 43 ? 1.185 -38.202 -11.419 1.00 34.78 23 VAL B CA 1
ATOM 2717 C C . VAL B 1 43 ? 0.610 -37.913 -10.041 1.00 35.03 23 VAL B C 1
ATOM 2718 O O . VAL B 1 43 ? 0.022 -36.858 -9.828 1.00 36.15 23 VAL B O 1
ATOM 2722 N N . THR B 1 44 ? 0.774 -38.853 -9.138 1.00 32.59 24 THR B N 1
ATOM 2723 C CA . THR B 1 44 ? 0.299 -38.676 -7.797 1.00 35.98 24 THR B CA 1
ATOM 2724 C C . THR B 1 44 ? 1.291 -39.122 -6.762 1.00 35.37 24 THR B C 1
ATOM 2725 O O . THR B 1 44 ? 0.990 -39.035 -5.626 1.00 40.77 24 THR B O 1
ATOM 2729 N N . HIS B 1 45 ? 2.457 -39.592 -7.151 1.00 35.47 25 HIS B N 1
ATOM 2730 C CA . HIS B 1 45 ? 3.437 -40.027 -6.181 1.00 34.53 25 HIS B CA 1
ATOM 2731 C C . HIS B 1 45 ? 4.249 -38.875 -5.647 1.00 35.14 25 HIS B C 1
ATOM 2732 O O . HIS B 1 45 ? 4.873 -38.976 -4.660 1.00 37.52 25 HIS B O 1
ATOM 2739 N N . LEU B 1 46 ? 4.264 -37.797 -6.385 1.00 34.29 26 LEU B N 1
ATOM 2740 C CA . LEU B 1 46 ? 4.851 -36.538 -5.945 1.00 34.21 26 LEU B CA 1
ATOM 2741 C C . LEU B 1 46 ? 3.892 -35.413 -6.317 1.00 36.94 26 LEU B C 1
ATOM 2742 O O . LEU B 1 46 ? 3.056 -35.572 -7.220 1.00 33.20 26 LEU B O 1
ATOM 2747 N N . TYR B 1 47 ? 4.039 -34.266 -5.684 1.00 30.26 27 TYR B N 1
ATOM 2748 C CA . TYR B 1 47 ? 3.230 -33.122 -6.038 1.00 28.55 27 TYR B CA 1
ATOM 2749 C C . TYR B 1 47 ? 3.918 -32.325 -7.127 1.00 32.41 27 TYR B C 1
ATOM 2750 O O . TYR B 1 47 ? 5.033 -32.037 -7.043 1.00 28.99 27 TYR B O 1
ATOM 2759 N N . THR B 1 48 ? 3.189 -31.940 -8.141 1.00 29.30 28 THR B N 1
ATOM 2760 C CA . THR B 1 48 ? 3.764 -31.213 -9.265 1.00 26.12 28 THR B CA 1
ATOM 2761 C C . THR B 1 48 ? 2.954 -29.962 -9.597 1.00 28.75 28 THR B C 1
ATOM 2762 O O . THR B 1 48 ? 1.758 -29.885 -9.305 1.00 27.55 28 THR B O 1
ATOM 2766 N N . ALA B 1 49 ? 3.600 -28.990 -10.229 1.00 27.55 29 ALA B N 1
ATOM 2767 C CA . ALA B 1 49 ? 2.927 -27.746 -10.582 1.00 25.31 29 ALA B CA 1
ATOM 2768 C C . ALA B 1 49 ? 3.589 -27.069 -11.773 1.00 28.07 29 ALA B C 1
ATOM 2769 O O . ALA B 1 49 ? 4.654 -27.488 -12.222 1.00 28.08 29 ALA B O 1
ATOM 2771 N N . ASP B 1 50 ? 2.950 -26.018 -12.275 1.00 24.78 30 ASP B N 1
ATOM 2772 C CA . ASP B 1 50 ? 3.554 -25.152 -13.286 1.00 25.52 30 ASP B CA 1
ATOM 2773 C C . ASP B 1 50 ? 4.059 -25.909 -14.515 1.00 30.22 30 ASP B C 1
ATOM 2774 O O . ASP B 1 50 ? 5.227 -25.756 -14.899 1.00 28.11 30 ASP B O 1
ATOM 2779 N N . PRO B 1 51 ? 3.187 -26.715 -15.145 1.00 29.29 31 PRO B N 1
ATOM 2780 C CA . PRO B 1 51 ? 3.675 -27.640 -16.171 1.00 28.64 31 PRO B CA 1
ATOM 2781 C C . PRO B 1 51 ? 4.079 -26.943 -17.469 1.00 30.71 31 PRO B C 1
ATOM 2782 O O . PRO B 1 51 ? 3.252 -26.256 -18.064 1.00 28.87 31 PRO B O 1
ATOM 2786 N N . SER B 1 52 ? 5.331 -27.114 -17.888 1.00 28.66 32 SER B N 1
ATOM 2787 C CA . SER B 1 52 ? 5.772 -26.654 -19.203 1.00 26.75 32 SER B CA 1
ATOM 2788 C C . SER B 1 52 ? 5.957 -27.843 -20.137 1.00 28.79 32 SER B C 1
ATOM 2789 O O . SER B 1 52 ? 6.879 -28.648 -19.960 1.00 29.93 32 SER B O 1
ATOM 2792 N N . ALA B 1 53 ? 5.078 -27.956 -21.129 1.00 28.43 33 ALA B N 1
ATOM 2793 C CA . ALA B 1 53 ? 5.066 -29.133 -21.991 1.00 29.76 33 ALA B CA 1
ATOM 2794 C C . ALA B 1 53 ? 5.667 -28.833 -23.351 1.00 31.65 33 ALA B C 1
ATOM 2795 O O . ALA B 1 53 ? 5.345 -27.819 -23.963 1.00 27.30 33 ALA B O 1
ATOM 2797 N N . HIS B 1 54 ? 6.525 -29.739 -23.803 1.00 29.90 34 HIS B N 1
ATOM 2798 C CA . HIS B 1 54 ? 7.227 -29.610 -25.099 1.00 32.97 34 HIS B CA 1
ATOM 2799 C C . HIS B 1 54 ? 7.318 -30.958 -25.802 1.00 29.75 34 HIS B C 1
ATOM 2800 O O . HIS B 1 54 ? 7.419 -31.950 -25.148 1.00 29.83 34 HIS B O 1
ATOM 2807 N N . VAL B 1 55 ? 7.281 -30.928 -27.119 1.00 31.99 35 VAL B N 1
ATOM 2808 C CA . VAL B 1 55 ? 7.489 -32.166 -27.904 1.00 31.05 35 VAL B CA 1
ATOM 2809 C C . VAL B 1 55 ? 8.949 -32.146 -28.334 1.00 32.49 35 VAL B C 1
ATOM 2810 O O . VAL B 1 55 ? 9.298 -31.334 -29.148 1.00 32.09 35 VAL B O 1
ATOM 2814 N N . PHE B 1 56 ? 9.762 -32.965 -27.687 1.00 36.42 36 PHE B N 1
ATOM 2815 C CA . PHE B 1 56 ? 11.184 -33.080 -28.001 1.00 37.00 36 PHE B CA 1
ATOM 2816 C C . PHE B 1 56 ? 11.481 -34.483 -28.495 1.00 43.73 36 PHE B C 1
ATOM 2817 O O . PHE B 1 56 ? 11.126 -35.461 -27.831 1.00 40.87 36 PHE B O 1
ATOM 2825 N N . ASP B 1 57 ? 12.139 -34.579 -29.645 1.00 47.24 37 ASP B N 1
ATOM 2826 C CA . ASP B 1 57 ? 12.625 -35.859 -30.148 1.00 57.28 37 ASP B CA 1
ATOM 2827 C C . ASP B 1 57 ? 11.509 -36.896 -30.200 1.00 50.87 37 ASP B C 1
ATOM 2828 O O . ASP B 1 57 ? 11.690 -38.034 -29.770 1.00 55.15 37 ASP B O 1
ATOM 2833 N N . GLY B 1 58 ? 10.344 -36.476 -30.689 1.00 43.88 38 GLY B N 1
ATOM 2834 C CA . GLY B 1 58 ? 9.221 -37.376 -30.883 1.00 50.43 38 GLY B CA 1
ATOM 2835 C C . GLY B 1 58 ? 8.324 -37.648 -29.685 1.00 46.91 38 GLY B C 1
ATOM 2836 O O . GLY B 1 58 ? 7.247 -38.228 -29.836 1.00 47.01 38 GLY B O 1
ATOM 2837 N N . ALA B 1 59 ? 8.754 -37.239 -28.496 1.00 42.80 39 ALA B N 1
ATOM 2838 C CA . ALA B 1 59 ? 7.975 -37.488 -27.289 1.00 36.29 39 ALA B CA 1
ATOM 2839 C C . ALA B 1 59 ? 7.599 -36.186 -26.600 1.00 36.36 39 ALA B C 1
ATOM 2840 O O . ALA B 1 59 ? 8.225 -35.144 -26.825 1.00 31.74 39 ALA B O 1
ATOM 2842 N N . LEU B 1 60 ? 6.567 -36.256 -25.766 1.00 33.32 40 LEU B N 1
ATOM 2843 C CA . LEU B 1 60 ? 6.153 -35.116 -24.963 1.00 33.74 40 LEU B CA 1
ATOM 2844 C C . LEU B 1 60 ? 6.902 -35.122 -23.638 1.00 32.66 40 LEU B C 1
ATOM 2845 O O . LEU B 1 60 ? 6.807 -36.076 -22.862 1.00 30.01 40 LEU B O 1
ATOM 2850 N N . TYR B 1 61 ? 7.601 -34.039 -23.373 1.00 30.58 41 TYR B N 1
ATOM 2851 C CA . TYR B 1 61 ? 8.338 -33.857 -22.145 1.00 32.65 41 TYR B CA 1
ATOM 2852 C C . TYR B 1 61 ? 7.680 -32.738 -21.352 1.00 32.57 41 TYR B C 1
ATOM 2853 O O . TYR B 1 61 ? 7.335 -31.735 -21.898 1.00 29.14 41 TYR B O 1
ATOM 2862 N N . ILE B 1 62 ? 7.482 -32.951 -20.064 1.00 30.99 42 ILE B N 1
ATOM 2863 C CA . ILE B 1 62 ? 6.885 -31.915 -19.245 1.00 28.60 42 ILE B CA 1
ATOM 2864 C C . ILE B 1 62 ? 7.868 -31.517 -18.164 1.00 33.19 42 ILE B C 1
ATOM 2865 O O . ILE B 1 62 ? 8.485 -32.372 -17.524 1.00 31.86 42 ILE B O 1
ATOM 2870 N N . TYR B 1 63 ? 8.019 -30.209 -17.988 1.00 31.53 43 TYR B N 1
ATOM 2871 C CA . TYR B 1 63 ? 8.947 -29.652 -17.019 1.00 31.83 43 TYR B CA 1
ATOM 2872 C C . TYR B 1 63 ? 8.162 -28.860 -15.986 1.00 30.44 43 TYR B C 1
ATOM 2873 O O . TYR B 1 63 ? 7.870 -27.680 -16.189 1.00 29.46 43 TYR B O 1
ATOM 2882 N N . PRO B 1 64 ? 7.786 -29.523 -14.885 1.00 31.08 44 PRO B N 1
ATOM 2883 C CA . PRO B 1 64 ? 6.969 -28.885 -13.854 1.00 28.85 44 PRO B CA 1
ATOM 2884 C C . PRO B 1 64 ? 7.759 -28.514 -12.602 1.00 30.92 44 PRO B C 1
ATOM 2885 O O . PRO B 1 64 ? 8.916 -28.921 -12.445 1.00 30.28 44 PRO B O 1
ATOM 2889 N N . SER B 1 65 ? 7.130 -27.749 -11.716 1.00 29.40 45 SER B N 1
ATOM 2890 C CA . SER B 1 65 ? 7.661 -27.568 -10.370 1.00 31.05 45 SER B CA 1
ATOM 2891 C C . SER B 1 65 ? 7.449 -28.844 -9.561 1.00 32.50 45 SER B C 1
ATOM 2892 O O . SER B 1 65 ? 6.635 -29.691 -9.932 1.00 30.37 45 SER B O 1
ATOM 2895 N N . HIS B 1 66 ? 8.110 -28.951 -8.425 1.00 30.35 46 HIS B N 1
ATOM 2896 C CA . HIS B 1 66 ? 7.969 -30.087 -7.540 1.00 32.27 46 HIS B CA 1
ATOM 2897 C C . HIS B 1 66 ? 7.674 -29.601 -6.147 1.00 31.68 46 HIS B C 1
ATOM 2898 O O . HIS B 1 66 ? 8.547 -29.239 -5.445 1.00 32.74 46 HIS B O 1
ATOM 2905 N N . ASP B 1 67 ? 6.428 -29.637 -5.761 1.00 27.39 47 ASP B N 1
ATOM 2906 C CA . ASP B 1 67 ? 6.003 -29.132 -4.486 1.00 31.81 47 ASP B CA 1
ATOM 2907 C C . ASP B 1 67 ? 6.400 -30.036 -3.357 1.00 34.23 47 ASP B C 1
ATOM 2908 O O . ASP B 1 67 ? 6.334 -31.203 -3.491 1.00 34.45 47 ASP B O 1
ATOM 2913 N N . LEU B 1 68 ? 6.791 -29.462 -2.236 1.00 35.57 48 LEU B N 1
ATOM 2914 C CA . LEU B 1 68 ? 7.176 -30.233 -1.071 1.00 39.40 48 LEU B CA 1
ATOM 2915 C C . LEU B 1 68 ? 6.445 -29.743 0.144 1.00 43.68 48 LEU B C 1
ATOM 2916 O O . LEU B 1 68 ? 6.076 -28.605 0.207 1.00 46.80 48 LEU B O 1
ATOM 2921 N N . ASP B 1 69 ? 6.238 -30.616 1.108 1.00 48.40 49 ASP B N 1
ATOM 2922 C CA . ASP B 1 69 ? 5.570 -30.225 2.345 1.00 60.46 49 ASP B CA 1
ATOM 2923 C C . ASP B 1 69 ? 6.577 -29.604 3.318 1.00 58.27 49 ASP B C 1
ATOM 2924 O O . ASP B 1 69 ? 6.424 -29.687 4.537 1.00 64.50 49 ASP B O 1
ATOM 2929 N N . SER B 1 79 ? 0.266 -20.140 2.949 1.00 84.11 59 SER B N 1
ATOM 2930 C CA . SER B 1 79 ? 1.050 -21.218 2.349 1.00 73.71 59 SER B CA 1
ATOM 2931 C C . SER B 1 79 ? 2.371 -20.699 1.773 1.00 73.31 59 SER B C 1
ATOM 2932 O O . SER B 1 79 ? 2.408 -19.654 1.115 1.00 71.41 59 SER B O 1
ATOM 2935 N N . HIS B 1 80 ? 3.448 -21.438 1.980 1.00 54.58 60 HIS B N 1
ATOM 2936 C CA . HIS B 1 80 ? 4.755 -21.071 1.468 1.00 44.48 60 HIS B CA 1
ATOM 2937 C C . HIS B 1 80 ? 5.181 -22.019 0.353 1.00 41.49 60 HIS B C 1
ATOM 2938 O O . HIS B 1 80 ? 5.014 -23.198 0.476 1.00 40.46 60 HIS B O 1
ATOM 2945 N N . PHE B 1 81 ? 5.722 -21.474 -0.724 1.00 35.19 61 PHE B N 1
ATOM 2946 C CA . PHE B 1 81 ? 6.203 -22.240 -1.851 1.00 35.55 61 PHE B CA 1
ATOM 2947 C C . PHE B 1 81 ? 7.701 -22.349 -1.734 1.00 35.96 61 PHE B C 1
ATOM 2948 O O . PHE B 1 81 ? 8.426 -21.543 -2.221 1.00 32.42 61 PHE B O 1
ATOM 2956 N N . ASP B 1 82 ? 8.142 -23.418 -1.106 1.00 35.75 62 ASP B N 1
ATOM 2957 C CA . ASP B 1 82 ? 9.555 -23.592 -0.797 1.00 34.37 62 ASP B CA 1
ATOM 2958 C C . ASP B 1 82 ? 10.150 -24.779 -1.564 1.00 35.18 62 ASP B C 1
ATOM 2959 O O . ASP B 1 82 ? 10.866 -25.601 -0.996 1.00 37.78 62 ASP B O 1
ATOM 2964 N N . MET B 1 83 ? 9.858 -24.876 -2.849 1.00 31.54 63 MET B N 1
ATOM 2965 C CA . MET B 1 83 ? 10.352 -25.967 -3.675 1.00 35.05 63 MET B CA 1
ATOM 2966 C C . MET B 1 83 ? 11.849 -25.941 -3.851 1.00 34.02 63 MET B C 1
ATOM 2967 O O . MET B 1 83 ? 12.429 -24.906 -3.858 1.00 32.90 63 MET B O 1
ATOM 2972 N N . ALA B 1 84 ? 12.450 -27.099 -4.046 1.00 32.51 64 ALA B N 1
ATOM 2973 C CA . ALA B 1 84 ? 13.907 -27.183 -4.074 1.00 32.18 64 ALA B CA 1
ATOM 2974 C C . ALA B 1 84 ? 14.472 -27.884 -5.307 1.00 33.39 64 ALA B C 1
ATOM 2975 O O . ALA B 1 84 ? 15.666 -27.766 -5.592 1.00 34.06 64 ALA B O 1
ATOM 2977 N N . ASP B 1 85 ? 13.659 -28.628 -6.038 1.00 32.31 65 ASP B N 1
ATOM 2978 C CA . ASP B 1 85 ? 14.150 -29.375 -7.177 1.00 32.53 65 ASP B CA 1
ATOM 2979 C C . ASP B 1 85 ? 13.173 -29.550 -8.313 1.00 33.98 65 ASP B C 1
ATOM 2980 O O . ASP B 1 85 ? 12.051 -29.230 -8.177 1.00 33.44 65 ASP B O 1
ATOM 2985 N N . TYR B 1 86 ? 13.643 -30.083 -9.422 1.00 29.96 66 TYR B N 1
ATOM 2986 C CA . TYR B 1 86 ? 12.817 -30.340 -10.595 1.00 30.06 66 TYR B CA 1
ATOM 2987 C C . TYR B 1 86 ? 12.905 -31.796 -11.044 1.00 35.62 66 TYR B C 1
ATOM 2988 O O . TYR B 1 86 ? 13.990 -32.381 -11.089 1.00 33.13 66 TYR B O 1
ATOM 2997 N N . HIS B 1 87 ? 11.784 -32.336 -11.465 1.00 35.67 67 HIS B N 1
ATOM 2998 C CA . HIS B 1 87 ? 11.753 -33.611 -12.140 1.00 31.67 67 HIS B CA 1
ATOM 2999 C C . HIS B 1 87 ? 11.371 -33.323 -13.590 1.00 36.00 67 HIS B C 1
ATOM 3000 O O . HIS B 1 87 ? 11.014 -32.232 -13.954 1.00 32.73 67 HIS B O 1
ATOM 3007 N N . VAL B 1 88 ? 11.468 -34.331 -14.426 1.00 32.69 68 VAL B N 1
ATOM 3008 C CA . VAL B 1 88 ? 11.034 -34.219 -15.796 1.00 30.62 68 VAL B CA 1
ATOM 3009 C C . VAL B 1 88 ? 10.092 -35.397 -16.007 1.00 32.83 68 VAL B C 1
ATOM 3010 O O . VAL B 1 88 ? 10.369 -36.471 -15.586 1.00 34.54 68 VAL B O 1
ATOM 3014 N N . LEU B 1 89 ? 8.949 -35.153 -16.597 1.00 31.36 69 LEU B N 1
ATOM 3015 C CA . LEU B 1 89 ? 7.969 -36.192 -16.888 1.00 33.37 69 LEU B CA 1
ATOM 3016 C C . LEU B 1 89 ? 7.904 -36.439 -18.389 1.00 34.09 69 LEU B C 1
ATOM 3017 O O . LEU B 1 89 ? 8.229 -35.557 -19.183 1.00 32.85 69 LEU B O 1
ATOM 3022 N N . ARG B 1 90 ? 7.429 -37.606 -18.786 1.00 35.95 70 ARG B N 1
ATOM 3023 C CA . ARG B 1 90 ? 7.348 -37.915 -20.189 1.00 34.54 70 ARG B CA 1
ATOM 3024 C C . ARG B 1 90 ? 6.195 -38.787 -20.624 1.00 36.28 70 ARG B C 1
ATOM 3025 O O . ARG B 1 90 ? 5.852 -39.707 -19.955 1.00 35.06 70 ARG B O 1
ATOM 3033 N N . MET B 1 91 ? 5.536 -38.372 -21.688 1.00 35.01 71 MET B N 1
ATOM 3034 C CA . MET B 1 91 ? 4.579 -39.213 -22.390 1.00 35.12 71 MET B CA 1
ATOM 3035 C C . MET B 1 91 ? 5.178 -39.576 -23.741 1.00 36.35 71 MET B C 1
ATOM 3036 O O . MET B 1 91 ? 5.381 -38.699 -24.586 1.00 30.84 71 MET B O 1
ATOM 3041 N N . ALA B 1 92 ? 5.449 -40.852 -23.936 1.00 34.48 72 ALA B N 1
ATOM 3042 C CA . ALA B 1 92 ? 6.095 -41.327 -25.132 1.00 36.56 72 ALA B CA 1
ATOM 3043 C C . ALA B 1 92 ? 5.349 -41.051 -26.374 1.00 38.85 72 ALA B C 1
ATOM 3044 O O . ALA B 1 92 ? 5.912 -40.855 -27.405 1.00 41.74 72 ALA B O 1
ATOM 3046 N N . HIS B 1 93 ? 4.063 -41.075 -26.253 1.00 35.01 73 HIS B N 1
ATOM 3047 C CA . HIS B 1 93 ? 3.163 -40.826 -27.334 1.00 34.56 73 HIS B CA 1
ATOM 3048 C C . HIS B 1 93 ? 1.823 -40.443 -26.759 1.00 35.96 73 HIS B C 1
ATOM 3049 O O . HIS B 1 93 ? 1.616 -40.530 -25.566 1.00 35.50 73 HIS B O 1
ATOM 3056 N N . PRO B 1 94 ? 0.899 -40.008 -27.607 1.00 35.12 74 PRO B N 1
ATOM 3057 C CA . PRO B 1 94 ? -0.384 -39.593 -27.079 1.00 35.87 74 PRO B CA 1
ATOM 3058 C C . PRO B 1 94 ? -1.082 -40.708 -26.341 1.00 38.31 74 PRO B C 1
ATOM 3059 O O . PRO B 1 94 ? -1.108 -41.805 -26.826 1.00 35.68 74 PRO B O 1
ATOM 3063 N N . GLY B 1 95 ? -1.623 -40.403 -25.180 1.00 34.57 75 GLY B N 1
ATOM 3064 C CA . GLY B 1 95 ? -2.304 -41.377 -24.383 1.00 34.21 75 GLY B CA 1
ATOM 3065 C C . GLY B 1 95 ? -1.461 -42.312 -23.574 1.00 37.60 75 GLY B C 1
ATOM 3066 O O . GLY B 1 95 ? -1.954 -43.133 -22.875 1.00 36.41 75 GLY B O 1
ATOM 3067 N N . ALA B 1 96 ? -0.167 -42.150 -23.637 1.00 34.13 76 ALA B N 1
ATOM 3068 C CA . ALA B 1 96 ? 0.703 -43.015 -22.905 1.00 36.74 76 ALA B CA 1
ATOM 3069 C C . ALA B 1 96 ? 0.690 -42.743 -21.445 1.00 38.79 76 ALA B C 1
ATOM 3070 O O . ALA B 1 96 ? 0.378 -41.672 -21.030 1.00 37.04 76 ALA B O 1
ATOM 3072 N N . ALA B 1 97 ? 1.225 -43.662 -20.674 1.00 36.29 77 ALA B N 1
ATOM 3073 C CA . ALA B 1 97 ? 1.358 -43.457 -19.254 1.00 35.07 77 ALA B CA 1
ATOM 3074 C C . ALA B 1 97 ? 2.445 -42.423 -19.047 1.00 37.42 77 ALA B C 1
ATOM 3075 O O . ALA B 1 97 ? 3.386 -42.357 -19.777 1.00 36.52 77 ALA B O 1
ATOM 3077 N N . VAL B 1 98 ? 2.322 -41.637 -18.006 1.00 39.72 78 VAL B N 1
ATOM 3078 C CA . VAL B 1 98 ? 3.279 -40.604 -17.721 1.00 35.17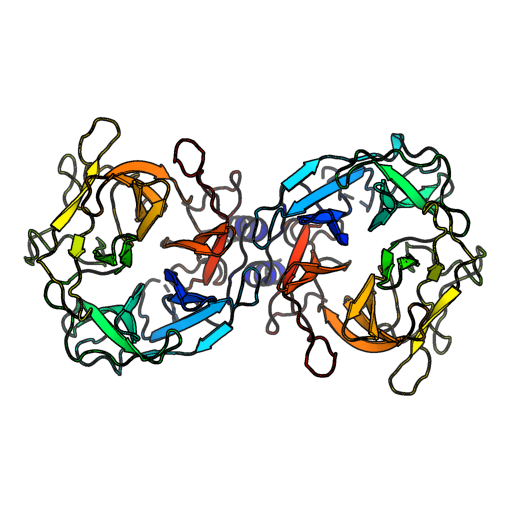 78 VAL B CA 1
ATOM 3079 C C . VAL B 1 98 ? 4.439 -41.136 -16.924 1.00 34.56 78 VAL B C 1
ATOM 3080 O O . VAL B 1 98 ? 4.251 -41.662 -15.882 1.00 38.60 78 VAL B O 1
ATOM 3084 N N . GLU B 1 99 ? 5.640 -40.986 -17.441 1.00 37.19 79 GLU B N 1
ATOM 3085 C CA . GLU B 1 99 ? 6.829 -41.450 -16.771 1.00 36.73 79 GLU B CA 1
ATOM 3086 C C . GLU B 1 99 ? 7.508 -40.385 -15.958 1.00 35.62 79 GLU B C 1
ATOM 3087 O O . GLU B 1 99 ? 7.755 -39.334 -16.441 1.00 35.08 79 GLU B O 1
ATOM 3093 N N . ASP B 1 100 ? 7.750 -40.677 -14.699 1.00 34.97 80 ASP B N 1
ATOM 3094 C CA . ASP B 1 100 ? 8.581 -39.818 -13.872 1.00 37.27 80 ASP B CA 1
ATOM 3095 C C . ASP B 1 100 ? 10.039 -40.175 -14.146 1.00 37.88 80 ASP B C 1
ATOM 3096 O O . AS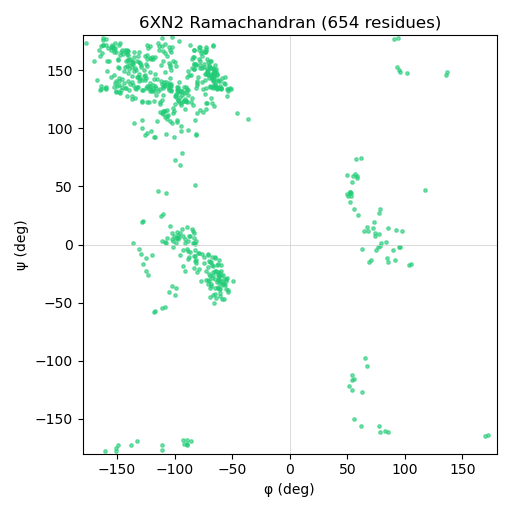P B 1 100 ? 10.518 -41.231 -13.730 1.00 36.50 80 ASP B O 1
ATOM 3101 N N . LEU B 1 101 ? 10.726 -39.298 -14.845 1.00 30.69 81 LEU B N 1
ATOM 3102 C CA . LEU B 1 101 ? 12.093 -39.518 -15.183 1.00 34.09 81 LEU B CA 1
ATOM 3103 C C . LEU B 1 101 ? 13.055 -39.166 -14.066 1.00 34.14 81 LEU B C 1
ATOM 3104 O O . LEU B 1 101 ? 14.220 -39.234 -14.223 1.00 34.30 81 LEU B O 1
ATOM 3109 N N . GLY B 1 102 ? 12.516 -38.766 -12.942 1.00 33.16 82 GLY B N 1
ATOM 3110 C CA . GLY B 1 102 ? 13.307 -38.493 -11.758 1.00 34.38 82 GLY B CA 1
ATOM 3111 C C . GLY B 1 102 ? 13.790 -37.059 -11.635 1.00 33.75 82 GLY B C 1
ATOM 3112 O O . GLY B 1 102 ? 13.622 -36.245 -12.547 1.00 31.68 82 GLY B O 1
ATOM 3113 N N . GLN B 1 103 ? 14.450 -36.778 -10.530 1.00 34.63 83 GLN B N 1
ATOM 3114 C CA . GLN B 1 103 ? 14.987 -35.477 -10.234 1.00 36.07 83 GLN B CA 1
ATOM 3115 C C . GLN B 1 103 ? 16.134 -35.151 -11.143 1.00 37.59 83 GLN B C 1
ATOM 3116 O O . GLN B 1 103 ? 16.992 -35.959 -11.333 1.00 35.83 83 GLN B O 1
ATOM 3122 N N . VAL B 1 104 ? 16.160 -33.927 -11.670 1.00 34.74 84 VAL B N 1
ATOM 3123 C CA . VAL B 1 104 ? 17.192 -33.542 -12.672 1.00 34.21 84 VAL B CA 1
ATOM 3124 C C . VAL B 1 104 ? 17.970 -32.294 -12.249 1.00 36.56 84 VAL B C 1
ATOM 3125 O O . VAL B 1 104 ? 18.937 -31.991 -12.896 1.00 36.11 84 VAL B O 1
ATOM 3129 N N . LEU B 1 105 ? 17.507 -31.590 -11.231 1.00 35.06 85 LEU B N 1
ATOM 3130 C CA . LEU B 1 105 ? 18.206 -30.378 -10.757 1.00 33.97 85 LEU B CA 1
ATOM 3131 C C . LEU B 1 105 ? 17.761 -30.085 -9.334 1.00 35.55 85 LEU B C 1
ATOM 3132 O O . LEU B 1 105 ? 16.600 -30.199 -9.063 1.00 34.28 85 LEU B O 1
ATOM 3137 N N . HIS B 1 106 ? 18.717 -29.765 -8.475 1.00 34.59 86 HIS B N 1
ATOM 3138 C CA . HIS B 1 106 ? 18.429 -29.414 -7.068 1.00 35.33 86 HIS B CA 1
ATOM 3139 C C . HIS B 1 106 ? 19.114 -28.082 -6.781 1.00 36.39 86 HIS B C 1
ATOM 3140 O O . HIS B 1 106 ? 20.193 -27.874 -7.256 1.00 34.74 86 HIS B O 1
ATOM 3147 N N . VAL B 1 107 ? 18.459 -27.231 -6.017 1.00 32.54 87 VAL B N 1
ATOM 3148 C CA . VAL B 1 107 ? 18.985 -25.904 -5.720 1.00 35.24 87 VAL B CA 1
ATOM 3149 C C . VAL B 1 107 ? 20.339 -25.996 -5.007 1.00 32.80 87 VAL B C 1
ATOM 3150 O O . VAL B 1 107 ? 21.149 -25.074 -5.079 1.00 34.90 87 VAL B O 1
ATOM 3154 N N . ARG B 1 108 ? 20.597 -27.125 -4.366 1.00 36.54 88 ARG B N 1
ATOM 3155 C CA . ARG B 1 108 ? 21.885 -27.323 -3.663 1.00 38.44 88 ARG B CA 1
ATOM 3156 C C . ARG B 1 108 ? 22.990 -27.362 -4.714 1.00 36.02 88 ARG B C 1
ATOM 3157 O O . ARG B 1 108 ? 24.126 -27.067 -4.397 1.00 36.58 88 ARG B O 1
ATOM 3165 N N . ASP B 1 109 ? 22.620 -27.701 -5.936 1.00 34.78 89 ASP B N 1
ATOM 3166 C CA . ASP B 1 109 ? 23.590 -27.772 -7.052 1.00 33.29 89 ASP B CA 1
ATOM 3167 C C . ASP B 1 109 ? 23.495 -26.524 -7.916 1.00 35.77 89 ASP B C 1
ATOM 3168 O O . ASP B 1 109 ? 24.068 -26.518 -8.973 1.00 35.38 89 ASP B O 1
ATOM 3173 N N . VAL B 1 110 ? 22.716 -25.552 -7.481 1.00 33.00 90 VAL B N 1
ATOM 3174 C CA . VAL B 1 110 ? 22.683 -24.265 -8.165 1.00 36.27 90 VAL B CA 1
ATOM 3175 C C . VAL B 1 110 ? 23.482 -23.264 -7.336 1.00 35.75 90 VAL B C 1
ATOM 3176 O O . VAL B 1 110 ? 23.029 -22.829 -6.273 1.00 33.56 90 VAL B O 1
ATOM 3180 N N . PRO B 1 111 ? 24.683 -22.908 -7.817 1.00 32.95 91 PRO B N 1
ATOM 3181 C CA . PRO B 1 111 ? 25.663 -22.118 -7.060 1.00 33.71 91 PRO B CA 1
ATOM 3182 C C . PRO B 1 111 ? 25.157 -20.732 -6.654 1.00 36.07 91 PRO B C 1
ATOM 3183 O O . PRO B 1 111 ? 25.445 -20.268 -5.550 1.00 34.55 91 PRO B O 1
ATOM 3187 N N . TRP B 1 112 ? 24.409 -20.082 -7.537 1.00 35.60 92 TRP B N 1
ATOM 3188 C CA . TRP B 1 112 ? 23.997 -18.702 -7.313 1.00 35.71 92 TRP B CA 1
ATOM 3189 C C . TRP B 1 112 ? 22.686 -18.578 -6.541 1.00 33.52 92 TRP B C 1
ATOM 3190 O O . TRP B 1 112 ? 22.342 -17.490 -6.069 1.00 34.20 92 TRP B O 1
ATOM 3201 N N . ALA B 1 113 ? 21.971 -19.680 -6.402 1.00 33.62 93 ALA B N 1
ATOM 3202 C CA . ALA B 1 113 ? 20.670 -19.685 -5.773 1.00 32.59 93 ALA B CA 1
ATOM 3203 C C . ALA B 1 113 ? 20.587 -20.306 -4.420 1.00 33.60 93 ALA B C 1
ATOM 3204 O O . ALA B 1 113 ? 21.263 -21.217 -4.146 1.00 35.02 93 ALA B O 1
ATOM 3206 N N . GLN B 1 114 ? 19.711 -19.813 -3.588 1.00 30.84 94 GLN B N 1
ATOM 3207 C CA . GLN B 1 114 ? 19.558 -20.348 -2.272 1.00 31.77 94 GLN B CA 1
ATOM 3208 C C . GLN B 1 114 ? 18.338 -21.187 -2.080 1.00 29.31 94 GLN B C 1
ATOM 3209 O O . GLN B 1 114 ? 18.396 -22.179 -1.446 1.00 30.58 94 GLN B O 1
ATOM 3215 N N . ARG B 1 115 ? 17.230 -20.767 -2.645 1.00 27.25 95 ARG B N 1
ATOM 3216 C CA . ARG B 1 115 ? 15.956 -21.430 -2.391 1.00 31.75 95 ARG B CA 1
ATOM 3217 C C . ARG B 1 115 ? 14.908 -21.099 -3.432 1.00 31.84 95 ARG B C 1
ATOM 3218 O O . ARG B 1 115 ? 15.115 -20.238 -4.280 1.00 29.66 95 ARG B O 1
ATOM 3226 N N . GLN B 1 116 ? 13.785 -21.807 -3.335 1.00 28.88 96 GLN B N 1
ATOM 3227 C CA . GLN B 1 116 ? 12.580 -21.528 -4.108 1.00 29.52 96 GLN B CA 1
ATOM 3228 C C . GLN B 1 116 ? 12.799 -21.654 -5.611 1.00 32.77 96 GLN B C 1
ATOM 3229 O O . GLN B 1 116 ? 12.881 -20.667 -6.351 1.00 32.58 96 GLN B O 1
ATOM 3235 N N . MET B 1 117 ? 12.887 -22.909 -6.033 1.00 29.50 97 MET B N 1
ATOM 3236 C CA . MET B 1 117 ? 12.906 -23.288 -7.436 1.00 32.84 97 MET B CA 1
ATOM 3237 C C . MET B 1 117 ? 11.473 -23.306 -7.968 1.00 31.42 97 MET B C 1
ATOM 3238 O O . MET B 1 117 ? 10.746 -24.289 -7.796 1.00 31.52 97 MET B O 1
ATOM 3243 N N . TRP B 1 118 ? 11.068 -22.202 -8.564 1.00 28.46 98 TRP B N 1
ATOM 3244 C CA . TRP B 1 118 ? 9.738 -22.008 -9.075 1.00 31.35 98 TRP B CA 1
ATOM 3245 C C . TRP B 1 118 ? 9.525 -22.446 -10.528 1.00 28.52 98 TRP B C 1
ATOM 3246 O O . TRP B 1 118 ? 10.365 -23.057 -11.074 1.00 25.77 98 TRP B O 1
ATOM 3257 N N . ALA B 1 119 ? 8.404 -22.068 -11.118 1.00 30.44 99 ALA B N 1
ATOM 3258 C CA . ALA B 1 119 ? 7.968 -22.536 -12.443 1.00 32.43 99 ALA B CA 1
ATOM 3259 C C . ALA B 1 119 ? 9.050 -22.523 -13.520 1.00 31.14 99 ALA B C 1
ATOM 3260 O O . ALA B 1 119 ? 9.480 -21.450 -13.940 1.00 29.17 99 ALA B O 1
ATOM 3262 N N . PRO B 1 120 ? 9.467 -23.714 -13.994 1.00 32.40 100 PRO B N 1
ATOM 3263 C CA . PRO B 1 120 ? 10.540 -23.834 -14.985 1.00 26.51 100 PRO B CA 1
ATOM 3264 C C . PRO B 1 120 ? 10.053 -23.961 -16.426 1.00 29.86 100 PRO B C 1
ATOM 3265 O O . PRO B 1 120 ? 8.849 -24.041 -16.680 1.00 27.45 100 PRO B O 1
ATOM 3269 N N . ASP B 1 121 ? 10.998 -23.970 -17.361 1.00 26.92 101 ASP B N 1
ATOM 3270 C CA . ASP B 1 121 ? 10.705 -24.297 -18.754 1.00 29.91 101 ASP B CA 1
ATOM 3271 C C . ASP B 1 121 ? 11.971 -24.829 -19.425 1.00 31.36 101 ASP B C 1
ATOM 3272 O O . ASP B 1 121 ? 13.061 -24.761 -18.858 1.00 31.79 101 ASP B O 1
ATOM 3277 N N . ALA B 1 122 ? 11.822 -25.358 -20.634 1.00 32.45 102 ALA B N 1
ATOM 3278 C CA . ALA B 1 122 ? 12.946 -25.945 -21.335 1.00 28.32 102 ALA B CA 1
ATOM 3279 C C . ALA B 1 122 ? 12.943 -25.545 -22.795 1.00 29.82 102 ALA B C 1
ATOM 3280 O O . ALA B 1 122 ? 11.907 -25.171 -23.350 1.00 29.94 102 ALA B O 1
ATOM 3282 N N . ALA B 1 123 ? 14.117 -25.620 -23.411 1.00 34.18 103 ALA B N 1
ATOM 3283 C CA . ALA B 1 123 ? 14.236 -25.431 -24.850 1.00 31.08 103 ALA B CA 1
ATOM 3284 C C . ALA B 1 123 ? 15.340 -26.326 -25.412 1.00 35.69 103 ALA B C 1
ATOM 3285 O O . ALA B 1 123 ? 16.169 -26.855 -24.670 1.00 34.75 103 ALA B O 1
ATOM 3287 N N . GLN B 1 124 ? 15.397 -26.459 -26.716 1.00 34.38 104 GLN B N 1
ATOM 3288 C CA . GLN B 1 124 ? 16.404 -27.279 -27.333 1.00 38.18 104 GLN B CA 1
ATOM 3289 C C . GLN B 1 124 ? 17.031 -26.527 -28.481 1.00 35.96 104 GLN B C 1
ATOM 3290 O O . GLN B 1 124 ? 16.327 -25.936 -29.255 1.00 36.11 104 GLN B O 1
ATOM 3296 N N . ARG B 1 125 ? 18.345 -26.601 -28.558 1.00 36.24 105 ARG B N 1
ATOM 3297 C CA . ARG B 1 125 ? 19.137 -25.993 -29.614 1.00 35.95 105 ARG B CA 1
ATOM 3298 C C . ARG B 1 125 ? 20.543 -26.536 -29.455 1.00 40.40 105 ARG B C 1
ATOM 3299 O O . ARG B 1 125 ? 20.899 -27.004 -28.371 1.00 36.75 105 ARG B O 1
ATOM 3307 N N . ASN B 1 126 ? 21.330 -26.490 -30.529 1.00 42.67 106 ASN B N 1
ATOM 3308 C CA . ASN B 1 126 ? 22.733 -26.891 -30.479 1.00 41.45 106 ASN B CA 1
ATOM 3309 C C . ASN B 1 126 ? 22.909 -28.345 -30.033 1.00 38.74 106 ASN B C 1
ATOM 3310 O O . ASN B 1 126 ? 23.949 -28.715 -29.486 1.00 42.38 106 ASN B O 1
ATOM 3315 N N . GLY B 1 127 ? 21.906 -29.167 -30.243 1.00 38.39 107 GLY B N 1
ATOM 3316 C CA . GLY B 1 127 ? 21.967 -30.546 -29.843 1.00 37.09 107 GLY B CA 1
ATOM 3317 C C . GLY B 1 127 ? 21.831 -30.764 -28.361 1.00 42.16 107 GLY B C 1
ATOM 3318 O O . GLY B 1 127 ? 21.977 -31.851 -27.868 1.00 44.63 107 GLY B O 1
ATOM 3319 N N . LYS B 1 128 ? 21.533 -29.718 -27.636 1.00 40.22 108 LYS B N 1
ATOM 3320 C CA . LYS B 1 128 ? 21.393 -29.857 -26.208 1.00 43.59 108 LYS B CA 1
ATOM 3321 C C . LYS B 1 128 ? 20.020 -29.429 -25.732 1.00 35.79 108 LYS B C 1
ATOM 3322 O O . LYS B 1 128 ? 19.263 -28.912 -26.482 1.00 36.52 108 LYS B O 1
ATOM 3328 N N . THR B 1 129 ? 19.729 -29.697 -24.474 1.00 38.43 109 THR B N 1
ATOM 3329 C CA . THR B 1 129 ? 18.477 -29.274 -23.881 1.00 36.50 109 THR B CA 1
ATOM 3330 C C . THR B 1 129 ? 18.809 -28.311 -22.766 1.00 33.14 109 THR B C 1
ATOM 3331 O O . THR B 1 129 ? 19.669 -28.563 -22.008 1.00 36.66 109 THR B O 1
ATOM 3335 N N . TYR B 1 130 ? 18.077 -27.218 -22.684 1.00 34.01 110 TYR B N 1
ATOM 3336 C CA . TYR B 1 130 ? 18.336 -26.169 -21.708 1.00 33.10 110 TYR B CA 1
ATOM 3337 C C . TYR B 1 130 ? 17.155 -26.002 -20.777 1.00 32.53 110 TYR B C 1
ATOM 3338 O O . TYR B 1 130 ? 16.038 -25.773 -21.237 1.00 32.35 110 TYR B O 1
ATOM 3347 N N . LEU B 1 131 ? 17.404 -26.123 -19.475 1.00 32.14 111 LEU B N 1
ATOM 3348 C CA . LEU B 1 131 ? 16.362 -25.972 -18.462 1.00 32.27 111 LEU B CA 1
ATOM 3349 C C . LEU B 1 131 ? 16.477 -24.588 -17.839 1.00 34.25 111 LEU B C 1
ATOM 3350 O O . LEU B 1 131 ? 17.472 -24.282 -17.183 1.00 31.21 111 LEU B O 1
ATOM 3355 N N . TYR B 1 132 ? 15.467 -23.754 -18.081 1.00 30.75 112 TYR B N 1
ATOM 3356 C CA . TYR B 1 132 ? 15.399 -22.396 -17.550 1.00 31.18 112 TYR B CA 1
ATOM 3357 C C . TYR B 1 132 ? 14.548 -22.391 -16.294 1.00 31.66 112 TYR B C 1
ATOM 3358 O O . TYR B 1 132 ? 13.468 -22.992 -16.263 1.00 28.73 112 TYR B O 1
ATOM 3367 N N . PHE B 1 133 ? 15.029 -21.723 -15.252 1.00 26.54 113 PHE B N 1
ATOM 3368 C CA . PHE B 1 133 ? 14.376 -21.846 -13.959 1.00 29.86 113 PHE B CA 1
ATOM 3369 C C . PHE B 1 133 ? 14.538 -20.592 -13.123 1.00 30.40 113 PHE B C 1
ATOM 3370 O O . PHE B 1 133 ? 15.597 -19.959 -13.138 1.00 31.17 113 PHE B O 1
ATOM 3378 N N . PRO B 1 134 ? 13.467 -20.211 -12.416 1.00 28.99 114 PRO B N 1
ATOM 3379 C CA . PRO B 1 134 ? 13.502 -19.072 -11.502 1.00 29.21 114 PRO B CA 1
ATOM 3380 C C . PRO B 1 134 ? 13.865 -19.534 -10.105 1.00 29.84 114 PRO B C 1
ATOM 3381 O O . PRO B 1 134 ? 13.355 -20.558 -9.634 1.00 30.57 114 PRO B O 1
ATOM 3385 N N . ALA B 1 135 ? 14.755 -18.799 -9.451 1.00 31.62 115 ALA B N 1
ATOM 3386 C CA . ALA B 1 135 ? 15.141 -19.135 -8.091 1.00 26.73 115 ALA B CA 1
ATOM 3387 C C . ALA B 1 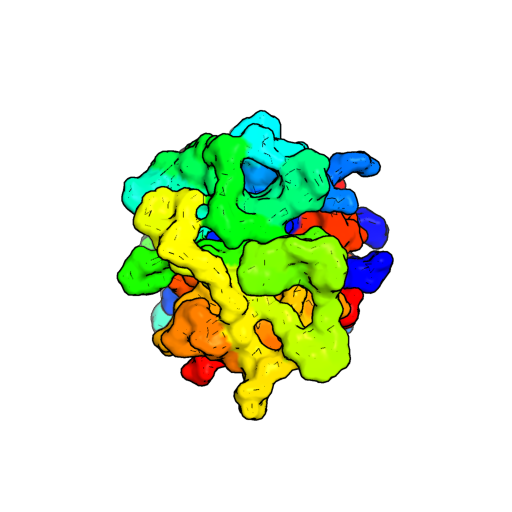135 ? 15.688 -17.909 -7.371 1.00 31.61 115 ALA B C 1
ATOM 3388 O O . ALA B 1 135 ? 16.134 -16.951 -8.001 1.00 29.44 115 ALA B O 1
ATOM 3390 N N . LYS B 1 136 ? 15.647 -17.958 -6.044 1.00 28.66 116 LYS B N 1
ATOM 3391 C CA . LYS B 1 136 ? 16.019 -16.825 -5.212 1.00 27.63 116 LYS B CA 1
ATOM 3392 C C . LYS B 1 136 ? 17.486 -16.878 -4.791 1.00 30.02 116 LYS B C 1
ATOM 3393 O O . LYS B 1 136 ? 17.965 -17.915 -4.333 1.00 30.95 116 LYS B O 1
ATOM 3399 N N . ARG B 1 137 ? 18.191 -15.759 -4.953 1.00 32.46 117 ARG B N 1
ATOM 3400 C CA . ARG B 1 137 ? 19.528 -15.592 -4.383 1.00 30.70 117 ARG B CA 1
ATOM 3401 C C . ARG B 1 137 ? 19.448 -15.552 -2.862 1.00 29.91 117 ARG B C 1
ATOM 3402 O O . ARG B 1 137 ? 18.359 -15.472 -2.293 1.00 31.59 117 ARG B O 1
ATOM 3410 N N . ALA B 1 138 ? 20.586 -15.576 -2.206 1.00 32.87 118 ALA B N 1
ATOM 3411 C CA . ALA B 1 138 ? 20.658 -15.544 -0.762 1.00 32.69 118 ALA B CA 1
ATOM 3412 C C . ALA B 1 138 ? 20.138 -14.255 -0.189 1.00 32.77 118 ALA B C 1
ATOM 3413 O O . ALA B 1 138 ? 19.952 -14.137 0.990 1.00 35.26 118 ALA B O 1
ATOM 3415 N N . ASP B 1 139 ? 19.921 -13.280 -1.035 1.00 32.81 119 ASP B N 1
ATOM 3416 C CA . ASP B 1 139 ? 19.400 -12.031 -0.563 1.00 35.24 119 ASP B CA 1
ATOM 3417 C C . ASP B 1 139 ? 17.954 -11.875 -0.878 1.00 38.08 119 ASP B C 1
ATOM 3418 O O . ASP B 1 139 ? 17.451 -10.805 -0.844 1.00 38.60 119 ASP B O 1
ATOM 3423 N N . GLY B 1 140 ? 17.310 -12.973 -1.217 1.00 33.14 120 GLY B N 1
ATOM 3424 C CA . GLY B 1 140 ? 15.882 -13.024 -1.475 1.00 32.46 120 GLY B CA 1
ATOM 3425 C C . GLY B 1 140 ? 15.402 -12.498 -2.821 1.00 32.61 120 GLY B C 1
ATOM 3426 O O . GLY B 1 140 ? 14.198 -12.378 -3.035 1.00 35.08 120 GLY B O 1
ATOM 3427 N N . MET B 1 141 ? 16.288 -12.203 -3.739 1.00 30.81 121 MET B N 1
ATOM 3428 C CA . MET B 1 141 ? 15.880 -11.733 -5.032 1.00 31.02 121 MET B CA 1
ATOM 3429 C C . MET B 1 141 ? 15.828 -12.812 -6.090 1.00 30.17 121 MET B C 1
ATOM 3430 O O . MET B 1 141 ? 16.726 -13.548 -6.225 1.00 32.36 121 MET B O 1
ATOM 3435 N N . PHE B 1 142 ? 14.743 -12.868 -6.828 1.00 29.75 122 PHE B N 1
ATOM 3436 C CA . PHE B 1 142 ? 14.582 -13.832 -7.918 1.00 28.27 122 PHE B CA 1
ATOM 3437 C C . PHE B 1 142 ? 15.373 -13.431 -9.153 1.00 28.23 122 PHE B C 1
ATOM 3438 O O . PHE B 1 142 ? 15.369 -12.266 -9.558 1.00 32.20 122 PHE B O 1
ATOM 3446 N N . GLN B 1 143 ? 15.974 -14.407 -9.779 1.00 30.53 123 GLN B N 1
ATOM 3447 C CA . GLN B 1 143 ? 16.600 -14.281 -11.087 1.00 28.79 123 GLN B CA 1
ATOM 3448 C C . GLN B 1 143 ? 16.337 -15.581 -11.852 1.00 29.70 123 GLN B C 1
ATOM 3449 O O . GLN B 1 143 ? 15.908 -16.534 -11.297 1.00 28.70 123 GLN B O 1
ATOM 3455 N N . ILE B 1 144 ? 16.564 -15.590 -13.142 1.00 28.53 124 ILE B N 1
ATOM 3456 C CA . ILE B 1 144 ? 16.389 -16.803 -13.925 1.00 28.11 124 ILE B CA 1
ATOM 3457 C C . ILE B 1 144 ? 17.732 -17.345 -14.386 1.00 30.01 124 ILE B C 1
ATOM 3458 O O . ILE B 1 144 ? 18.529 -16.628 -14.993 1.00 32.83 124 ILE B O 1
ATOM 3463 N N . GLY B 1 145 ? 17.957 -18.614 -14.126 1.00 29.84 125 GLY B N 1
ATOM 3464 C CA . GLY B 1 145 ? 19.139 -19.287 -14.548 1.00 31.79 125 GLY B CA 1
ATOM 3465 C C . GLY B 1 145 ? 18.851 -20.369 -15.555 1.00 35.70 125 GLY B C 1
ATOM 3466 O O . GLY B 1 145 ? 17.744 -20.668 -15.842 1.00 28.41 125 GLY B O 1
ATOM 3467 N N . VAL B 1 146 ? 19.901 -20.946 -16.099 1.00 35.18 126 VAL B N 1
ATOM 3468 C CA . VAL B 1 146 ? 19.760 -22.005 -17.056 1.00 34.48 126 VAL B CA 1
ATOM 3469 C C . VAL B 1 146 ? 20.632 -23.162 -16.667 1.00 36.09 126 VAL B C 1
ATOM 3470 O O . VAL B 1 146 ? 21.652 -22.957 -16.086 1.00 33.98 126 VAL B O 1
ATOM 3474 N N . ALA B 1 147 ? 20.142 -24.376 -16.877 1.00 34.12 127 ALA B N 1
ATOM 3475 C CA . ALA B 1 147 ? 20.945 -25.575 -16.692 1.00 34.18 127 ALA B CA 1
ATOM 3476 C C . ALA B 1 147 ? 20.986 -26.341 -18.006 1.00 37.70 127 ALA B C 1
ATOM 3477 O O . ALA B 1 147 ? 19.978 -26.438 -18.709 1.00 34.83 127 ALA B O 1
ATOM 3479 N N . VAL B 1 148 ? 22.159 -26.867 -18.341 1.00 38.44 128 VAL B N 1
ATOM 3480 C CA . VAL B 1 148 ? 22.379 -27.482 -19.647 1.00 36.52 128 VAL B CA 1
ATOM 3481 C C . VAL B 1 148 ? 22.484 -29.003 -19.547 1.00 36.74 128 VAL B C 1
ATOM 3482 O O . VAL B 1 148 ? 23.141 -29.533 -18.650 1.00 36.52 128 VAL B O 1
ATOM 3486 N N . GLY B 1 149 ? 21.823 -29.701 -20.466 1.00 37.15 129 GLY B N 1
ATOM 3487 C CA . GLY B 1 149 ? 21.865 -31.154 -20.494 1.00 40.38 129 GLY B CA 1
ATOM 3488 C C . GLY B 1 149 ? 22.068 -31.678 -21.904 1.00 37.59 129 GLY B C 1
ATOM 3489 O O . GLY B 1 149 ? 21.893 -30.942 -22.873 1.00 38.10 129 GLY B O 1
ATOM 3490 N N . ASP B 1 150 ? 22.406 -32.945 -21.998 1.00 43.30 130 ASP B N 1
ATOM 3491 C CA . ASP B 1 150 ? 22.637 -33.564 -23.275 1.00 44.58 130 ASP B CA 1
ATOM 3492 C C . ASP B 1 150 ? 21.373 -34.163 -23.801 1.00 46.10 130 ASP B C 1
ATOM 3493 O O . ASP B 1 150 ? 21.219 -34.354 -24.959 1.00 48.01 130 ASP B O 1
ATOM 3498 N N . ARG B 1 151 ? 20.448 -34.452 -22.933 1.00 44.33 131 ARG B N 1
ATOM 3499 C CA . ARG B 1 151 ? 19.217 -34.912 -23.477 1.00 46.18 131 ARG B CA 1
ATOM 3500 C C . ARG B 1 151 ? 18.092 -34.315 -22.692 1.00 44.27 131 ARG B C 1
ATOM 3501 O O . ARG B 1 151 ? 18.255 -33.978 -21.561 1.00 42.32 131 ARG B O 1
ATOM 3509 N N . PRO B 1 152 ? 16.889 -34.420 -23.242 1.00 42.35 132 PRO B N 1
ATOM 3510 C CA . PRO B 1 152 ? 15.689 -33.808 -22.688 1.00 41.06 132 PRO B CA 1
ATOM 3511 C C . PRO B 1 152 ? 15.269 -34.332 -21.318 1.00 44.83 132 PRO B C 1
ATOM 3512 O O . PRO B 1 152 ? 14.635 -33.611 -20.597 1.00 39.60 132 PRO B O 1
ATOM 3516 N N . GLU B 1 153 ? 15.685 -35.546 -20.961 1.00 43.77 133 GLU B N 1
ATOM 3517 C CA . GLU B 1 153 ? 15.475 -36.157 -19.671 1.00 46.68 133 GLU B CA 1
ATOM 3518 C C . GLU B 1 153 ? 16.495 -35.690 -18.696 1.00 44.22 133 GLU B C 1
ATOM 3519 O O . GLU B 1 153 ? 16.391 -35.974 -17.553 1.00 45.08 133 GLU B O 1
ATOM 3525 N N . GLY B 1 154 ? 17.552 -35.078 -19.165 1.00 45.22 134 GLY B N 1
ATOM 3526 C CA . GLY B 1 154 ? 18.558 -34.642 -18.275 1.00 43.29 134 GLY B CA 1
ATOM 3527 C C . GLY B 1 154 ? 19.608 -35.665 -17.900 1.00 48.58 134 GLY B C 1
ATOM 3528 O O . GLY B 1 154 ? 19.799 -36.628 -18.587 1.00 49.67 134 GLY B O 1
ATOM 3529 N N . PRO B 1 155 ? 20.320 -35.429 -16.813 1.00 49.25 135 PRO B N 1
ATOM 3530 C CA . PRO B 1 155 ? 20.129 -34.349 -15.856 1.00 49.67 135 PRO B CA 1
ATOM 3531 C C . PRO B 1 155 ? 20.788 -33.078 -16.318 1.00 44.68 135 PRO B C 1
ATOM 3532 O O . PRO B 1 155 ? 21.470 -33.112 -17.299 1.00 41.87 135 PRO B O 1
ATOM 3536 N N . PHE B 1 156 ? 20.464 -31.981 -15.676 1.00 43.37 136 PHE B N 1
ATOM 3537 C CA . PHE B 1 156 ? 20.959 -30.695 -16.083 1.00 39.88 136 PHE B CA 1
ATOM 3538 C C . PHE B 1 156 ? 21.959 -30.103 -15.141 1.00 39.25 136 PHE B C 1
ATOM 3539 O O . PHE B 1 156 ? 21.832 -30.203 -13.969 1.00 42.16 136 PHE B O 1
ATOM 3547 N N . VAL B 1 157 ? 22.968 -29.486 -15.700 1.00 38.37 137 VAL B N 1
ATOM 3548 C CA . VAL B 1 157 ? 24.030 -28.858 -14.924 1.00 37.71 137 VAL B CA 1
ATOM 3549 C C . VAL B 1 157 ? 23.897 -27.334 -14.960 1.00 42.49 137 VAL B C 1
ATOM 3550 O O . VAL B 1 157 ? 24.020 -26.711 -16.015 1.00 38.55 137 VAL B O 1
ATOM 3554 N N . ALA B 1 158 ? 23.642 -26.739 -13.800 1.00 38.16 138 ALA B N 1
ATOM 3555 C CA . ALA B 1 158 ? 23.368 -25.309 -13.734 1.00 37.04 138 ALA B CA 1
ATOM 3556 C C . ALA B 1 158 ? 24.593 -24.474 -14.083 1.00 38.31 138 ALA B C 1
ATOM 3557 O O . ALA B 1 158 ? 25.712 -24.784 -13.668 1.00 39.05 138 ALA B O 1
ATOM 3559 N N . GLU B 1 159 ? 24.357 -23.366 -14.748 1.00 35.59 139 GLU B N 1
ATOM 3560 C CA . GLU B 1 159 ? 25.375 -22.394 -14.984 1.00 38.05 139 GLU B CA 1
ATOM 3561 C C . GLU B 1 159 ? 25.646 -21.738 -13.622 1.00 39.38 139 GLU B C 1
ATOM 3562 O O . GLU B 1 159 ? 24.763 -21.566 -12.814 1.00 35.34 139 GLU B O 1
ATOM 3568 N N . PRO B 1 160 ? 26.863 -21.290 -13.407 1.00 40.63 140 PRO B N 1
ATOM 3569 C CA . PRO B 1 160 ? 27.248 -20.840 -12.059 1.00 39.06 140 PRO B CA 1
ATOM 3570 C C . PRO B 1 160 ? 26.618 -19.502 -11.649 1.00 39.79 140 PRO B C 1
ATOM 3571 O O . PRO B 1 160 ? 26.458 -19.237 -10.453 1.00 37.38 140 PRO B O 1
ATOM 3575 N N . GLN B 1 161 ? 26.220 -18.703 -12.616 1.00 35.83 141 GLN B N 1
ATOM 3576 C CA . GLN B 1 161 ? 25.530 -17.483 -12.336 1.00 39.53 141 GLN B CA 1
ATOM 3577 C C . GLN B 1 161 ? 24.223 -17.480 -13.118 1.00 39.33 141 GLN B C 1
ATOM 3578 O O . GLN B 1 161 ? 24.074 -18.206 -14.068 1.00 36.80 141 GLN B O 1
ATOM 3584 N N . PRO B 1 162 ? 23.280 -16.620 -12.736 1.00 35.18 142 PRO B N 1
ATOM 3585 C CA . PRO B 1 162 ? 22.016 -16.494 -13.443 1.00 34.70 142 PRO B CA 1
ATOM 3586 C C . PRO B 1 162 ? 22.156 -15.792 -14.795 1.00 32.86 142 PRO B C 1
ATOM 3587 O O . PRO B 1 162 ? 23.140 -15.215 -15.092 1.00 38.07 142 PRO B O 1
ATOM 3591 N N . ILE B 1 163 ? 21.131 -15.845 -15.600 1.00 30.12 143 ILE B N 1
ATOM 3592 C CA . ILE B 1 163 ? 21.170 -15.212 -16.888 1.00 29.07 143 ILE B CA 1
ATOM 3593 C C . ILE B 1 163 ? 21.112 -13.717 -16.732 1.00 34.53 143 ILE B C 1
ATOM 3594 O O . ILE B 1 163 ? 20.200 -13.201 -16.191 1.00 34.32 143 ILE B O 1
ATOM 3599 N N . ALA B 1 164 ? 22.103 -13.032 -17.235 1.00 34.77 144 ALA B N 1
ATOM 3600 C CA . ALA B 1 164 ? 22.173 -11.605 -17.127 1.00 36.51 144 ALA B CA 1
ATOM 3601 C C . ALA B 1 164 ? 21.024 -10.947 -17.840 1.00 35.80 144 ALA B C 1
ATOM 3602 O O . ALA B 1 164 ? 20.714 -11.293 -18.931 1.00 33.66 144 ALA B O 1
ATOM 3604 N N . GLY B 1 165 ? 20.401 -9.990 -17.182 1.00 32.29 145 GLY B N 1
ATOM 3605 C CA . GLY B 1 165 ? 19.283 -9.306 -17.742 1.00 27.42 145 GLY B CA 1
ATOM 3606 C C . GLY B 1 165 ? 17.955 -9.873 -17.301 1.00 33.39 145 GLY B C 1
ATOM 3607 O O . GLY B 1 165 ? 16.947 -9.387 -17.669 1.00 33.53 145 GLY B O 1
ATOM 3608 N N . THR B 1 166 ? 17.992 -10.919 -16.509 1.00 32.58 146 THR B N 1
ATOM 3609 C CA . THR B 1 166 ? 16.765 -11.537 -16.026 1.00 29.58 146 THR B CA 1
ATOM 3610 C C . THR B 1 166 ? 16.543 -11.211 -14.556 1.00 28.44 146 THR B C 1
ATOM 3611 O O . THR B 1 166 ? 17.459 -10.808 -13.842 1.00 29.02 146 THR B O 1
ATOM 3615 N N . TYR B 1 167 ? 15.306 -11.408 -14.122 1.00 26.81 147 TYR B N 1
ATOM 3616 C CA . TYR B 1 167 ? 14.839 -11.031 -12.797 1.00 28.00 147 TYR B CA 1
ATOM 3617 C C . TYR B 1 167 ? 13.402 -11.514 -12.755 1.00 27.52 147 TYR B C 1
ATOM 3618 O O . TYR B 1 167 ? 12.883 -11.967 -13.776 1.00 28.78 147 TYR B O 1
ATOM 3627 N N . SER B 1 168 ? 12.762 -11.422 -11.596 1.00 26.44 148 SER B N 1
ATOM 3628 C CA . SER B 1 168 ? 11.420 -11.972 -11.417 1.00 28.44 148 SER B CA 1
ATOM 3629 C C . SER B 1 168 ? 11.420 -13.468 -11.784 1.00 26.59 148 SER B C 1
ATOM 3630 O O . SER B 1 168 ? 12.441 -14.145 -11.638 1.00 24.31 148 SER B O 1
ATOM 3633 N N . ILE B 1 169 ? 10.291 -13.990 -12.263 1.00 24.89 149 ILE B N 1
ATOM 3634 C CA . ILE B 1 169 ? 10.096 -15.441 -12.279 1.00 27.37 149 ILE B CA 1
ATOM 3635 C C . ILE B 1 169 ? 9.459 -15.988 -13.563 1.00 28.18 149 ILE B C 1
ATOM 3636 O O . ILE B 1 169 ? 9.273 -15.264 -14.541 1.00 27.30 149 ILE B O 1
ATOM 3641 N N . ASP B 1 170 ? 9.138 -17.281 -13.535 1.00 24.61 150 ASP B N 1
ATOM 3642 C CA . ASP B 1 170 ? 8.301 -17.928 -14.553 1.00 27.46 150 ASP B CA 1
ATOM 3643 C C . ASP B 1 170 ? 8.779 -17.817 -16.004 1.00 24.08 150 ASP B C 1
ATOM 3644 O O . ASP B 1 170 ? 8.060 -17.297 -16.864 1.00 25.26 150 ASP B O 1
ATOM 3649 N N . PRO B 1 171 ? 9.979 -18.339 -16.296 1.00 27.34 151 PRO B N 1
ATOM 3650 C CA . PRO B 1 171 ? 10.435 -18.313 -17.688 1.00 25.21 151 PRO B CA 1
ATOM 3651 C C . PRO B 1 171 ? 9.594 -19.191 -18.613 1.00 27.62 151 PRO B C 1
ATOM 3652 O O . PRO B 1 171 ? 9.149 -20.276 -18.226 1.00 26.76 151 PRO B O 1
ATOM 3656 N N . ALA B 1 172 ? 9.375 -18.699 -19.828 1.00 25.87 152 ALA B N 1
ATOM 3657 C CA . ALA B 1 172 ? 8.842 -19.506 -20.921 1.00 26.44 152 ALA B CA 1
ATOM 3658 C C . ALA B 1 172 ? 9.674 -19.229 -22.165 1.00 28.97 152 ALA B C 1
ATOM 3659 O O . ALA B 1 172 ? 9.852 -18.071 -22.556 1.00 27.08 152 ALA B O 1
ATOM 3661 N N . VAL B 1 173 ? 10.199 -20.286 -22.782 1.00 29.08 153 VAL B N 1
ATOM 3662 C CA . VAL B 1 173 ? 11.005 -20.113 -23.984 1.00 27.39 153 VAL B CA 1
ATOM 3663 C C . VAL B 1 173 ? 10.249 -20.605 -25.213 1.00 28.23 153 VAL B C 1
ATOM 3664 O O . VAL B 1 173 ? 9.937 -21.794 -25.325 1.00 28.76 153 VAL B O 1
ATOM 3668 N N . LEU B 1 174 ? 9.940 -19.673 -26.108 1.00 27.47 154 LEU B N 1
ATOM 3669 C CA . LEU B 1 174 ? 9.256 -19.973 -27.360 1.00 29.22 154 LEU B CA 1
ATOM 3670 C C . LEU B 1 174 ? 10.243 -20.273 -28.480 1.00 33.05 154 LEU B C 1
ATOM 3671 O O . LEU B 1 174 ? 11.067 -19.425 -28.839 1.00 30.07 154 LEU B O 1
ATOM 3676 N N . ALA B 1 175 ? 10.098 -21.442 -29.078 1.00 34.11 155 ALA B N 1
ATOM 3677 C CA . ALA B 1 175 ? 10.906 -21.801 -30.216 1.00 32.46 155 ALA B CA 1
ATOM 3678 C C . ALA B 1 175 ? 10.084 -21.413 -31.404 1.00 33.10 155 ALA B C 1
ATOM 3679 O O . ALA B 1 175 ? 9.242 -22.136 -31.804 1.00 34.80 155 ALA B O 1
ATOM 3681 N N . ASP B 1 176 ? 10.344 -20.251 -31.968 1.00 30.73 156 ASP B N 1
ATOM 3682 C CA . ASP B 1 176 ? 9.614 -19.723 -33.111 1.00 32.53 156 ASP B CA 1
ATOM 3683 C C . ASP B 1 176 ? 9.856 -20.603 -34.340 1.00 34.12 156 ASP B C 1
ATOM 3684 O O . ASP B 1 176 ? 10.923 -21.206 -34.483 1.00 34.20 156 ASP B O 1
ATOM 3689 N N . ASP B 1 177 ? 8.850 -20.691 -35.207 1.00 35.35 157 ASP B N 1
ATOM 3690 C CA . ASP B 1 177 ? 8.961 -21.454 -36.449 1.00 34.88 157 ASP B CA 1
ATOM 3691 C C . ASP B 1 177 ? 10.084 -20.917 -37.325 1.00 36.25 157 ASP B C 1
ATOM 3692 O O . ASP B 1 177 ? 10.652 -21.649 -38.135 1.00 37.68 157 ASP B O 1
ATOM 3697 N N . ASP B 1 178 ? 10.403 -19.635 -37.168 1.00 34.42 158 ASP B N 1
ATOM 3698 C CA . ASP B 1 178 ? 11.424 -19.018 -38.010 1.00 38.29 158 ASP B CA 1
ATOM 3699 C C . ASP B 1 178 ? 12.849 -19.283 -37.504 1.00 36.10 158 ASP B C 1
ATOM 3700 O O . ASP B 1 178 ? 13.819 -18.827 -38.105 1.00 38.21 158 ASP B O 1
ATOM 3705 N N . GLY B 1 179 ? 12.962 -20.023 -36.404 1.00 33.41 159 GLY B N 1
ATOM 3706 C CA . GLY B 1 179 ? 14.253 -20.456 -35.899 1.00 33.04 159 GLY B CA 1
ATOM 3707 C C . GLY B 1 179 ? 14.751 -19.725 -34.662 1.00 36.54 159 GLY B C 1
ATOM 3708 O O . GLY B 1 179 ? 15.675 -20.192 -33.988 1.00 37.25 159 GLY B O 1
ATOM 3709 N N . ALA B 1 180 ? 14.156 -18.575 -34.366 1.00 33.09 160 ALA B N 1
ATOM 3710 C CA . ALA B 1 180 ? 14.563 -17.797 -33.197 1.00 34.59 160 ALA B CA 1
ATOM 3711 C C . ALA B 1 180 ? 13.990 -18.392 -31.914 1.00 34.28 160 ALA B C 1
ATOM 3712 O O . ALA B 1 180 ? 12.999 -19.130 -31.944 1.00 34.03 160 ALA B O 1
ATOM 3714 N N . HIS B 1 181 ? 14.631 -18.077 -30.793 1.00 31.43 161 HIS B N 1
ATOM 3715 C CA . HIS B 1 181 ? 14.105 -18.420 -29.479 1.00 32.30 161 HIS B CA 1
ATOM 3716 C C . HIS B 1 181 ? 13.860 -17.139 -28.683 1.00 34.66 161 HIS B C 1
ATOM 3717 O O . HIS B 1 181 ? 14.678 -16.210 -28.721 1.00 31.04 161 HIS B O 1
ATOM 3724 N N . TYR B 1 182 ? 12.731 -17.077 -27.980 1.00 29.61 162 TYR B N 1
ATOM 3725 C CA . TYR B 1 182 ? 12.413 -15.912 -27.158 1.00 28.43 162 TYR B CA 1
ATOM 3726 C C . TYR B 1 182 ? 12.158 -16.327 -25.721 1.00 30.18 162 TYR B C 1
ATOM 3727 O O . TYR B 1 182 ? 11.488 -17.324 -25.467 1.00 29.08 162 TYR B O 1
ATOM 3736 N N . LEU B 1 183 ? 12.712 -15.566 -24.784 1.00 28.69 163 LEU B N 1
ATOM 3737 C CA . LEU B 1 183 ? 12.439 -15.772 -23.369 1.00 30.54 163 LEU B CA 1
ATOM 3738 C C . LEU B 1 183 ? 11.389 -14.772 -22.899 1.00 28.97 163 LEU B C 1
ATOM 3739 O O . LEU B 1 183 ? 11.580 -13.563 -23.015 1.00 28.82 163 LEU B O 1
ATOM 3744 N N . TYR B 1 184 ? 10.273 -15.288 -22.395 1.00 25.99 164 TYR B N 1
ATOM 3745 C CA . TYR B 1 184 ? 9.265 -14.473 -21.728 1.00 25.90 164 TYR B CA 1
ATOM 3746 C C . TYR B 1 184 ? 9.381 -14.726 -20.239 1.00 27.40 164 TYR B C 1
ATOM 3747 O O . TYR B 1 184 ? 9.582 -15.861 -19.833 1.00 26.19 164 TYR B O 1
ATOM 3756 N N . PHE B 1 185 ? 9.264 -13.688 -19.419 1.00 26.01 165 PHE B N 1
ATOM 3757 C CA . PHE B 1 185 ? 9.259 -13.921 -17.975 1.00 26.11 165 PHE B CA 1
ATOM 3758 C C . PHE B 1 185 ? 8.493 -12.849 -17.224 1.00 26.84 165 PHE B C 1
ATOM 3759 O O . PHE B 1 185 ? 8.118 -11.829 -17.797 1.00 24.59 165 PHE B O 1
ATOM 3767 N N . GLY B 1 186 ? 8.233 -13.101 -15.942 1.00 23.76 166 GLY B N 1
ATOM 3768 C CA . GLY B 1 186 ? 7.613 -12.104 -15.094 1.00 25.35 166 GLY B CA 1
ATOM 3769 C C . GLY B 1 186 ? 6.516 -12.653 -14.206 1.00 26.86 166 GLY B C 1
ATOM 3770 O O . GLY B 1 186 ? 5.829 -13.609 -14.563 1.00 24.29 166 GLY B O 1
ATOM 3771 N N . GLY B 1 187 ? 6.385 -12.036 -13.051 1.00 23.92 167 GLY B N 1
ATOM 3772 C CA . GLY B 1 187 ? 5.342 -12.371 -12.088 1.00 23.30 167 GLY B CA 1
ATOM 3773 C C . GLY B 1 187 ? 5.253 -11.252 -11.087 1.00 28.08 167 GLY B C 1
ATOM 3774 O O . GLY B 1 187 ? 6.248 -10.870 -10.619 1.00 23.90 167 GLY B O 1
ATOM 3775 N N . ILE B 1 188 ? 4.072 -10.767 -10.760 1.00 24.27 168 ILE B N 1
ATOM 3776 C CA . ILE B 1 188 ? 4.009 -9.693 -9.738 1.00 25.34 168 ILE B CA 1
ATOM 3777 C C . ILE B 1 188 ? 3.799 -10.301 -8.346 1.00 27.81 168 ILE B C 1
ATOM 3778 O O . ILE B 1 188 ? 3.973 -11.476 -8.193 1.00 25.28 168 ILE B O 1
ATOM 3783 N N . TRP B 1 189 ? 3.485 -9.467 -7.364 1.00 25.77 169 TRP B N 1
ATOM 3784 C CA . TRP B 1 189 ? 3.347 -9.909 -5.953 1.00 30.30 169 TRP B CA 1
ATOM 3785 C C . TRP B 1 189 ? 4.651 -10.601 -5.551 1.00 26.96 169 TRP B C 1
ATOM 3786 O O . TRP B 1 189 ? 5.673 -9.985 -5.632 1.00 25.35 169 TRP B O 1
ATOM 3797 N N . GLY B 1 190 ? 4.618 -11.891 -5.249 1.00 31.46 170 GLY B N 1
ATOM 3798 C CA . GLY B 1 190 ? 5.838 -12.610 -4.844 1.00 30.81 170 GLY B CA 1
ATOM 3799 C C . GLY B 1 190 ? 6.892 -12.766 -5.931 1.00 32.24 170 GLY B C 1
ATOM 3800 O O . GLY B 1 190 ? 8.012 -13.003 -5.585 1.00 26.35 170 GLY B O 1
ATOM 3801 N N . GLY B 1 191 ? 6.539 -12.612 -7.205 1.00 22.40 171 GLY B N 1
ATOM 3802 C CA . GLY B 1 191 ? 7.493 -12.760 -8.315 1.00 22.48 171 GLY B CA 1
ATOM 3803 C C . GLY B 1 191 ? 8.451 -11.591 -8.458 1.00 24.82 171 GLY B C 1
ATOM 3804 O O . GLY B 1 191 ? 9.290 -11.686 -9.289 1.00 25.47 171 GLY B O 1
ATOM 3805 N N . GLN B 1 192 ? 8.138 -10.463 -7.821 1.00 27.84 172 GLN B N 1
ATOM 3806 C CA . GLN B 1 192 ? 8.973 -9.234 -7.718 1.00 26.67 172 GLN B CA 1
ATOM 3807 C C . GLN B 1 192 ? 9.056 -8.400 -8.997 1.00 28.18 172 GLN B C 1
ATOM 3808 O O . GLN B 1 192 ? 9.780 -7.448 -8.978 1.00 27.10 172 GLN B O 1
ATOM 3814 N N . LEU B 1 193 ? 8.261 -8.668 -10.025 1.00 27.22 173 LEU B N 1
ATOM 3815 C CA . LEU B 1 193 ? 8.345 -7.850 -11.267 1.00 24.03 173 LEU B CA 1
ATOM 3816 C C . LEU B 1 193 ? 8.005 -6.380 -10.999 1.00 27.12 173 LEU B C 1
ATOM 3817 O O . LEU B 1 193 ? 8.542 -5.565 -11.661 1.00 28.42 173 LEU B O 1
ATOM 3822 N N . GLN B 1 194 ? 7.131 -6.113 -10.048 1.00 25.56 174 GLN B N 1
ATOM 3823 C CA . GLN B 1 194 ? 6.690 -4.740 -9.732 1.00 26.15 174 GLN B CA 1
ATOM 3824 C C . GLN B 1 194 ? 7.859 -3.866 -9.279 1.00 30.08 174 GLN B C 1
ATOM 3825 O O . GLN B 1 194 ? 7.702 -2.666 -9.261 1.00 31.39 174 GLN B O 1
ATOM 3831 N N . HIS B 1 195 ? 8.995 -4.462 -8.970 1.00 27.97 175 HIS B N 1
ATOM 3832 C CA . HIS B 1 195 ? 10.159 -3.689 -8.486 1.00 28.54 175 HIS B CA 1
ATOM 3833 C C . HIS B 1 195 ? 11.071 -3.294 -9.647 1.00 31.91 175 HIS B C 1
ATOM 3834 O O . HIS B 1 195 ? 12.108 -2.759 -9.387 1.00 28.69 175 HIS B O 1
ATOM 3841 N N . TYR B 1 196 ? 10.656 -3.535 -10.881 1.00 27.19 176 TYR B N 1
ATOM 3842 C CA . TYR B 1 196 ? 11.542 -3.232 -12.019 1.00 26.62 176 TYR B CA 1
ATOM 3843 C C . TYR B 1 196 ? 10.841 -2.348 -13.036 1.00 29.99 176 TYR B C 1
ATOM 3844 O O . TYR B 1 196 ? 9.680 -2.463 -13.226 1.00 27.69 176 TYR B O 1
ATOM 3853 N N . ARG B 1 197 ? 11.632 -1.471 -13.623 1.00 28.02 177 ARG B N 1
ATOM 3854 C CA . ARG B 1 197 ? 11.254 -0.572 -14.722 1.00 29.25 177 ARG B CA 1
ATOM 3855 C C . ARG B 1 197 ? 12.479 -0.546 -15.618 1.00 30.77 177 ARG B C 1
ATOM 3856 O O . ARG B 1 197 ? 13.552 -0.405 -15.122 1.00 27.53 177 ARG B O 1
ATOM 3864 N N . ASP B 1 198 ? 12.272 -0.818 -16.887 1.00 33.20 178 ASP B N 1
ATOM 3865 C CA . ASP B 1 198 ? 13.332 -0.841 -17.861 1.00 29.50 178 ASP B CA 1
ATOM 3866 C C . ASP B 1 198 ? 14.503 -1.712 -17.472 1.00 31.12 178 ASP B C 1
ATOM 3867 O O . ASP B 1 198 ? 15.606 -1.310 -17.618 1.00 31.69 178 ASP B O 1
ATOM 3872 N N . ASN B 1 199 ? 14.217 -2.908 -16.993 1.00 28.54 179 ASN B N 1
ATOM 3873 C CA . ASN B 1 199 ? 15.189 -3.893 -16.528 1.00 31.87 179 ASN B CA 1
ATOM 3874 C C . ASN B 1 199 ? 16.005 -3.498 -15.318 1.00 30.73 179 ASN B C 1
ATOM 3875 O O . ASN B 1 199 ? 16.922 -4.165 -14.985 1.00 29.28 179 ASN B O 1
ATOM 3880 N N . ALA B 1 200 ? 15.606 -2.421 -14.662 1.00 31.8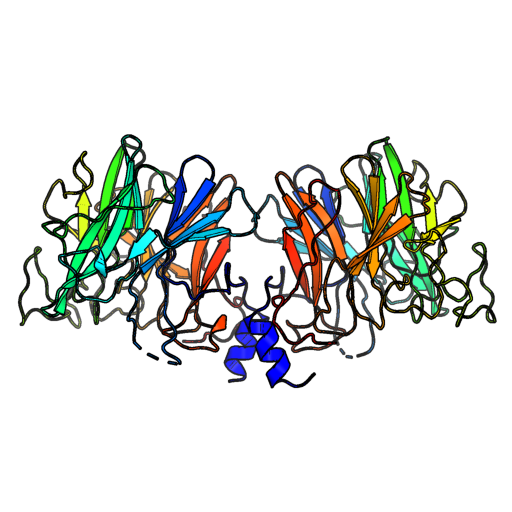2 180 ALA B N 1
ATOM 3881 C CA . ALA B 1 200 ? 16.351 -1.943 -13.486 1.00 26.57 180 ALA B CA 1
ATOM 3882 C C . ALA B 1 200 ? 15.514 -2.005 -12.209 1.00 27.11 180 ALA B C 1
ATOM 3883 O O . ALA B 1 200 ? 14.428 -1.520 -12.194 1.00 29.20 180 ALA B O 1
ATOM 3885 N N . TYR B 1 201 ? 16.111 -2.509 -11.146 1.00 28.89 181 TYR B N 1
ATOM 3886 C CA . TYR B 1 201 ? 15.434 -2.610 -9.837 1.00 30.78 181 TYR B CA 1
ATOM 3887 C C . TYR B 1 201 ? 15.517 -1.281 -9.077 1.00 26.99 181 TYR B C 1
ATOM 3888 O O . TYR B 1 201 ? 16.422 -0.528 -9.270 1.00 29.20 181 TYR B O 1
ATOM 3897 N N . ALA B 1 202 ? 14.515 -1.037 -8.254 1.00 25.91 182 ALA B N 1
ATOM 3898 C CA . ALA B 1 202 ? 14.443 0.082 -7.295 1.00 31.24 182 ALA B CA 1
ATOM 3899 C C . ALA B 1 202 ? 13.598 -0.432 -6.130 1.00 32.72 182 ALA B C 1
ATOM 3900 O O . ALA B 1 202 ? 12.653 -1.095 -6.394 1.00 28.12 182 ALA B O 1
ATOM 3902 N N . GLN B 1 203 ? 13.983 -0.172 -4.888 1.00 31.18 183 GLN B N 1
ATOM 3903 C CA . GLN B 1 203 ? 13.122 -0.650 -3.780 1.00 34.28 183 GLN B CA 1
ATOM 3904 C C . GLN B 1 203 ? 11.735 -0.003 -3.916 1.00 34.02 183 GLN B C 1
ATOM 3905 O O . GLN B 1 203 ? 10.723 -0.727 -3.790 1.00 34.69 183 GLN B O 1
ATOM 3911 N N . THR B 1 204 ? 11.707 1.296 -4.254 1.00 29.21 184 THR B N 1
ATOM 3912 C CA . THR B 1 204 ? 10.472 2.095 -4.273 1.00 28.63 184 THR B CA 1
ATOM 3913 C C . THR B 1 204 ? 9.616 1.790 -5.496 1.00 30.96 184 THR B C 1
ATOM 3914 O O . THR B 1 204 ? 8.564 2.313 -5.539 1.00 31.48 184 THR B O 1
ATOM 3918 N N . HIS B 1 205 ? 10.098 1.020 -6.458 1.00 28.75 185 HIS B N 1
ATOM 3919 C CA . HIS B 1 205 ? 9.225 0.659 -7.599 1.00 28.71 185 HIS B CA 1
ATOM 3920 C C . HIS B 1 205 ? 8.129 -0.238 -7.051 1.00 30.79 185 HIS B C 1
ATOM 3921 O O . HIS B 1 205 ? 8.456 -1.224 -6.470 1.00 32.18 185 HIS B O 1
ATOM 3928 N N . GLN B 1 206 ? 6.874 0.135 -7.211 1.00 31.31 186 GLN B N 1
ATOM 3929 C CA . GLN B 1 206 ? 5.797 -0.722 -6.686 1.00 28.80 186 GLN B CA 1
ATOM 3930 C C . GLN B 1 206 ? 4.850 -1.092 -7.818 1.00 33.56 186 GLN B C 1
ATOM 3931 O O . GLN B 1 206 ? 4.952 -0.541 -8.886 1.00 30.93 186 GLN B O 1
ATOM 3937 N N . GLU B 1 207 ? 3.973 -2.037 -7.547 1.00 29.66 187 GLU B N 1
ATOM 3938 C CA . GLU B 1 207 ? 2.987 -2.474 -8.544 1.00 31.31 187 GLU B CA 1
ATOM 3939 C C . GLU B 1 207 ? 2.116 -1.278 -8.790 1.00 29.47 187 GLU B C 1
ATOM 3940 O O . GLU B 1 207 ? 1.665 -0.634 -7.864 1.00 30.49 187 GLU B O 1
ATOM 3946 N N . PRO B 1 208 ? 1.712 -0.815 -10.132 1.00 29.18 188 PRO B N 1
ATOM 3947 C CA . PRO B 1 208 ? 0.846 0.287 -10.544 1.00 27.13 188 PRO B CA 1
ATOM 3948 C C . PRO B 1 208 ? -0.579 0.090 -10.095 1.00 31.78 188 PRO B C 1
ATOM 3949 O O . PRO B 1 208 ? -1.008 -0.994 -9.837 1.00 27.18 188 PRO B O 1
ATOM 3953 N N . VAL B 1 209 ? -1.320 1.170 -9.937 1.00 27.34 189 VAL B N 1
ATOM 3954 C CA . VAL B 1 209 ? -2.696 1.069 -9.468 1.00 27.71 189 VAL B CA 1
ATOM 3955 C C . VAL B 1 209 ? -3.621 1.881 -10.372 1.00 31.90 189 VAL B C 1
ATOM 3956 O O . VAL B 1 209 ? -3.163 2.713 -11.157 1.00 27.93 189 VAL B O 1
ATOM 3960 N N . GLY B 1 210 ? -4.902 1.655 -10.245 1.00 28.62 190 GLY B N 1
ATOM 3961 C CA . GLY B 1 210 ? -5.871 2.395 -10.975 1.00 27.82 190 GLY B CA 1
ATOM 3962 C C . GLY B 1 210 ? -5.763 2.465 -12.456 1.00 31.29 190 GLY B C 1
ATOM 3963 O O . GLY B 1 210 ? -5.738 1.482 -13.102 1.00 30.05 190 GLY B O 1
ATOM 3964 N N . ASP B 1 211 ? -5.742 3.676 -12.966 1.00 29.30 191 ASP B N 1
ATOM 3965 C CA . ASP B 1 211 ? -5.688 3.926 -14.386 1.00 30.09 191 ASP B CA 1
ATOM 3966 C C . ASP B 1 211 ? -4.376 3.781 -15.040 1.00 31.26 191 ASP B C 1
ATOM 3967 O O . ASP B 1 211 ? -4.278 3.848 -16.223 1.00 30.45 191 ASP B O 1
ATOM 3972 N N . ALA B 1 212 ? -3.354 3.577 -14.236 1.00 34.56 192 ALA B N 1
ATOM 3973 C CA . ALA B 1 212 ? -2.020 3.295 -14.757 1.00 30.25 192 ALA B CA 1
ATOM 3974 C C . ALA B 1 212 ? -2.030 1.953 -15.484 1.00 29.84 192 ALA B C 1
ATOM 3975 O O . ALA B 1 212 ? -2.725 1.032 -15.064 1.00 31.92 192 ALA B O 1
ATOM 3977 N N . PRO B 1 213 ? -1.273 1.835 -16.546 1.00 28.62 193 PRO B N 1
ATOM 3978 C CA . PRO B 1 213 ? -1.282 0.564 -17.223 1.00 31.37 193 PRO B CA 1
ATOM 3979 C C . PRO B 1 213 ? -0.677 -0.501 -16.344 1.00 32.65 193 PRO B C 1
ATOM 3980 O O . PRO B 1 213 ? 0.259 -0.298 -15.632 1.00 29.90 193 PRO B O 1
ATOM 3984 N N . ALA B 1 214 ? -1.191 -1.695 -16.480 1.00 29.15 194 ALA B N 1
ATOM 3985 C CA . ALA B 1 214 ? -0.695 -2.787 -15.718 1.00 29.38 194 ALA B CA 1
ATOM 3986 C C . ALA B 1 214 ? 0.617 -3.221 -16.267 1.00 29.60 194 ALA B C 1
ATOM 3987 O O . ALA B 1 214 ? 0.879 -3.077 -17.419 1.00 29.40 194 ALA B O 1
ATOM 3989 N N . LEU B 1 215 ? 1.438 -3.793 -15.408 1.00 23.22 195 LEU B N 1
ATOM 3990 C CA . LEU B 1 215 ? 2.719 -4.319 -15.894 1.00 25.87 195 LEU B CA 1
ATOM 3991 C C . LEU B 1 215 ? 2.444 -5.558 -16.740 1.00 29.14 195 LEU B C 1
ATOM 3992 O O . LEU B 1 215 ? 1.541 -6.289 -16.455 1.00 27.39 195 LEU B O 1
ATOM 3997 N N . GLY B 1 216 ? 3.244 -5.745 -17.764 1.00 28.86 196 GLY B N 1
ATOM 3998 C CA . GLY B 1 216 ? 3.151 -6.920 -18.589 1.00 30.12 196 GLY B CA 1
ATOM 3999 C C . GLY B 1 216 ? 4.365 -7.793 -18.385 1.00 29.54 196 GLY B C 1
ATOM 4000 O O . GLY B 1 216 ? 5.269 -7.419 -17.700 1.00 28.30 196 GLY B O 1
ATOM 4001 N N . PRO B 1 217 ? 4.429 -8.959 -19.051 1.00 29.80 197 PRO B N 1
ATOM 4002 C CA . PRO B 1 217 ? 5.635 -9.786 -18.945 1.00 26.87 197 PRO B CA 1
ATOM 4003 C C . PRO B 1 217 ? 6.819 -9.183 -19.728 1.00 28.02 197 PRO B C 1
ATOM 4004 O O . PRO B 1 217 ? 6.640 -8.255 -20.531 1.00 29.18 197 PRO B O 1
ATOM 4008 N N . ARG B 1 218 ? 8.002 -9.725 -19.549 1.00 25.74 198 ARG B N 1
ATOM 4009 C CA . ARG B 1 218 ? 9.144 -9.260 -20.287 1.00 28.54 198 ARG B CA 1
ATOM 4010 C C . ARG B 1 218 ? 9.460 -10.239 -21.408 1.00 27.09 198 ARG B C 1
ATOM 4011 O O . ARG B 1 218 ? 9.204 -11.383 -21.286 1.00 25.62 198 ARG B O 1
ATOM 4019 N N . VAL B 1 219 ? 10.015 -9.758 -22.497 1.00 27.18 199 VAL B N 1
ATOM 4020 C CA . VAL B 1 219 ? 10.421 -10.634 -23.589 1.00 24.81 199 VAL B CA 1
ATOM 4021 C C . VAL B 1 219 ? 11.804 -10.238 -24.101 1.00 29.17 199 VAL B C 1
ATOM 4022 O O . VAL B 1 219 ? 12.108 -9.056 -24.249 1.00 27.26 199 VAL B O 1
ATOM 4026 N N . ALA B 1 220 ? 12.644 -11.236 -24.352 1.00 30.72 200 ALA B N 1
ATOM 4027 C CA . ALA B 1 220 ? 13.971 -11.004 -24.914 1.00 29.74 200 ALA B CA 1
ATOM 4028 C C . ALA B 1 220 ? 14.392 -12.173 -25.791 1.00 30.35 200 ALA B C 1
ATOM 4029 O O . ALA B 1 220 ? 14.294 -13.328 -25.376 1.00 28.37 200 ALA B O 1
ATOM 4031 N N . ARG B 1 221 ? 14.863 -11.881 -27.001 1.00 34.11 201 ARG B N 1
ATOM 4032 C CA . ARG B 1 221 ? 15.349 -12.953 -27.858 1.00 32.78 201 ARG B CA 1
ATOM 4033 C C . ARG B 1 221 ? 16.580 -13.581 -27.221 1.00 33.07 201 ARG B C 1
ATOM 4034 O O . ARG B 1 221 ? 17.466 -12.883 -26.718 1.00 33.27 201 ARG B O 1
ATOM 4042 N N . LEU B 1 222 ? 16.653 -14.885 -27.258 1.00 31.87 202 LEU B N 1
ATOM 4043 C CA . LEU B 1 222 ? 17.765 -15.547 -26.701 1.00 31.52 202 LEU B CA 1
ATOM 4044 C C . LEU B 1 222 ? 18.890 -15.560 -27.678 1.00 37.91 202 LEU B C 1
ATOM 4045 O O . LEU B 1 222 ? 18.687 -15.536 -28.847 1.00 38.09 202 LEU B O 1
ATOM 4050 N N . HIS B 1 223 ? 20.097 -15.678 -27.162 1.00 38.87 203 HIS B N 1
ATOM 4051 C CA . HIS B 1 223 ? 21.272 -15.806 -27.986 1.00 40.91 203 HIS B CA 1
ATOM 4052 C C . HIS B 1 223 ? 21.297 -17.234 -28.499 1.00 40.53 203 HIS B C 1
ATOM 4053 O O . HIS B 1 223 ? 20.763 -18.123 -27.902 1.00 38.10 203 HIS B O 1
ATOM 4060 N N . GLU B 1 224 ? 22.058 -17.494 -29.551 1.00 45.59 204 GLU B N 1
ATOM 4061 C CA . GLU B 1 224 ? 22.127 -18.829 -30.136 1.00 46.11 204 GLU B CA 1
ATOM 4062 C C . GLU B 1 224 ? 22.796 -19.831 -29.193 1.00 43.69 204 GLU B C 1
ATOM 4063 O O . GLU B 1 224 ? 22.555 -21.040 -29.285 1.00 41.41 204 GLU B O 1
ATOM 4069 N N . ARG B 1 225 ? 23.693 -19.356 -28.335 1.00 43.38 205 ARG B N 1
ATOM 4070 C CA . ARG B 1 225 ? 24.338 -20.167 -27.325 1.00 45.97 205 ARG B CA 1
ATOM 4071 C C . ARG B 1 225 ? 23.345 -20.549 -26.233 1.00 43.27 205 ARG B C 1
ATOM 4072 O O . ARG B 1 225 ? 23.674 -21.307 -25.359 1.00 40.79 205 ARG B O 1
ATOM 4080 N N . MET B 1 226 ? 22.154 -19.948 -26.280 1.00 39.71 206 MET B N 1
ATOM 4081 C CA . MET B 1 226 ? 21.031 -20.184 -25.383 1.00 38.22 206 MET B CA 1
ATOM 4082 C C . MET B 1 226 ? 21.134 -19.887 -23.886 1.00 39.42 206 MET B C 1
ATOM 4083 O O . MET B 1 226 ? 20.175 -20.006 -23.206 1.00 38.78 206 MET B O 1
ATOM 4088 N N . ILE B 1 227 ? 22.281 -19.490 -23.390 1.00 35.21 207 ILE B N 1
ATOM 4089 C CA . ILE B 1 227 ? 22.459 -19.243 -21.993 1.00 39.69 207 ILE B CA 1
ATOM 4090 C C . ILE B 1 227 ? 22.582 -17.776 -21.683 1.00 39.97 207 ILE B C 1
ATOM 4091 O O . ILE B 1 227 ? 22.770 -17.415 -20.572 1.00 39.30 207 ILE B O 1
ATOM 4096 N N . ASP B 1 228 ? 22.472 -16.957 -22.705 1.00 35.44 208 ASP B N 1
ATOM 4097 C CA . ASP B 1 228 ? 22.526 -15.532 -22.587 1.00 41.67 208 ASP B CA 1
ATOM 4098 C C . ASP B 1 228 ? 21.446 -14.934 -23.418 1.00 35.77 208 ASP B C 1
ATOM 4099 O O . ASP B 1 228 ? 21.005 -15.523 -24.342 1.00 33.08 208 ASP B O 1
ATOM 4104 N N . LEU B 1 229 ? 21.022 -13.739 -23.074 1.00 35.69 209 LEU B N 1
ATOM 4105 C CA . LEU B 1 229 ? 20.035 -13.053 -23.868 1.00 34.11 209 LEU B CA 1
ATOM 4106 C C . LEU B 1 229 ? 20.728 -12.410 -25.044 1.00 36.97 209 LEU B C 1
ATOM 4107 O O . LEU B 1 229 ? 21.863 -12.080 -24.974 1.00 38.78 209 LEU B O 1
ATOM 4112 N N . ALA B 1 230 ? 20.019 -12.187 -26.118 1.00 33.50 210 ALA B N 1
ATOM 4113 C CA . ALA B 1 230 ? 20.616 -11.528 -27.249 1.00 33.92 210 ALA B CA 1
ATOM 4114 C C . ALA B 1 230 ? 20.340 -10.042 -27.212 1.00 37.15 210 ALA B C 1
ATOM 4115 O O . ALA B 1 230 ? 20.896 -9.288 -27.949 1.00 34.61 210 ALA B O 1
ATOM 4117 N N . GLU B 1 231 ? 19.482 -9.634 -26.308 1.00 36.82 211 GLU B N 1
ATOM 4118 C CA . GLU B 1 231 ? 19.062 -8.243 -26.195 1.00 31.44 211 GLU B CA 1
ATOM 4119 C C . GLU B 1 231 ? 18.512 -8.001 -24.795 1.00 35.03 211 GLU B C 1
ATOM 4120 O O . GLU B 1 231 ? 18.110 -8.951 -24.118 1.00 35.02 211 GLU B O 1
ATOM 4126 N N . PRO B 1 232 ? 18.501 -6.735 -24.347 1.00 35.90 212 PRO B N 1
ATOM 4127 C CA . PRO B 1 232 ? 17.780 -6.445 -23.103 1.00 34.33 212 PRO B CA 1
ATOM 4128 C C . PRO B 1 232 ? 16.299 -6.726 -23.322 1.00 33.32 212 PRO B C 1
ATOM 4129 O O . PRO B 1 232 ? 15.828 -6.617 -24.459 1.00 30.15 212 PRO B O 1
ATOM 4133 N N . SER B 1 233 ? 15.579 -7.094 -22.270 1.00 31.88 213 SER B N 1
ATOM 4134 C CA . SER B 1 233 ? 14.186 -7.478 -22.442 1.00 31.15 213 SER B CA 1
ATOM 4135 C C . SER B 1 233 ? 13.297 -6.251 -22.610 1.00 29.56 213 SER B C 1
ATOM 4136 O O . SER B 1 233 ? 13.620 -5.160 -22.140 1.00 29.87 213 SER B O 1
ATOM 4139 N N . ARG B 1 234 ? 12.172 -6.429 -23.265 1.00 28.15 214 ARG B N 1
ATOM 4140 C CA . ARG B 1 234 ? 11.225 -5.364 -23.462 1.00 28.41 214 ARG B CA 1
ATOM 4141 C C . ARG B 1 234 ? 9.919 -5.693 -22.793 1.00 29.75 214 ARG B C 1
ATOM 4142 O O . ARG B 1 234 ? 9.648 -6.830 -22.538 1.00 29.65 214 ARG B O 1
ATOM 4150 N N . GLU B 1 235 ? 9.094 -4.709 -22.549 1.00 29.38 215 GLU B N 1
ATOM 4151 C CA . GLU B 1 235 ? 7.821 -4.999 -21.978 1.00 31.82 215 GLU B CA 1
ATOM 4152 C C . GLU B 1 235 ? 6.874 -5.470 -23.048 1.00 34.46 215 GLU B C 1
ATOM 4153 O O . GLU B 1 235 ? 6.891 -4.953 -24.119 1.00 28.92 215 GLU B O 1
ATOM 4159 N N . VAL B 1 236 ? 6.066 -6.457 -22.724 1.00 28.17 216 VAL B N 1
ATOM 4160 C CA . VAL B 1 236 ? 5.051 -6.967 -23.617 1.00 28.16 216 VAL B CA 1
ATOM 4161 C C . VAL B 1 236 ? 3.784 -6.279 -23.203 1.00 30.39 216 VAL B C 1
ATOM 4162 O O . VAL B 1 236 ? 3.427 -6.339 -22.073 1.00 28.44 216 VAL B O 1
ATOM 4166 N N . VAL B 1 237 ? 3.130 -5.616 -24.138 1.00 26.64 217 VAL B N 1
ATOM 4167 C CA . VAL B 1 237 ? 1.916 -4.882 -23.864 1.00 30.42 217 VAL B CA 1
ATOM 4168 C C . VAL B 1 237 ? 0.666 -5.681 -24.212 1.00 30.21 217 VAL B C 1
ATOM 4169 O O . VAL B 1 237 ? 0.593 -6.263 -25.231 1.00 31.19 217 VAL B O 1
ATOM 4173 N N . ILE B 1 238 ? -0.298 -5.710 -23.326 1.00 29.53 218 ILE B N 1
ATOM 4174 C CA . ILE B 1 238 ? -1.535 -6.387 -23.585 1.00 29.62 218 ILE B CA 1
ATOM 4175 C C . ILE B 1 238 ? -2.616 -5.327 -23.677 1.00 29.24 218 ILE B C 1
ATOM 4176 O O . ILE B 1 238 ? -2.844 -4.601 -22.749 1.00 31.54 218 ILE B O 1
ATOM 4181 N N . LEU B 1 239 ? -3.270 -5.281 -24.810 1.00 28.44 219 LEU B N 1
ATOM 4182 C CA . LEU B 1 239 ? -4.288 -4.310 -25.063 1.00 32.97 219 LEU B CA 1
ATOM 4183 C C . LEU B 1 239 ? -5.685 -4.839 -24.910 1.00 33.36 219 LEU B C 1
ATOM 4184 O O . LEU B 1 239 ? -5.921 -6.001 -25.019 1.00 32.13 219 LEU B O 1
ATOM 4189 N N . ASP B 1 240 ? -6.620 -3.939 -24.686 1.00 32.15 220 ASP B N 1
ATOM 4190 C CA . ASP B 1 240 ? -8.006 -4.301 -24.590 1.00 35.78 220 ASP B CA 1
ATOM 4191 C C . ASP B 1 240 ? -8.666 -4.262 -25.966 1.00 39.89 220 ASP B C 1
ATOM 4192 O O . ASP B 1 240 ? -8.029 -4.071 -26.951 1.00 37.71 220 ASP B O 1
ATOM 4197 N N . GLU B 1 241 ? -9.961 -4.428 -26.004 1.00 44.49 221 GLU B N 1
ATOM 4198 C CA . GLU B 1 241 ? -10.690 -4.488 -27.268 1.00 46.22 221 GLU B CA 1
ATOM 4199 C C . GLU B 1 241 ? -10.632 -3.175 -28.043 1.00 48.50 221 GLU B C 1
ATOM 4200 O O . GLU B 1 241 ? -10.810 -3.161 -29.257 1.00 51.29 221 GLU B O 1
ATOM 4206 N N . HIS B 1 242 ? -10.374 -2.074 -27.344 1.00 46.66 222 HIS B N 1
ATOM 4207 C CA . HIS B 1 242 ? -10.317 -0.763 -27.984 1.00 50.27 222 HIS B CA 1
ATOM 4208 C C . HIS B 1 242 ? -8.891 -0.322 -28.301 1.00 46.02 222 HIS B C 1
ATOM 4209 O O . HIS B 1 242 ? -8.673 0.807 -28.738 1.00 45.34 222 HIS B O 1
ATOM 4216 N N . GLY B 1 243 ? -7.920 -1.181 -28.082 1.00 41.24 223 GLY B N 1
ATOM 4217 C CA . GLY B 1 243 ? -6.547 -0.841 -28.338 1.00 36.34 223 GLY B CA 1
ATOM 4218 C C . GLY B 1 243 ? -5.835 -0.116 -27.215 1.00 38.88 223 GLY B C 1
ATOM 4219 O O . GLY B 1 243 ? -4.791 0.426 -27.406 1.00 38.80 223 GLY B O 1
ATOM 4220 N N . THR B 1 244 ? -6.411 -0.125 -26.036 1.00 35.50 224 THR B N 1
ATOM 4221 C CA . THR B 1 244 ? -5.819 0.536 -24.888 1.00 34.06 224 THR B CA 1
ATOM 4222 C C . THR B 1 244 ? -5.185 -0.482 -23.961 1.00 33.90 224 THR B C 1
ATOM 4223 O O . THR B 1 244 ? -5.728 -1.489 -23.737 1.00 32.64 224 THR B O 1
ATOM 4227 N N . PRO B 1 245 ? -4.001 -0.215 -23.452 1.00 33.88 225 PRO B N 1
ATOM 4228 C CA . PRO B 1 245 ? -3.386 -1.171 -22.547 1.00 30.80 225 PRO B CA 1
ATOM 4229 C C . PRO B 1 245 ? -4.224 -1.449 -21.317 1.00 33.38 225 PRO B C 1
ATOM 4230 O O . PRO B 1 245 ? -4.828 -0.576 -20.769 1.00 29.99 225 PRO B O 1
ATOM 4234 N N . LEU B 1 246 ? -4.220 -2.689 -20.868 1.00 29.61 226 LEU B N 1
ATOM 4235 C CA . LEU B 1 246 ? -4.951 -3.037 -19.684 1.00 29.05 226 LEU B CA 1
ATOM 4236 C C . LEU B 1 246 ? -4.530 -2.219 -18.481 1.00 31.96 226 LEU B C 1
ATOM 4237 O O . LEU B 1 246 ? -3.406 -1.974 -18.261 1.00 27.23 226 LEU B O 1
ATOM 4242 N N . ARG B 1 247 ? -5.517 -1.822 -17.713 1.00 29.75 227 ARG B N 1
ATOM 4243 C CA . ARG B 1 247 ? -5.319 -1.041 -16.542 1.00 30.20 227 ARG B CA 1
ATOM 4244 C C . ARG B 1 247 ? -4.841 -1.886 -15.385 1.00 31.33 227 ARG B C 1
ATOM 4245 O O . ARG B 1 247 ? -5.154 -3.016 -15.303 1.00 29.86 227 ARG B O 1
ATOM 4253 N N . ALA B 1 248 ? -4.103 -1.273 -14.488 1.00 27.80 228 ALA B N 1
ATOM 4254 C CA . ALA B 1 248 ? -3.624 -1.909 -13.309 1.00 27.89 228 ALA B CA 1
ATOM 4255 C C . ALA B 1 248 ? -4.746 -2.416 -12.448 1.00 30.02 228 ALA B C 1
ATOM 4256 O O . ALA B 1 248 ? -4.581 -3.389 -11.800 1.00 27.79 228 ALA B O 1
ATOM 4258 N N . ASP B 1 249 ? -5.873 -1.742 -12.470 1.00 27.52 229 ASP B N 1
ATOM 4259 C CA . ASP B 1 249 ? -6.997 -2.142 -11.667 1.00 30.60 229 ASP B CA 1
ATOM 4260 C C . ASP B 1 249 ? -7.920 -3.139 -12.322 1.00 32.95 229 ASP B C 1
ATOM 4261 O O . ASP B 1 249 ? -8.882 -3.500 -11.766 1.00 31.18 229 ASP B O 1
ATOM 4266 N N . ASP B 1 250 ? -7.584 -3.581 -13.501 1.00 30.66 230 ASP B N 1
ATOM 4267 C CA . ASP B 1 250 ? -8.390 -4.521 -14.214 1.00 29.31 230 ASP B CA 1
ATOM 4268 C C . ASP B 1 250 ? -7.860 -5.901 -13.954 1.00 30.39 230 ASP B C 1
ATOM 4269 O O . ASP B 1 250 ? -7.432 -6.562 -14.824 1.00 25.99 230 ASP B O 1
ATOM 4274 N N . HIS B 1 251 ? -8.011 -6.374 -12.730 1.00 26.53 231 HIS B N 1
ATOM 4275 C CA . HIS B 1 251 ? -7.537 -7.684 -12.316 1.00 28.59 231 HIS B CA 1
ATOM 4276 C C . HIS B 1 251 ? -8.153 -8.902 -13.012 1.00 28.22 231 HIS B C 1
ATOM 4277 O O . HIS B 1 251 ? -7.611 -9.939 -12.980 1.00 28.06 231 HIS B O 1
ATOM 4284 N N . ALA B 1 252 ? -9.275 -8.746 -13.667 1.00 26.52 232 ALA B N 1
ATOM 4285 C CA . ALA B 1 252 ? -9.871 -9.809 -14.405 1.00 29.54 232 ALA B CA 1
ATOM 4286 C C . ALA B 1 252 ? -9.077 -10.169 -15.633 1.00 30.44 232 ALA B C 1
ATOM 4287 O O . ALA B 1 252 ? -9.144 -11.257 -16.047 1.00 28.14 232 ALA B O 1
ATOM 4289 N N . ARG B 1 253 ? -8.328 -9.233 -16.207 1.00 28.60 233 ARG B N 1
ATOM 4290 C CA . ARG B 1 253 ? -7.568 -9.501 -17.392 1.00 32.32 233 ARG B CA 1
ATOM 4291 C C . ARG B 1 253 ? -6.083 -9.215 -17.358 1.00 28.36 233 ARG B C 1
ATOM 4292 O O . ARG B 1 253 ? -5.373 -9.752 -18.119 1.00 29.67 233 ARG B O 1
ATOM 4300 N N . ARG B 1 254 ? -5.654 -8.336 -16.463 1.00 25.50 234 ARG B N 1
ATOM 4301 C CA . ARG B 1 254 ? -4.237 -7.911 -16.474 1.00 29.34 234 ARG B CA 1
ATOM 4302 C C . ARG B 1 254 ? -3.290 -9.056 -16.127 1.00 31.04 234 ARG B C 1
ATOM 4303 O O . ARG B 1 254 ? -3.658 -9.907 -15.362 1.00 27.28 234 ARG B O 1
ATOM 4311 N N . PHE B 1 255 ? -2.093 -9.007 -16.694 1.00 26.49 235 PHE B N 1
ATOM 4312 C CA . PHE B 1 255 ? -1.060 -10.043 -16.492 1.00 26.12 235 PHE B CA 1
ATOM 4313 C C . PHE B 1 255 ? -0.628 -10.104 -15.025 1.00 32.17 235 PHE B C 1
ATOM 4314 O O . PHE B 1 255 ? -0.415 -9.091 -14.432 1.00 26.89 235 PHE B O 1
ATOM 4322 N N . PHE B 1 256 ? -0.509 -11.315 -14.494 1.00 30.48 236 PHE B N 1
ATOM 4323 C CA . PHE B 1 256 ? -0.052 -11.519 -13.104 1.00 27.18 236 PHE B CA 1
ATOM 4324 C C . PHE B 1 256 ? 1.243 -12.316 -13.120 1.00 28.59 236 PHE B C 1
ATOM 4325 O O . PHE B 1 256 ? 2.221 -11.828 -12.635 1.00 25.87 236 PHE B O 1
ATOM 4333 N N . GLU B 1 257 ? 1.203 -13.507 -13.699 1.00 25.01 237 GLU B N 1
ATOM 4334 C CA . GLU B 1 257 ? 2.374 -14.353 -13.784 1.00 25.75 237 GLU B CA 1
ATOM 4335 C C . GLU B 1 257 ? 2.276 -15.458 -14.821 1.00 28.42 237 GLU B C 1
ATOM 4336 O O . GLU B 1 257 ? 1.296 -15.594 -15.463 1.00 26.81 237 GLU B O 1
ATOM 4342 N N . GLY B 1 258 ? 3.360 -16.192 -14.987 1.00 26.96 238 GLY B N 1
ATOM 4343 C CA . GLY B 1 258 ? 3.377 -17.376 -15.831 1.00 27.73 238 GLY B CA 1
ATOM 4344 C C . GLY B 1 258 ? 3.009 -17.185 -17.293 1.00 28.50 238 GLY B C 1
ATOM 4345 O O . GLY B 1 258 ? 2.080 -17.824 -17.785 1.00 29.41 238 GLY B O 1
ATOM 4346 N N . PRO B 1 259 ? 3.742 -16.312 -18.002 1.00 29.55 239 PRO B N 1
ATOM 4347 C CA . PRO B 1 259 ? 3.475 -16.140 -19.434 1.00 27.36 239 PRO B CA 1
ATOM 4348 C C . PRO B 1 259 ? 3.779 -17.408 -20.214 1.00 26.36 239 PRO B C 1
ATOM 4349 O O . PRO B 1 259 ? 4.662 -18.176 -19.833 1.00 27.38 239 PRO B O 1
ATOM 4353 N N . TRP B 1 260 ? 3.035 -17.621 -21.294 1.00 23.78 240 TRP B N 1
ATOM 4354 C CA . TRP B 1 260 ? 3.299 -18.716 -22.218 1.00 25.07 240 TRP B CA 1
ATOM 4355 C C . TRP B 1 260 ? 2.938 -18.230 -23.600 1.00 24.71 240 TRP B C 1
ATOM 4356 O O . TRP B 1 260 ? 1.974 -17.486 -23.760 1.00 26.21 240 TRP B O 1
ATOM 4367 N N . VAL B 1 261 ? 3.716 -18.619 -24.600 1.00 27.62 241 VAL B N 1
ATOM 4368 C CA . VAL B 1 261 ? 3.403 -18.226 -25.966 1.00 31.28 241 VAL B CA 1
ATOM 4369 C C . VAL B 1 261 ? 3.455 -19.434 -26.894 1.00 27.30 241 VAL B C 1
ATOM 4370 O O . VAL B 1 261 ? 4.376 -20.258 -26.826 1.00 26.57 241 VAL B O 1
ATOM 4374 N N . HIS B 1 262 ? 2.458 -19.538 -27.752 1.00 29.70 242 HIS B N 1
ATOM 4375 C CA . HIS B 1 262 ? 2.453 -20.551 -28.765 1.00 29.33 242 HIS B CA 1
ATOM 4376 C C . HIS B 1 262 ? 1.991 -19.943 -30.062 1.00 29.08 242 HIS B C 1
ATOM 4377 O O . HIS B 1 262 ? 1.365 -18.940 -30.075 1.00 27.26 242 HIS B O 1
ATOM 4384 N N . GLN B 1 263 ? 2.381 -20.575 -31.152 1.00 31.42 243 GLN B N 1
ATOM 4385 C CA . GLN B 1 263 ? 2.028 -20.143 -32.488 1.00 32.69 243 GLN B CA 1
ATOM 4386 C C . GLN B 1 263 ? 0.964 -21.017 -33.095 1.00 29.42 243 GLN B C 1
ATOM 4387 O O . GLN B 1 263 ? 1.019 -22.198 -33.000 1.00 30.45 243 GLN B O 1
ATOM 4393 N N . HIS B 1 264 ? -0.012 -20.391 -33.701 1.00 30.46 244 HIS B N 1
ATOM 4394 C CA . HIS B 1 264 ? -1.082 -21.073 -34.369 1.00 36.56 244 HIS B CA 1
ATOM 4395 C C . HIS B 1 264 ? -1.733 -20.125 -35.354 1.00 35.48 244 HIS B C 1
ATOM 4396 O O . HIS B 1 264 ? -1.963 -19.002 -35.049 1.00 37.96 244 HIS B O 1
ATOM 4403 N N . ALA B 1 265 ? -1.969 -20.595 -36.573 1.00 45.52 245 ALA B N 1
ATOM 4404 C CA . ALA B 1 265 ? -2.583 -19.816 -37.648 1.00 48.54 245 ALA B CA 1
ATOM 4405 C C . ALA B 1 265 ? -1.898 -18.511 -37.914 1.00 49.60 245 ALA B C 1
ATOM 4406 O O . ALA B 1 265 ? -2.538 -17.518 -38.080 1.00 45.41 245 ALA B O 1
ATOM 4408 N N . GLY B 1 266 ? -0.579 -18.518 -37.911 1.00 47.01 246 GLY B N 1
ATOM 4409 C CA . GLY B 1 266 ? 0.188 -17.324 -38.145 1.00 48.44 246 GLY B CA 1
ATOM 4410 C C . GLY B 1 266 ? 0.148 -16.223 -37.115 1.00 51.01 246 GLY B C 1
ATOM 4411 O O . GLY B 1 266 ? 0.581 -15.148 -37.404 1.00 53.66 246 GLY B O 1
ATOM 4412 N N . ARG B 1 267 ? -0.401 -16.493 -35.942 1.00 43.91 247 ARG B N 1
ATOM 4413 C CA . ARG B 1 267 ? -0.439 -15.497 -34.898 1.00 38.57 247 ARG B CA 1
ATOM 4414 C C . ARG B 1 267 ? 0.220 -16.048 -33.649 1.00 34.87 247 ARG B C 1
ATOM 4415 O O . ARG B 1 267 ? 0.443 -17.218 -33.552 1.00 30.30 247 ARG B O 1
ATOM 4423 N N . TYR B 1 268 ? 0.568 -15.165 -32.727 1.00 34.58 248 TYR B N 1
ATOM 4424 C CA . TYR B 1 268 ? 1.187 -15.549 -31.494 1.00 30.68 248 TYR B CA 1
ATOM 4425 C C . TYR B 1 268 ? 0.145 -15.429 -30.415 1.00 31.21 248 TYR B C 1
ATOM 4426 O O . TYR B 1 268 ? -0.535 -14.469 -30.356 1.00 28.72 248 TYR B O 1
ATOM 4435 N N . TYR B 1 269 ? 0.030 -16.439 -29.579 1.00 28.69 249 TYR B N 1
ATOM 4436 C CA . TYR B 1 269 ? -0.925 -16.427 -28.521 1.00 28.44 249 TYR B CA 1
ATOM 4437 C C . TYR B 1 269 ? -0.201 -16.330 -27.200 1.00 27.79 249 TYR B C 1
ATOM 4438 O O . TYR B 1 269 ? 0.491 -17.214 -26.849 1.00 29.37 249 TYR B O 1
ATOM 4447 N N . LEU B 1 270 ? -0.358 -15.224 -26.511 1.00 26.25 250 LEU B N 1
ATOM 4448 C CA . LEU B 1 270 ? 0.215 -15.049 -25.185 1.00 27.59 250 LEU B CA 1
ATOM 4449 C C . LEU B 1 270 ? -0.847 -15.425 -24.172 1.00 27.35 250 LEU B C 1
ATOM 4450 O O . LEU B 1 270 ? -1.929 -14.841 -24.171 1.00 27.53 250 LEU B O 1
ATOM 4455 N N . SER B 1 271 ? -0.554 -16.423 -23.346 1.00 24.33 251 SER B N 1
ATOM 4456 C CA . SER B 1 271 ? -1.476 -16.823 -22.296 1.00 24.00 251 SER B CA 1
ATOM 4457 C C . SER B 1 271 ? -0.796 -16.709 -20.921 1.00 24.11 251 SER B C 1
ATOM 4458 O O . SER B 1 271 ? 0.430 -16.815 -20.807 1.00 24.50 251 SER B O 1
ATOM 4461 N N . TYR B 1 272 ? -1.573 -16.408 -19.901 1.00 22.08 252 TYR B N 1
ATOM 4462 C CA . TYR B 1 272 ? -1.041 -16.143 -18.591 1.00 24.49 252 TYR B CA 1
ATOM 4463 C C . TYR B 1 272 ? -2.044 -16.206 -17.475 1.00 28.90 252 TYR B C 1
ATOM 4464 O O . TYR B 1 272 ? -3.190 -16.158 -17.685 1.00 26.87 252 TYR B O 1
ATOM 4473 N N . SER B 1 273 ? -1.547 -16.270 -16.265 1.00 24.48 253 SER B N 1
ATOM 4474 C CA . SER B 1 273 ? -2.372 -16.277 -15.103 1.00 25.03 253 SER B CA 1
ATOM 4475 C C . SER B 1 273 ? -2.706 -14.858 -14.685 1.00 28.66 253 SER B C 1
ATOM 4476 O O . SER B 1 273 ? -1.919 -13.996 -14.836 1.00 27.35 253 SER B O 1
ATOM 4479 N N . THR B 1 274 ? -3.894 -14.663 -14.155 1.00 26.49 254 THR B N 1
ATOM 4480 C CA . THR B 1 274 ? -4.356 -13.392 -13.669 1.00 25.50 254 THR B CA 1
ATOM 4481 C C . THR B 1 274 ? -4.271 -13.293 -12.154 1.00 27.08 254 THR B C 1
ATOM 4482 O O . THR B 1 274 ? -4.646 -12.335 -11.589 1.00 27.36 254 THR B O 1
ATOM 4486 N N . GLY B 1 275 ? -3.751 -14.312 -11.527 1.00 25.51 255 GLY B N 1
ATOM 4487 C CA . GLY B 1 275 ? -3.490 -14.260 -10.099 1.00 28.48 255 GLY B CA 1
ATOM 4488 C C . GLY B 1 275 ? -4.722 -14.199 -9.213 1.00 28.36 255 GLY B C 1
ATOM 4489 O O . GLY B 1 275 ? -5.385 -15.217 -8.992 1.00 28.97 255 GLY B O 1
ATOM 4490 N N . ASP B 1 276 ? -5.000 -13.029 -8.671 1.00 29.23 256 ASP B N 1
ATOM 4491 C CA . ASP B 1 276 ? -6.099 -12.845 -7.736 1.00 29.36 256 ASP B CA 1
ATOM 4492 C C . ASP B 1 276 ? -7.495 -13.063 -8.271 1.00 29.84 256 ASP B C 1
ATOM 4493 O O . ASP B 1 276 ? -8.430 -13.120 -7.537 1.00 27.94 256 ASP B O 1
ATOM 4498 N N . THR B 1 277 ? -7.604 -13.179 -9.579 1.00 27.84 257 THR B N 1
ATOM 4499 C CA . THR B 1 277 ? -8.853 -13.499 -10.203 1.00 27.32 257 THR B CA 1
ATOM 4500 C C . THR B 1 277 ? -8.866 -14.926 -10.733 1.00 27.99 257 THR B C 1
ATOM 4501 O O . THR B 1 277 ? -9.800 -15.343 -11.318 1.00 28.51 257 THR B O 1
ATOM 4505 N N . HIS B 1 278 ? -7.786 -15.628 -10.522 1.00 25.90 258 HIS B N 1
ATOM 4506 C CA . HIS B 1 278 ? -7.672 -17.038 -10.790 1.00 26.74 258 HIS B CA 1
ATOM 4507 C C . HIS B 1 278 ? -7.995 -17.630 -12.135 1.00 29.28 258 HIS B C 1
ATOM 4508 O O . HIS B 1 278 ? -8.478 -18.715 -12.227 1.00 28.35 258 HIS B O 1
ATOM 4515 N N A ARG B 1 279 ? -7.634 -16.936 -13.185 0.50 26.05 259 ARG B N 1
ATOM 4516 N N B ARG B 1 279 ? -7.641 -16.927 -13.190 0.50 25.91 259 ARG B N 1
ATOM 4517 C CA A ARG B 1 279 ? -7.888 -17.487 -14.478 0.50 29.53 259 ARG B CA 1
ATOM 4518 C CA B ARG B 1 279 ? -7.896 -17.436 -14.510 0.50 29.33 259 ARG B CA 1
ATOM 4519 C C A ARG B 1 279 ? -6.727 -17.358 -15.428 0.50 35.10 259 ARG B C 1
ATOM 4520 C C B ARG B 1 279 ? -6.690 -17.405 -15.391 0.50 30.42 259 ARG B C 1
ATOM 4521 O O A ARG B 1 279 ? -5.739 -16.835 -15.042 0.50 28.36 259 ARG B O 1
ATOM 4522 O O B ARG B 1 279 ? -5.720 -16.836 -15.039 0.50 28.40 259 ARG B O 1
ATOM 4537 N N . ILE B 1 280 ? -6.719 -18.222 -16.423 1.00 25.68 260 ILE B N 1
ATOM 4538 C CA . ILE B 1 280 ? -5.689 -18.220 -17.398 1.00 28.62 260 ILE B CA 1
ATOM 4539 C C . ILE B 1 280 ? -6.389 -17.499 -18.546 1.00 28.21 260 ILE B C 1
ATOM 4540 O O . ILE B 1 280 ? -7.390 -17.935 -19.007 1.00 27.43 260 ILE B O 1
ATOM 4545 N N . CYS B 1 281 ? -5.850 -16.375 -18.963 1.00 26.12 261 CYS B N 1
ATOM 4546 C CA . CYS B 1 281 ? -6.389 -15.630 -20.070 1.00 24.59 261 CYS B CA 1
ATOM 4547 C C . CYS B 1 281 ? -5.417 -15.643 -21.236 1.00 28.99 261 CYS B C 1
ATOM 4548 O O . CYS B 1 281 ? -4.322 -16.011 -21.081 1.00 25.23 261 CYS B O 1
ATOM 4551 N N . TYR B 1 282 ? -5.869 -15.233 -22.399 1.00 27.55 262 TYR B N 1
ATOM 4552 C CA . TYR B 1 282 ? -5.007 -15.216 -23.547 1.00 28.45 262 TYR B CA 1
ATOM 4553 C C . TYR B 1 282 ? -5.226 -13.989 -24.402 1.00 28.52 262 TYR B C 1
ATOM 4554 O O . TYR B 1 282 ? -6.198 -13.342 -24.310 1.00 27.50 262 TYR B O 1
ATOM 4563 N N . ALA B 1 283 ? -4.229 -13.699 -25.200 1.00 26.03 263 ALA B N 1
ATOM 4564 C CA . ALA B 1 283 ? -4.231 -12.561 -26.081 1.00 29.35 263 ALA B CA 1
ATOM 4565 C C . ALA B 1 283 ? -3.430 -12.891 -27.307 1.00 28.86 263 ALA B C 1
ATOM 4566 O O . ALA B 1 283 ? -2.627 -13.757 -27.280 1.00 28.25 263 ALA B O 1
ATOM 4568 N N . THR B 1 284 ? -3.658 -12.183 -28.391 1.00 26.17 264 THR B N 1
ATOM 4569 C CA . THR B 1 284 ? -2.956 -12.502 -29.610 1.00 26.77 264 THR B CA 1
ATOM 4570 C C . THR B 1 284 ? -2.256 -11.342 -30.307 1.00 28.91 264 THR B C 1
ATOM 4571 O O . THR B 1 284 ? -2.652 -10.228 -30.182 1.00 29.73 264 THR B O 1
ATOM 4575 N N . SER B 1 285 ? -1.230 -11.670 -31.067 1.00 30.39 265 SER B N 1
ATOM 4576 C CA . SER B 1 285 ? -0.471 -10.701 -31.811 1.00 31.39 265 SER B CA 1
ATOM 4577 C C . SER B 1 285 ? 0.180 -11.280 -33.049 1.00 32.07 265 SER B C 1
ATOM 4578 O O . SER B 1 285 ? 0.281 -12.448 -33.187 1.00 33.00 265 SER B O 1
ATOM 4581 N N . ASP B 1 286 ? 0.641 -10.426 -33.940 1.00 33.84 266 ASP B N 1
ATOM 4582 C CA . ASP B 1 286 ? 1.326 -10.917 -35.101 1.00 35.78 266 ASP B CA 1
ATOM 4583 C C . ASP B 1 286 ? 2.827 -10.886 -34.925 1.00 36.13 266 ASP B C 1
ATOM 4584 O O . ASP B 1 286 ? 3.567 -11.239 -35.794 1.00 31.63 266 ASP B O 1
ATOM 4589 N N . SER B 1 287 ? 3.250 -10.520 -33.735 1.00 31.09 267 SER B N 1
ATOM 4590 C CA . SER B 1 287 ? 4.624 -10.443 -33.413 1.00 31.68 267 SER B CA 1
ATOM 4591 C C . SER B 1 287 ? 4.844 -11.102 -32.088 1.00 30.59 267 SER B C 1
ATOM 4592 O O . SER B 1 287 ? 4.035 -11.028 -31.235 1.00 30.94 267 SER B O 1
ATOM 4595 N N . PRO B 1 288 ? 6.011 -11.668 -31.876 1.00 32.22 268 PRO B N 1
ATOM 4596 C CA . PRO B 1 288 ? 6.355 -12.242 -30.586 1.00 29.61 268 PRO B CA 1
ATOM 4597 C C . PRO B 1 288 ? 6.596 -11.186 -29.498 1.00 32.06 268 PRO B C 1
ATOM 4598 O O . PRO B 1 288 ? 6.563 -11.514 -28.337 1.00 32.33 268 PRO B O 1
ATOM 4602 N N . TYR B 1 289 ? 6.854 -9.950 -29.902 1.00 30.24 269 TYR B N 1
ATOM 4603 C CA . TYR B 1 289 ? 7.051 -8.827 -29.039 1.00 30.94 269 TYR B CA 1
ATOM 4604 C C . TYR B 1 289 ? 5.762 -8.157 -28.689 1.00 30.80 269 TYR B C 1
ATOM 4605 O O . TYR B 1 289 ? 5.717 -7.323 -27.840 1.00 30.35 269 TYR B O 1
ATOM 4614 N N . GLY B 1 290 ? 4.710 -8.528 -29.372 1.00 31.34 270 GLY B N 1
ATOM 4615 C CA . GLY B 1 290 ? 3.457 -7.916 -29.149 1.00 28.05 270 GLY B CA 1
ATOM 4616 C C . GLY B 1 290 ? 3.304 -6.619 -29.901 1.00 36.88 270 GLY B C 1
ATOM 4617 O O . GLY B 1 290 ? 4.005 -6.398 -30.834 1.00 33.85 270 GLY B O 1
ATOM 4618 N N . PRO B 1 291 ? 2.374 -5.765 -29.496 1.00 33.14 271 PRO B N 1
ATOM 4619 C CA . PRO B 1 291 ? 1.338 -5.870 -28.471 1.00 31.50 271 PRO B CA 1
ATOM 4620 C C . PRO B 1 291 ? 0.282 -6.907 -28.765 1.00 33.24 271 PRO B C 1
ATOM 4621 O O . PRO B 1 291 ? 0.022 -7.195 -29.883 1.00 30.32 271 PRO B O 1
ATOM 4625 N N . PHE B 1 292 ? -0.206 -7.528 -27.720 1.00 29.96 272 PHE B N 1
ATOM 4626 C CA . PHE B 1 292 ? -1.186 -8.562 -27.832 1.00 29.35 272 PHE B CA 1
ATOM 4627 C C . PHE B 1 292 ? -2.524 -8.015 -27.463 1.00 32.01 272 PHE B C 1
ATOM 4628 O O . PHE B 1 292 ? -2.644 -7.275 -26.528 1.00 32.34 272 PHE B O 1
ATOM 4636 N N . THR B 1 293 ? -3.540 -8.378 -28.208 1.00 28.64 273 THR B N 1
ATOM 4637 C CA . THR B 1 293 ? -4.870 -7.938 -27.910 1.00 31.62 273 THR B CA 1
ATOM 4638 C C . THR B 1 293 ? -5.613 -8.989 -27.119 1.00 30.91 273 THR B C 1
ATOM 4639 O O . THR B 1 293 ? -5.709 -10.072 -27.547 1.00 29.31 273 THR B O 1
ATOM 4643 N N . TYR B 1 294 ? -6.123 -8.627 -25.958 1.00 30.20 274 TYR B N 1
ATOM 4644 C CA . TYR B 1 294 ? -6.847 -9.545 -25.101 1.00 29.07 274 TYR B CA 1
ATOM 4645 C C . TYR B 1 294 ? -7.962 -10.218 -25.826 1.00 31.94 274 TYR B C 1
ATOM 4646 O O . TYR B 1 294 ? -8.718 -9.568 -26.478 1.00 32.28 274 TYR B O 1
ATOM 4655 N N . GLN B 1 295 ? -8.052 -11.526 -25.698 1.00 31.42 275 GLN B N 1
ATOM 4656 C CA . GLN B 1 295 ? -9.103 -12.283 -26.334 1.00 31.11 275 GLN B CA 1
ATOM 4657 C C . GLN B 1 295 ? -10.114 -12.796 -25.328 1.00 33.06 275 GLN B C 1
ATOM 4658 O O . GLN B 1 295 ? -11.255 -12.544 -25.456 1.00 34.55 275 GLN B O 1
ATOM 4664 N N . GLY B 1 296 ? -9.662 -13.499 -24.315 1.00 29.59 276 GLY B N 1
ATOM 4665 C CA . GLY B 1 296 ? -10.554 -14.031 -23.327 1.00 29.84 276 GLY B CA 1
ATOM 4666 C C . GLY B 1 296 ? -9.978 -15.016 -22.338 1.00 32.28 276 GLY B C 1
ATOM 4667 O O . GLY B 1 296 ? -8.813 -15.123 -22.202 1.00 28.88 276 GLY B O 1
ATOM 4668 N N . VAL B 1 297 ? -10.860 -15.713 -21.650 1.00 29.42 277 VAL B N 1
ATOM 4669 C CA . VAL B 1 297 ? -10.484 -16.688 -20.664 1.00 29.03 277 VAL B CA 1
ATOM 4670 C C . VAL B 1 297 ? -10.285 -18.052 -21.249 1.00 31.40 277 VAL B C 1
ATOM 4671 O O . VAL B 1 297 ? -11.111 -18.571 -21.917 1.00 29.11 277 VAL B O 1
ATOM 4675 N N . LEU B 1 298 ? -9.148 -18.620 -20.934 1.00 30.09 278 LEU B N 1
ATOM 4676 C CA . LEU B 1 298 ? -8.743 -19.907 -21.466 1.00 29.00 278 LEU B CA 1
ATOM 4677 C C . LEU B 1 298 ? -9.016 -21.035 -20.463 1.00 31.30 278 LEU B C 1
ATOM 4678 O O . LEU B 1 298 ? -9.457 -22.120 -20.837 1.00 32.31 278 LEU B O 1
ATOM 4683 N N . LEU B 1 299 ? -8.813 -20.757 -19.199 1.00 29.27 279 LEU B N 1
ATOM 4684 C CA . LEU B 1 299 ? -9.058 -21.715 -18.158 1.00 29.04 279 LEU B CA 1
ATOM 4685 C C . LEU B 1 299 ? -9.762 -21.041 -17.010 1.00 30.31 279 LEU B C 1
ATOM 4686 O O . LEU B 1 299 ? -9.301 -20.083 -16.498 1.00 29.03 279 LEU B O 1
ATOM 4691 N N . ALA B 1 300 ? -10.878 -21.599 -16.583 1.00 28.98 280 ALA B N 1
ATOM 4692 C CA . ALA B 1 300 ? -11.616 -21.077 -15.451 1.00 30.53 280 ALA B CA 1
ATOM 4693 C C . ALA B 1 300 ? -10.948 -21.436 -14.132 1.00 28.08 280 ALA B C 1
ATOM 4694 O O . ALA B 1 300 ? -10.111 -22.246 -14.086 1.00 27.09 280 ALA B O 1
ATOM 4696 N N . PRO B 1 301 ? -11.357 -20.806 -13.045 1.00 28.69 281 PRO B N 1
ATOM 4697 C CA . PRO B 1 301 ? -10.663 -21.030 -11.780 1.00 29.22 281 PRO B CA 1
ATOM 4698 C C . PRO B 1 301 ? -10.493 -22.447 -11.294 1.00 31.86 281 PRO B C 1
ATOM 4699 O O . PRO B 1 301 ? -11.406 -23.203 -11.369 1.00 27.11 281 PRO B O 1
ATOM 4703 N N . VAL B 1 302 ? -9.284 -22.776 -10.863 1.00 29.26 282 VAL B N 1
ATOM 4704 C CA . VAL B 1 302 ? -8.991 -24.104 -10.331 1.00 25.19 282 VAL B CA 1
ATOM 4705 C C . VAL B 1 302 ? -8.915 -24.097 -8.808 1.00 29.32 282 VAL B C 1
ATOM 4706 O O . VAL B 1 302 ? -8.827 -23.042 -8.177 1.00 25.77 282 VAL B O 1
ATOM 4710 N N . VAL B 1 303 ? -8.941 -25.294 -8.234 1.00 28.35 283 VAL B N 1
ATOM 4711 C CA . VAL B 1 303 ? -8.779 -25.500 -6.797 1.00 28.29 283 VAL B CA 1
ATOM 4712 C C . VAL B 1 303 ? -7.358 -25.136 -6.368 1.00 27.99 283 VAL B C 1
ATOM 4713 O O . VAL B 1 303 ? -6.392 -25.498 -7.040 1.00 26.83 283 VAL B O 1
ATOM 4717 N N . GLY B 1 304 ? -7.234 -24.406 -5.263 1.00 29.49 284 GLY B N 1
ATOM 4718 C CA . GLY B 1 304 ? -5.949 -23.872 -4.832 1.00 30.13 284 GLY B CA 1
ATOM 4719 C C . GLY B 1 304 ? -5.793 -22.469 -5.384 1.00 30.19 284 GLY B C 1
ATOM 4720 O O . GLY B 1 304 ? -6.392 -22.146 -6.408 1.00 27.83 284 GLY B O 1
ATOM 4721 N N . TRP B 1 305 ? -5.031 -21.623 -4.726 1.00 25.01 285 TRP B N 1
ATOM 4722 C CA . TRP B 1 305 ? -4.906 -20.249 -5.150 1.00 29.34 285 TRP B CA 1
ATOM 4723 C C . TRP B 1 305 ? -4.250 -20.031 -6.483 1.00 27.16 285 TRP B C 1
ATOM 4724 O O . TRP B 1 305 ? -4.691 -19.268 -7.230 1.00 27.57 285 TRP B O 1
ATOM 4735 N N . THR B 1 306 ? -3.190 -20.734 -6.770 1.00 26.85 286 THR B N 1
ATOM 4736 C CA . THR B 1 306 ? -2.488 -20.498 -8.001 1.00 23.88 286 THR B CA 1
ATOM 4737 C C . THR B 1 306 ? -3.064 -21.203 -9.191 1.00 26.62 286 THR B C 1
ATOM 4738 O O . THR B 1 306 ? -3.787 -22.110 -9.061 1.00 25.67 286 THR B O 1
ATOM 4742 N N . THR B 1 307 ? -2.715 -20.739 -10.365 1.00 24.31 287 THR B N 1
ATOM 4743 C CA . THR B 1 307 ? -3.123 -21.344 -11.598 1.00 23.88 287 THR B CA 1
ATOM 4744 C C . THR B 1 307 ? -1.940 -21.118 -12.520 1.00 28.76 287 THR B C 1
ATOM 4745 O O . THR B 1 307 ? -1.406 -20.069 -12.559 1.00 23.74 287 THR B O 1
ATOM 4749 N N . HIS B 1 308 ? -1.546 -22.132 -13.254 1.00 24.27 288 HIS B N 1
ATOM 4750 C CA . HIS B 1 308 ? -0.338 -22.057 -14.076 1.00 25.95 288 HIS B CA 1
ATOM 4751 C C . HIS B 1 308 ? -0.441 -23.117 -15.147 1.00 24.68 288 HIS B C 1
ATOM 4752 O O . HIS B 1 308 ? -1.041 -24.168 -14.930 1.00 24.04 288 HIS B O 1
ATOM 4759 N N . HIS B 1 309 ? 0.144 -22.856 -16.304 1.00 26.09 289 HIS B N 1
ATOM 4760 C CA . HIS B 1 309 ? -0.230 -23.624 -17.467 1.00 26.24 289 HIS B CA 1
ATOM 4761 C C . HIS B 1 309 ? 0.818 -23.626 -18.565 1.00 30.83 289 HIS B C 1
ATOM 4762 O O . HIS B 1 309 ? 1.778 -22.850 -18.541 1.00 30.21 289 HIS B O 1
ATOM 4769 N N . SER B 1 310 ? 0.603 -24.504 -19.539 1.00 27.49 290 SER B N 1
ATOM 4770 C CA . SER B 1 310 ? 1.259 -24.409 -20.834 1.00 30.17 290 SER B CA 1
ATOM 4771 C C . SER B 1 310 ? 0.308 -24.938 -21.911 1.00 30.39 290 SER B C 1
ATOM 4772 O O . SER B 1 310 ? -0.673 -25.622 -21.612 1.00 28.05 290 SER B O 1
ATOM 4775 N N . ILE B 1 311 ? 0.597 -24.608 -23.162 1.00 26.45 291 ILE B N 1
ATOM 4776 C CA . ILE B 1 311 ? -0.218 -25.056 -24.282 1.00 29.33 291 ILE B CA 1
ATOM 4777 C C . ILE B 1 311 ? 0.709 -25.681 -25.296 1.00 28.54 291 ILE B C 1
ATOM 4778 O O . ILE B 1 311 ? 1.649 -25.038 -25.753 1.00 27.26 291 ILE B O 1
ATOM 4783 N N . CYS B 1 312 ? 0.452 -26.940 -25.635 1.00 29.59 292 CYS B N 1
ATOM 4784 C CA . CYS B 1 312 ? 1.382 -27.701 -26.458 1.00 28.67 292 CYS B CA 1
ATOM 4785 C C . CYS B 1 312 ? 0.674 -28.630 -27.435 1.00 29.62 292 CYS B C 1
ATOM 4786 O O . CYS B 1 312 ? -0.249 -29.361 -27.060 1.00 29.19 292 CYS B O 1
ATOM 4789 N N . LEU B 1 313 ? 1.134 -28.624 -28.664 1.00 31.55 293 LEU B N 1
ATOM 4790 C CA . LEU B 1 313 ? 0.615 -29.490 -29.684 1.00 31.73 293 LEU B CA 1
ATOM 4791 C C . LEU B 1 313 ? 1.376 -30.809 -29.648 1.00 32.70 293 LEU B C 1
ATOM 4792 O O . LEU B 1 313 ? 2.557 -30.823 -29.605 1.00 32.63 293 LEU B O 1
ATOM 4797 N N . PHE B 1 314 ? 0.654 -31.916 -29.677 1.00 33.06 294 PHE B N 1
ATOM 4798 C CA . PHE B 1 314 ? 1.228 -33.259 -29.642 1.00 32.55 294 PHE B CA 1
ATOM 4799 C C . PHE B 1 314 ? 0.508 -34.103 -30.698 1.00 36.55 294 PHE B C 1
ATOM 4800 O O . PHE B 1 314 ? -0.654 -34.474 -30.516 1.00 36.12 294 PHE B O 1
ATOM 4808 N N . GLN B 1 315 ? 1.161 -34.362 -31.812 1.00 35.20 295 GLN B N 1
ATOM 4809 C CA . GLN B 1 315 ? 0.577 -35.099 -32.920 1.00 33.59 295 GLN B CA 1
ATOM 4810 C C . GLN B 1 315 ? -0.728 -34.501 -33.392 1.00 37.55 295 GLN B C 1
ATOM 4811 O O . GLN B 1 315 ? -0.773 -33.409 -33.888 1.00 37.71 295 GLN B O 1
ATOM 4817 N N . GLN B 1 316 ? -1.811 -35.216 -33.190 1.00 36.62 296 GLN B N 1
ATOM 4818 C CA . GLN B 1 316 ? -3.102 -34.762 -33.670 1.00 45.42 296 GLN B CA 1
ATOM 4819 C C . GLN B 1 316 ? -3.941 -33.889 -32.742 1.00 49.24 296 GLN B C 1
ATOM 4820 O O . GLN B 1 316 ? -5.081 -33.630 -33.017 1.00 51.10 296 GLN B O 1
ATOM 4826 N N . GLN B 1 317 ? -3.340 -33.358 -31.707 1.00 41.95 297 GLN B N 1
ATOM 4827 C CA . GLN B 1 317 ? -4.125 -32.692 -30.677 1.00 35.58 297 GLN B CA 1
ATOM 4828 C C . GLN B 1 317 ? -3.363 -31.597 -29.921 1.00 36.26 297 GLN B C 1
ATOM 4829 O O . GLN B 1 317 ? -2.235 -31.811 -29.469 1.00 35.17 297 GLN B O 1
ATOM 4835 N N . TRP B 1 318 ? -4.006 -30.465 -29.724 1.00 32.14 298 TRP B N 1
ATOM 4836 C CA . TRP B 1 318 ? -3.452 -29.407 -28.914 1.00 34.77 298 TRP B CA 1
ATOM 4837 C C . TRP B 1 318 ? -3.904 -29.720 -27.477 1.00 32.99 298 TRP B C 1
ATOM 4838 O O . TRP B 1 318 ? -4.948 -30.233 -27.274 1.00 33.55 298 TRP B O 1
ATOM 4849 N N . TYR B 1 319 ? -3.087 -29.409 -26.496 1.00 32.23 299 TYR B N 1
ATOM 4850 C CA . TYR B 1 319 ? -3.436 -29.671 -25.110 1.00 28.73 299 TYR B CA 1
ATOM 4851 C C . TYR B 1 319 ? -3.188 -28.457 -24.226 1.00 31.39 299 TYR B C 1
ATOM 4852 O O . TYR B 1 319 ? -2.232 -27.710 -24.434 1.00 31.55 299 TYR B O 1
ATOM 4861 N N . LEU B 1 320 ? -4.060 -28.272 -23.240 1.00 28.76 300 LEU B N 1
ATOM 4862 C CA . LEU B 1 320 ? -3.778 -27.376 -22.135 1.00 27.71 300 LEU B CA 1
ATOM 4863 C C . LEU B 1 320 ? -3.183 -28.200 -21.015 1.00 29.17 300 LEU B C 1
ATOM 4864 O O . LEU B 1 320 ? -3.726 -29.242 -20.647 1.00 29.44 300 LEU B O 1
ATOM 4869 N N . PHE B 1 321 ? -2.047 -27.753 -20.497 1.00 29.48 301 PHE B N 1
ATOM 4870 C CA . PHE B 1 321 ? -1.486 -28.338 -19.286 1.00 29.14 301 PHE B CA 1
ATOM 4871 C C . PHE B 1 321 ? -1.688 -27.324 -18.182 1.00 26.24 301 PHE B C 1
ATOM 4872 O O . PHE B 1 321 ? -1.549 -26.134 -18.420 1.00 26.32 301 PHE B O 1
ATOM 4880 N N . TYR B 1 322 ? -2.052 -27.786 -16.992 1.00 25.08 302 TYR B N 1
ATOM 4881 C CA . TYR B 1 322 ? -2.378 -26.879 -15.900 1.00 22.94 302 TYR B CA 1
ATOM 4882 C C . TYR B 1 322 ? -2.284 -27.640 -14.592 1.00 25.63 302 TYR B C 1
ATOM 4883 O O . TYR B 1 322 ? -1.912 -28.813 -14.590 1.00 25.99 302 TYR B O 1
ATOM 4892 N N . HIS B 1 323 ? -2.591 -26.986 -13.479 1.00 23.89 303 HIS B N 1
ATOM 4893 C CA . HIS B 1 323 ? -2.573 -27.691 -12.199 1.00 26.07 303 HIS B CA 1
ATOM 4894 C C . HIS B 1 323 ? -3.729 -27.273 -11.301 1.00 27.57 303 HIS B C 1
ATOM 4895 O O . HIS B 1 323 ? -4.371 -26.249 -11.532 1.00 23.75 303 HIS B O 1
ATOM 4902 N N . ASP B 1 324 ? -4.003 -28.080 -10.282 1.00 26.80 304 ASP B N 1
ATOM 4903 C CA . ASP B 1 324 ? -4.854 -27.632 -9.196 1.00 24.40 304 ASP B CA 1
ATOM 4904 C C . ASP B 1 324 ? -4.471 -28.337 -7.899 1.00 27.85 304 ASP B C 1
ATOM 4905 O O . ASP B 1 324 ? -3.538 -29.151 -7.862 1.00 27.04 304 ASP B O 1
ATOM 4910 N N . SER B 1 325 ? -5.213 -28.042 -6.843 1.00 26.64 305 SER B N 1
ATOM 4911 C CA . SER B 1 325 ? -4.881 -28.567 -5.524 1.00 29.82 305 SER B CA 1
ATOM 4912 C C . SER B 1 325 ? -5.886 -29.613 -5.031 1.00 32.02 305 SER B C 1
ATOM 4913 O O . SER B 1 325 ? -6.043 -29.808 -3.826 1.00 31.04 305 SER B O 1
ATOM 4916 N N . VAL B 1 326 ? -6.538 -30.283 -5.950 1.00 29.96 306 VAL B N 1
ATOM 4917 C CA . VAL B 1 326 ? -7.470 -31.304 -5.581 1.00 32.25 306 VAL B CA 1
ATOM 4918 C C . VAL B 1 326 ? -6.733 -32.453 -4.909 1.00 33.26 306 VAL B C 1
ATOM 4919 O O . VAL B 1 326 ? -7.105 -32.830 -3.876 1.00 34.15 306 VAL B O 1
ATOM 4923 N N . LEU B 1 327 ? -5.683 -32.976 -5.492 1.00 29.19 307 LEU B N 1
ATOM 4924 C CA . LEU B 1 327 ? -4.946 -34.083 -4.902 1.00 31.85 307 LEU B CA 1
ATOM 4925 C C . LEU B 1 327 ? -4.544 -33.951 -3.445 1.00 36.77 307 LEU B C 1
ATOM 4926 O O . LEU B 1 327 ? -4.481 -34.906 -2.741 1.00 35.55 307 LEU B O 1
ATOM 4931 N N . SER B 1 328 ? -4.297 -32.744 -3.001 1.00 34.05 308 SER B N 1
ATOM 4932 C CA . SER B 1 328 ? -3.860 -32.520 -1.628 1.00 31.32 308 SER B CA 1
ATOM 4933 C C . SER B 1 328 ? -5.012 -32.145 -0.700 1.00 36.30 308 SER B C 1
ATOM 4934 O O . SER B 1 328 ? -4.794 -31.769 0.449 1.00 34.71 308 SER B O 1
ATOM 4937 N N . GLY B 1 329 ? -6.237 -32.238 -1.203 1.00 33.81 309 GLY B N 1
ATOM 4938 C CA . GLY B 1 329 ? -7.401 -31.874 -0.422 1.00 35.64 309 GLY B CA 1
ATOM 4939 C C . GLY B 1 329 ? -7.596 -30.373 -0.345 1.00 38.67 309 GLY B C 1
ATOM 4940 O O . GLY B 1 329 ? -8.167 -29.861 0.615 1.00 38.20 309 GLY B O 1
ATOM 4941 N N . GLY B 1 330 ? -7.112 -29.662 -1.358 1.00 32.98 310 GLY B N 1
ATOM 4942 C CA . GLY B 1 330 ? -7.326 -28.233 -1.455 1.00 30.90 310 GLY B CA 1
ATOM 4943 C C . GLY B 1 330 ? -6.171 -27.396 -0.942 1.00 31.62 310 GLY B C 1
ATOM 4944 O O . GLY B 1 330 ? -6.316 -26.188 -0.774 1.00 32.18 310 GLY B O 1
ATOM 4945 N N . GLN B 1 331 ? -5.025 -28.026 -0.691 1.00 30.36 311 GLN B N 1
ATOM 4946 C CA . GLN B 1 331 ? -3.872 -27.291 -0.184 1.00 32.33 311 GLN B CA 1
ATOM 4947 C C . GLN B 1 331 ? -3.185 -26.536 -1.313 1.00 32.55 311 GLN B C 1
ATOM 4948 O O . GLN B 1 331 ? -2.664 -27.134 -2.251 1.00 30.82 311 GLN B O 1
ATOM 4954 N N . THR B 1 332 ? -3.197 -25.212 -1.207 1.00 28.83 312 THR B N 1
ATOM 4955 C CA . THR B 1 332 ? -2.690 -24.339 -2.257 1.00 34.19 312 THR B CA 1
ATOM 4956 C C . THR B 1 332 ? -1.242 -24.645 -2.666 1.00 32.44 312 THR B C 1
ATOM 4957 O O . THR B 1 332 ? -0.901 -24.606 -3.848 1.00 30.34 312 THR B O 1
ATOM 4961 N N . HIS B 1 333 ? -0.404 -24.981 -1.718 1.00 29.40 313 HIS B N 1
ATOM 4962 C CA . HIS B 1 333 ? 0.970 -25.218 -2.009 1.00 33.29 313 HIS B CA 1
ATOM 4963 C C . HIS B 1 333 ? 1.342 -26.632 -2.352 1.00 33.61 313 HIS B C 1
ATOM 4964 O O . HIS B 1 333 ? 2.476 -26.929 -2.493 1.00 33.07 313 HIS B O 1
ATOM 4971 N N . LEU B 1 334 ? 0.357 -27.495 -2.446 1.00 28.35 314 LEU B N 1
ATOM 4972 C CA . LEU B 1 334 ? 0.574 -28.891 -2.828 1.00 34.19 314 LEU B CA 1
ATOM 4973 C C . LEU B 1 334 ? -0.304 -29.256 -4.023 1.00 31.79 314 LEU B C 1
ATOM 4974 O O . LEU B 1 334 ? -1.479 -29.596 -3.874 1.00 29.17 314 LEU B O 1
ATOM 4979 N N . ARG B 1 335 ? 0.224 -29.157 -5.211 1.00 31.19 315 ARG B N 1
ATOM 4980 C CA . ARG B 1 335 ? -0.605 -29.328 -6.359 1.00 30.84 315 ARG B CA 1
ATOM 4981 C C . ARG B 1 335 ? -0.325 -30.579 -7.126 1.00 31.49 315 ARG B C 1
ATOM 4982 O O . ARG B 1 335 ? 0.592 -31.259 -6.827 1.00 31.72 315 ARG B O 1
ATOM 4990 N N . SER B 1 336 ? -0.961 -30.719 -8.285 1.00 27.31 316 SER B N 1
ATOM 4991 C CA . SER B 1 336 ? -0.685 -31.804 -9.221 1.00 32.78 316 SER B CA 1
ATOM 4992 C C . SER B 1 336 ? -1.008 -31.314 -10.619 1.00 28.49 316 SER B C 1
ATOM 4993 O O . SER B 1 336 ? -2.013 -30.627 -10.816 1.00 24.48 316 SER B O 1
ATOM 4996 N N . ILE B 1 337 ? -0.172 -31.647 -11.597 1.00 28.42 317 ILE B N 1
ATOM 4997 C CA . ILE B 1 337 ? -0.450 -31.163 -12.944 1.00 28.16 317 ILE B CA 1
ATOM 4998 C C . ILE B 1 337 ? -1.496 -32.035 -13.637 1.00 31.13 317 ILE B C 1
ATOM 4999 O O . ILE B 1 337 ? -1.685 -33.198 -13.294 1.00 30.03 317 ILE B O 1
ATOM 5004 N N . LYS B 1 338 ? -2.190 -31.453 -14.591 1.00 25.86 318 LYS B N 1
ATOM 5005 C CA . LYS B 1 338 ? -3.234 -32.080 -15.338 1.00 26.21 318 LYS B CA 1
ATOM 5006 C C . LYS B 1 338 ? -3.180 -31.657 -16.789 1.00 31.03 318 LYS B C 1
ATOM 5007 O O . LYS B 1 338 ? -2.527 -30.732 -17.128 1.00 28.24 318 LYS B O 1
ATOM 5013 N N . MET B 1 339 ? -3.908 -32.342 -17.637 1.00 26.28 319 MET B N 1
ATOM 5014 C CA . MET B 1 339 ? -3.972 -31.985 -19.021 1.00 26.92 319 MET B CA 1
ATOM 5015 C C . MET B 1 339 ? -5.375 -32.174 -19.583 1.00 31.99 319 MET B C 1
ATOM 5016 O O . MET B 1 339 ? -6.140 -32.949 -19.100 1.00 28.92 319 MET B O 1
ATOM 5021 N N . ALA B 1 340 ? -5.695 -31.418 -20.612 1.00 28.19 320 ALA B N 1
ATOM 5022 C CA . ALA B 1 340 ? -6.978 -31.479 -21.237 1.00 29.93 320 ALA B CA 1
ATOM 5023 C C . ALA B 1 340 ? -6.880 -31.001 -22.661 1.00 31.55 320 ALA B C 1
ATOM 5024 O O . ALA B 1 340 ? -6.171 -30.108 -22.943 1.00 30.68 320 ALA B O 1
ATOM 5026 N N . PRO B 1 341 ? -7.637 -31.602 -23.547 1.00 32.33 321 PRO B N 1
ATOM 5027 C CA . PRO B 1 341 ? -7.601 -31.220 -24.948 1.00 31.23 321 PRO B CA 1
ATOM 5028 C C . PRO B 1 341 ? -8.096 -29.815 -25.172 1.00 30.18 321 PRO B C 1
ATOM 5029 O O . PRO B 1 341 ? -9.054 -29.409 -24.613 1.00 31.40 321 PRO B O 1
ATOM 5033 N N . LEU B 1 342 ? -7.383 -29.084 -26.001 1.00 27.91 322 LEU B N 1
ATOM 5034 C CA . LEU B 1 342 ? -7.673 -27.710 -26.321 1.00 30.53 322 LEU B CA 1
ATOM 5035 C C . LEU B 1 342 ? -7.989 -27.564 -27.788 1.00 34.58 322 LEU B C 1
ATOM 5036 O O . LEU B 1 342 ? -7.456 -28.254 -28.587 1.00 31.55 322 LEU B O 1
ATOM 5041 N N . ALA B 1 343 ? -8.868 -26.637 -28.117 1.00 35.54 323 ALA B N 1
ATOM 5042 C CA . ALA B 1 343 ? -9.241 -26.409 -29.495 1.00 36.34 323 ALA B CA 1
ATOM 5043 C C . ALA B 1 343 ? -9.272 -24.969 -29.911 1.00 34.78 323 ALA B C 1
ATOM 5044 O O . ALA B 1 343 ? -9.790 -24.157 -29.218 1.00 35.59 323 ALA B O 1
ATOM 5046 N N . HIS B 1 344 ? -8.699 -24.687 -31.061 1.00 32.27 324 HIS B N 1
ATOM 5047 C CA . HIS B 1 344 ? -8.716 -23.380 -31.646 1.00 31.75 324 HIS B CA 1
ATOM 5048 C C . HIS B 1 344 ? -9.868 -23.390 -32.635 1.00 37.97 324 HIS B C 1
ATOM 5049 O O . HIS B 1 344 ? -9.970 -24.270 -33.445 1.00 34.45 324 HIS B O 1
ATOM 5056 N N . ALA B 1 345 ? -10.716 -22.394 -32.592 1.00 32.96 325 ALA B N 1
ATOM 5057 C CA . ALA B 1 345 ? -11.809 -22.315 -33.521 1.00 34.98 325 ALA B CA 1
ATOM 5058 C C . ALA B 1 345 ? -11.338 -21.706 -34.826 1.00 35.17 325 ALA B C 1
ATOM 5059 O O . ALA B 1 345 ? -10.296 -21.155 -34.903 1.00 32.13 325 ALA B O 1
ATOM 5061 N N . ALA B 1 346 ? -12.155 -21.811 -35.848 1.00 33.20 326 ALA B N 1
ATOM 5062 C CA . ALA B 1 346 ? -11.805 -21.273 -37.129 1.00 38.89 326 ALA B CA 1
ATOM 5063 C C . ALA B 1 346 ? -11.489 -19.792 -37.099 1.00 36.06 326 ALA B C 1
ATOM 5064 O O . ALA B 1 346 ? -10.675 -19.341 -37.836 1.00 34.63 326 ALA B O 1
ATOM 5066 N N . ASP B 1 347 ? -12.161 -19.046 -36.251 1.00 36.07 327 ASP B N 1
ATOM 5067 C CA . ASP B 1 347 ? -11.904 -17.613 -36.143 1.00 38.10 327 ASP B CA 1
ATOM 5068 C C . ASP B 1 347 ? -10.701 -17.310 -35.233 1.00 34.06 327 ASP B C 1
ATOM 5069 O O . ASP B 1 347 ? -10.446 -16.159 -34.892 1.00 38.58 327 ASP B O 1
ATOM 5074 N N . GLY B 1 348 ? -9.963 -18.349 -34.856 1.00 35.35 328 GLY B N 1
ATOM 5075 C CA . GLY B 1 348 ? -8.736 -18.183 -34.092 1.00 36.37 328 GLY B CA 1
ATOM 5076 C C . GLY B 1 348 ? -8.885 -18.225 -32.578 1.00 35.81 328 GLY B C 1
ATOM 5077 O O . GLY B 1 348 ? -7.893 -18.307 -31.851 1.00 33.88 328 GLY B O 1
ATOM 5078 N N . THR B 1 349 ? -10.078 -18.144 -32.062 1.00 33.41 329 THR B N 1
ATOM 5079 C CA . THR B 1 349 ? -10.255 -18.133 -30.633 1.00 32.87 329 THR B CA 1
ATOM 5080 C C . THR B 1 349 ? -10.165 -19.482 -29.984 1.00 34.42 329 THR B C 1
ATOM 5081 O O . THR B 1 349 ? -10.183 -20.466 -30.633 1.00 30.78 329 THR B O 1
ATOM 5085 N N . ILE B 1 350 ? -10.061 -19.476 -28.669 1.00 31.44 330 ILE B N 1
ATOM 5086 C CA . ILE B 1 350 ? -9.982 -20.674 -27.881 1.00 32.01 330 ILE B CA 1
ATOM 5087 C C . ILE B 1 350 ? -11.083 -20.660 -26.851 1.00 35.71 330 ILE B C 1
ATOM 5088 O O . ILE B 1 350 ? -11.195 -19.763 -26.080 1.00 29.60 330 ILE B O 1
ATOM 5093 N N . ALA B 1 351 ? -11.911 -21.678 -26.882 1.00 32.25 331 ALA B N 1
ATOM 5094 C CA . ALA B 1 351 ? -13.013 -21.772 -25.965 1.00 35.15 331 ALA B CA 1
ATOM 5095 C C . ALA B 1 351 ? -12.548 -22.043 -24.555 1.00 32.94 331 ALA B C 1
ATOM 5096 O O . ALA B 1 351 ? -11.651 -22.785 -24.352 1.00 34.37 331 ALA B O 1
ATOM 5098 N N . THR B 1 352 ? -13.220 -21.459 -23.596 1.00 31.83 332 THR B N 1
ATOM 5099 C CA . THR B 1 352 ? -12.837 -21.627 -22.199 1.00 31.36 332 THR B CA 1
ATOM 5100 C C . THR B 1 352 ? -12.917 -23.092 -21.773 1.00 33.68 332 THR B C 1
ATOM 5101 O O . THR B 1 352 ? -13.888 -23.789 -22.073 1.00 33.78 332 THR B O 1
ATOM 5105 N N . ILE B 1 353 ? -11.903 -23.563 -21.072 1.00 31.48 333 ILE B N 1
ATOM 5106 C CA . ILE B 1 353 ? -11.886 -24.889 -20.519 1.00 30.71 333 ILE B CA 1
ATOM 5107 C C . ILE B 1 353 ? -12.285 -24.801 -19.054 1.00 32.90 333 ILE B C 1
ATOM 5108 O O . ILE B 1 353 ? -11.755 -24.025 -18.329 1.00 31.67 333 ILE B O 1
ATOM 5113 N N . TYR B 1 354 ? -13.273 -25.569 -18.652 1.00 29.21 334 TYR B N 1
ATOM 5114 C CA . TYR B 1 354 ? -13.755 -25.547 -17.276 1.00 31.09 334 TYR B CA 1
ATOM 5115 C C . TYR B 1 354 ? -13.298 -26.817 -16.578 1.00 30.61 334 TYR B C 1
ATOM 5116 O O . TYR B 1 354 ? -13.802 -27.903 -16.859 1.00 29.71 334 TYR B O 1
ATOM 5125 N N . PRO B 1 355 ? -12.334 -26.679 -15.659 1.00 27.74 335 PRO B N 1
ATOM 5126 C CA . PRO B 1 355 ? -11.628 -27.818 -15.063 1.00 28.85 335 PRO B CA 1
ATOM 5127 C C . PRO B 1 355 ? -12.516 -28.773 -14.245 1.00 30.63 335 PRO B C 1
ATOM 5128 O O . PRO B 1 355 ? -12.093 -29.898 -13.995 1.00 29.94 335 PRO B O 1
ATOM 5132 N N . TYR B 1 356 ? -13.707 -28.336 -13.839 1.00 30.74 336 TYR B N 1
ATOM 5133 C CA . TYR B 1 356 ? -14.624 -29.191 -13.082 1.00 32.27 336 TYR B CA 1
ATOM 5134 C C . TYR B 1 356 ? -15.994 -29.180 -13.741 1.00 32.79 336 TYR B C 1
ATOM 5135 O O . TYR B 1 356 ? -16.994 -29.535 -13.126 1.00 34.38 336 TYR B O 1
ATOM 5144 N N . GLY B 1 357 ? -16.020 -28.783 -15.010 1.00 31.00 337 GLY B N 1
ATOM 5145 C CA . GLY B 1 357 ? -17.263 -28.662 -15.745 1.00 34.78 337 GLY B CA 1
ATOM 5146 C C . GLY B 1 357 ? -17.765 -27.233 -15.694 1.00 33.77 337 GLY B C 1
ATOM 5147 O O . GLY B 1 357 ? -17.544 -26.524 -14.709 1.00 34.43 337 GLY B O 1
ATOM 5148 N N . GLU B 1 358 ? -18.452 -26.804 -16.748 1.00 37.31 338 GLU B N 1
ATOM 5149 C CA . GLU B 1 358 ? -18.929 -25.428 -16.811 1.00 39.25 338 GLU B CA 1
ATOM 5150 C C . GLU B 1 358 ? -19.968 -25.145 -15.730 1.00 41.49 338 GLU B C 1
ATOM 5151 O O . GLU B 1 358 ? -20.068 -24.021 -15.236 1.00 40.13 338 GLU B O 1
ATOM 5157 N N . ASP B 1 359 ? -20.722 -26.169 -15.343 1.00 40.11 339 ASP B N 1
ATOM 5158 C CA . ASP B 1 359 ? -21.742 -25.788 -14.366 1.00 42.82 339 ASP B CA 1
ATOM 5159 C C . ASP B 1 359 ? -21.362 -26.067 -12.908 1.00 41.17 339 ASP B C 1
ATOM 5160 O O . ASP B 1 359 ? -22.095 -25.691 -11.996 1.00 41.35 339 ASP B O 1
ATOM 5165 N N . ALA B 1 360 ? -20.098 -26.404 -12.669 1.00 42.31 340 ALA B N 1
ATOM 5166 C CA . ALA B 1 360 ? -19.587 -26.490 -11.306 1.00 37.56 340 ALA B CA 1
ATOM 5167 C C . ALA B 1 360 ? -19.566 -25.112 -10.662 1.00 37.94 340 ALA B C 1
ATOM 5168 O O . ALA B 1 360 ? -19.455 -24.099 -11.353 1.00 39.08 340 ALA B O 1
ATOM 5170 N N . VAL B 1 361 ? -19.690 -25.075 -9.340 1.00 35.93 341 VAL B N 1
ATOM 5171 C CA . VAL B 1 361 ? -19.519 -23.827 -8.607 1.00 37.99 341 VAL B CA 1
ATOM 5172 C C . VAL B 1 361 ? -18.032 -23.502 -8.542 1.00 35.99 341 VAL B C 1
ATOM 5173 O O . VAL B 1 361 ? -17.258 -24.231 -7.914 1.00 33.92 341 VAL B O 1
ATOM 5177 N N . SER B 1 362 ? -17.642 -22.415 -9.202 1.00 36.44 342 SER B N 1
ATOM 5178 C CA . SER B 1 362 ? -16.243 -22.013 -9.271 1.00 35.04 342 SER B CA 1
ATOM 5179 C C . SER B 1 362 ? -15.632 -21.871 -7.880 1.00 34.58 342 SER B C 1
ATOM 5180 O O . SER B 1 362 ? -16.238 -21.268 -6.995 1.00 38.35 342 SER B O 1
ATOM 5183 N N . PRO B 1 363 ? -14.430 -22.431 -7.680 1.00 31.36 343 PRO B N 1
ATOM 5184 C CA . PRO B 1 363 ? -13.768 -22.310 -6.378 1.00 34.77 343 PRO B CA 1
ATOM 5185 C C . PRO B 1 363 ? -13.330 -20.873 -6.046 1.00 33.66 343 PRO B C 1
ATOM 5186 O O . PRO B 1 363 ? -12.956 -20.620 -4.905 1.00 28.27 343 PRO B O 1
ATOM 5190 N N . TRP B 1 364 ? -13.375 -19.958 -7.013 1.00 32.40 344 TRP B N 1
ATOM 5191 C CA . TRP B 1 364 ? -12.980 -18.566 -6.772 1.00 35.68 344 TRP B CA 1
ATOM 5192 C C . TRP B 1 364 ? -13.935 -17.581 -7.443 1.00 35.31 344 TRP B C 1
ATOM 5193 O O . TRP B 1 364 ? -14.496 -17.880 -8.497 1.00 36.34 344 TRP B O 1
#

Foldseek 3Di:
DVLLVLLVVQFPWDFLDQPFFWFFWAWDQDPQWIKIKTFTFDDPCHQWTFWTWIWIANAPPRRIDTLDTQDGNVLAQQADTRWHRWYWDDDPQKIKIKTWGAGPVGWIWIWIFIANDPRGNTRTDNDGAPLTGFGAWEWDCDPVGWIKIKFHAPDSRCRQQDDQSDGDPPRGADDDAPAGFAIWMFIPDNVRRYTPDRIDTAFEAEPVRHTHGSHPLQDDAGGHWEWDDDDQKIKIWHASQQQAFIWIFIANDPRDNTYTDGTAEAHAQARDKHWYWYDGPPFIKIKIKHCSSVPRYNSGIGITMDTWDQDPVRDTDYDYRSDPPRDHPD/DDLVQLVLLVVLFPWDFLDQPFFWFQWAWDQDPQWIKIKTFTFDDVPGWGFWTWIWIDNAPPRRIDTLDTQDGVVQAQQADTHWHRWYWDDAPQKIKIKTWGAGPVGWIWIWIFIANDSRHRTHTDNHGAPLTTFGAWEWDCDPVGWIKIKFHAPDSSPRQQDDQSDGDPPRGADDDQAAGFAIWMFIPDNVRGYTPDRIDTAFEAEPVRHGHGSHPLLFGAGGNWEWDDDPQKIKIWHASQVQAFIWIFIGNDPSDNTYTDTTAEAHAQARDKHWYWYDGVPFIKIKIKHCSSVSRYNSGIGITMDTWDADPVGDTDHDYRSDPPRDHPD

B-factor: mean 34.45, std 9.27, range [21.19, 98.38]

Solvent-accessible surface area: 24557 Å² total; per-residue (Å²): 107,72,72,32,13,38,9,10,62,34,7,64,8,17,17,38,10,60,123,19,48,1,0,8,0,8,1,24,63,20,111,59,12,0,12,0,1,2,0,25,2,75,87,109,106,158,49,85,4,20,7,1,27,0,0,51,8,50,35,8,21,11,63,30,60,47,52,24,95,10,8,32,19,174,89,2,96,30,13,100,93,18,0,38,4,2,0,0,4,48,81,108,69,81,1,14,0,0,0,0,0,22,73,83,93,22,46,0,24,0,0,2,0,36,7,99,122,10,38,2,93,9,113,12,51,79,133,28,3,78,38,6,7,0,2,6,6,4,6,16,65,11,127,107,45,24,16,18,0,0,0,0,0,4,118,50,2,21,5,19,39,20,76,126,46,57,103,30,139,119,51,102,51,21,119,28,108,37,82,20,23,5,0,20,0,0,96,4,66,112,133,1,31,47,26,36,40,103,5,118,73,0,57,10,30,18,117,147,45,69,52,8,112,4,72,26,61,34,52,4,2,5,25,2,5,18,8,8,43,50,82,74,109,23,5,0,0,0,1,0,1,46,43,9,54,0,0,6,0,12,5,108,29,15,48,12,76,0,47,31,77,16,38,0,0,12,22,0,10,8,65,18,1,19,3,0,3,11,82,3,95,108,22,40,7,0,0,0,1,0,2,7,20,13,30,29,79,45,27,2,10,0,0,1,30,3,50,4,67,31,53,122,110,18,51,8,73,45,18,78,3,5,19,131,145,34,117,58,43,126,216,129,61,65,50,18,46,38,9,9,62,42,9,64,9,18,14,34,10,50,125,19,60,0,0,8,0,5,1,24,62,18,115,59,11,0,10,0,0,1,0,23,3,79,148,95,159,40,90,4,20,6,1,25,0,0,53,7,47,31,7,22,11,62,33,62,46,50,25,84,9,8,33,16,165,86,3,94,23,13,92,89,20,0,37,4,2,0,0,4,51,88,79,75,80,1,9,1,0,0,0,0,31,78,80,90,14,43,0,28,0,0,2,0,30,5,101,150,10,44,15,99,8,113,14,48,87,123,21,3,78,37,5,7,0,2,6,6,5,7,17,61,11,128,112,48,25,18,17,0,0,0,0,0,4,119,45,1,19,5,18,34,23,75,126,46,56,90,29,124,121,53,104,49,23,118,26,114,35,82,19,23,6,0,22,0,0,79,5,54,83,124,0,46,50,27,36,34,104,7,114,72,0,56,10,32,20,112,152,44,71,51,7,110,4,70,28,60,42,54,4,3,5,23,2,4,18,7,9,41,51,78,63,122,21,6,0,0,0,0,0,2,44,42,7,56,0,0,4,0,25,10,101,30,14,48,11,76,0,50,33,77,14,28,0,0,12,21,1,8,8,65,19,2,18,3,0,3,12,79,3,91,101,22,43,7,0,0,0,0,0,1,6,12,10,34,30,77,29,35,2,8,0,0,2,32,3,50,4,70,30,51,120,118,20,50,8,76,42,18,77,2,6,26,122,143,35,125,57,36,131